Protein 9AUF (pdb70)

Secondary structure (DSSP, 8-state):
-HHHHHHHHHHHHHHHHHHHHHHHHHHHHHHT--TTSHHHHHHHHHGGG--B-SSPPPP---BHHHHHHHHHHHHHHTT--HHHHHHHHHHHH---S----SSSS----SS---PPBGGG-HHHHHHHHHTTSSS-HHHHHHHHHHHHSTT-HHHHHHHHHHHT--HHHHHHHHHHHHS---SB-SS-TTTS------SS-SSPBEEETTEEEEEEEGGGS-GGGGGGB--HHHHHHHHHHHHHTT--SSS---HHHHHHTT--B-TTSPBPEEEEEPPS--GGGEEEETTEEEE-S--EEEEEEEE-TT--EEEEEEEPTTTTTTBSSPPP---SEEEEEE-TT-EEEETT---EEEEEE-SSS-EEEESSS--S-EEE--GGGEEE-

Sequence (389 aa):
LKDRRKQRGIRRTAQTKKKRLRELKNYLKSIGYNESTATFETVYSLAHKRGYDYADMPEESRHRKEVVKDVHKAMIEGRATEEQIKRVERIFNKQYRPKRFNNRILTKCKVEDNTPLRKNVRDLLIENIVRFFPIEQSEKDNLKDAVLDKNRREEVKSFFRKHKTDEHIRKQVYDIADNKLSGRTVFCKEHILERGSALHDRNPLSYKKGIITRRFMVTEIECGKEDDVISETYREKLKEAFKRFDTKKGKCLTDKEAKEAGFCIKKNELVMSLKCSIKGTGPGQMIRINNNVFKTNVHNVGVDVYLDEKGKKKAYERKNPRLSKHFIEPPPQPNGRVSFTLKRRDMVTVEGEDAIYRIKKLGTSPTIEAVVGSDGKTRTVSATKLTKA

InterPro domains:
  IPR003615 HNH nuclease [SM00507] (347-399)
  IPR025938 RRXRR domain [PF14239] (4-65)
  IPR029471 HNH endonuclease 5 [PF14279] (359-406)
  IPR036397 Ribonuclease H superfamily [G3DSA:3.30.420.10] (423-607)
  IPR052892 Nucleic_acid-targeting_endonuclease [PTHR33877] (344-416)

Radius of gyration: 34.09 Å; Cα contacts (8 Å, |Δi|>4): 534; chains: 1; bounding box: 63×80×90 Å

Foldseek 3Di:
DVVVVVVVVVVVVVVVLVVLLVVLQVLCVVVPNHPVDPLNVQLSVLLVCQADDPDDDDDPVDHNVVSLVSNVVSVVVVVHDPVSSVVSVCSSPDDDDDDDDPPDDFAAAPPPHGFDALLVVLLLQLCLLLVPQPDDPVVSVVLSVLLQDPVNVVVNVVVCVVRVDDPVSVVSSNCSNDPDRDDGDNHHPVCSNVVPDDQFDDDFWDAPPNFTKDKAFLQAQWQVRLVQFPDPVVSVLSPVLCVVVVRPTGGGDDLVSQVVSPFDADPVRGGDITMGGDPPAHLLQWFDDPNTITGGPQQFFKKWWFQAPVRDIFIFTDGDPVGQVGRPDDHDDDHHGTDDIGGAQFWKDFAPDDFIWGFHADDQFTWIAGPPPGPVDIDTGGCSRIDGD

B-factor: mean 44.84, std 31.99, range [4.03, 151.09]

Nearest PDB structures (foldseek):
  5x2g-assembly1_A  TM=4.645E-01  e=8.874E-06  Campylobacter jejuni subsp. jejuni NCTC 11168 = ATCC 700819
  5x2h-assembly1_A  TM=4.467E-01  e=1.315E-05  Campylobacter jejuni subsp. jejuni NCTC 11168 = ATCC 700819
  6wbr-assembly1_A  TM=2.816E-01  e=1.310E-02  Acidothermus cellulolyticus 11B
  6wc0-assembly1_A  TM=2.622E-01  e=1.466E-02  Acidothermus cellulolyticus 11B
  8fyb-assembly1_C  TM=2.878E-01  e=9.323E+00  Megasphaera

Solvent-accessible surface area: 26922 Å² total; per-residue (Å²): 161,154,107,154,137,134,71,58,32,87,116,95,93,49,67,24,80,120,75,10,22,137,57,0,67,89,22,0,106,80,50,48,25,72,80,93,41,73,14,9,98,60,0,52,69,23,2,71,165,64,18,73,80,190,44,140,75,115,175,186,140,92,8,21,108,59,0,18,105,44,1,58,120,15,0,82,111,20,186,14,73,118,120,33,2,127,116,0,54,141,8,0,71,84,110,38,98,89,148,150,146,117,107,141,155,79,52,133,25,154,50,179,141,108,1,19,41,79,106,91,1,48,61,31,30,0,51,52,25,4,86,149,18,137,28,119,125,89,56,22,78,63,5,35,77,1,14,74,57,178,127,76,86,127,63,2,83,48,18,2,157,143,54,164,19,75,116,142,57,51,123,91,0,39,42,20,22,78,70,194,15,91,36,50,12,86,59,28,114,139,36,25,46,166,296,82,104,77,49,51,57,140,89,55,25,40,33,154,205,52,98,21,4,60,141,52,57,0,40,84,9,66,12,42,118,34,93,29,0,70,42,120,96,75,36,89,69,0,61,104,5,7,153,139,53,110,32,174,153,31,175,21,5,74,58,159,49,0,72,102,21,45,8,78,77,74,205,106,115,79,4,27,18,8,104,5,31,33,134,68,34,19,74,38,30,1,0,104,49,137,126,48,6,17,37,0,95,55,33,15,48,0,0,9,0,34,41,35,159,162,54,138,94,116,7,46,49,98,45,12,107,165,2,61,180,49,36,50,65,112,102,53,155,54,103,52,158,69,53,53,38,0,102,91,118,28,63,0,30,8,116,86,72,141,42,80,33,68,0,76,136,24,10,66,56,0,18,1,44,23,61,136,70,43,133,60,161,68,110,87,11,32,0,23,100,2,68,111,77

Organism: NCBI:txid1797824

Structure (mmCIF, N/CA/C/O backbone):
data_9AUF
#
_entry.id   9AUF
#
_cell.length_a   1.00
_cell.length_b   1.00
_cell.length_c   1.00
_cell.angle_alpha   90.00
_cell.angle_beta   90.00
_cell.angle_gamma   90.00
#
_symmetry.space_group_name_H-M   'P 1'
#
loop_
_entity.id
_entity.type
_entity.pdbx_description
1 polymer 'HNH nuclease domain-containing protein'
2 polymer sgRNA
3 polymer "5' Target Strand"
4 polymer 'Non-Target Strand'
5 polymer "3' Target Strand"
#
loop_
_atom_site.group_PDB
_atom_site.id
_atom_site.type_symbol
_atom_site.label_atom_id
_atom_site.label_alt_id
_atom_site.label_comp_id
_atom_site.label_asym_id
_atom_site.label_entity_id
_atom_site.label_seq_id
_atom_site.pdbx_PDB_ins_code
_atom_site.Cartn_x
_atom_site.Cartn_y
_atom_site.Cartn_z
_atom_site.occupancy
_atom_site.B_iso_or_equiv
_atom_site.auth_seq_id
_atom_site.auth_comp_id
_atom_site.auth_asym_id
_atom_site.auth_atom_id
_atom_site.pdbx_PDB_model_num
ATOM 1 N N . LEU A 1 44 ? 154.522 149.270 158.938 1.00 34.03 44 LEU A N 1
ATOM 2 C CA . LEU A 1 44 ? 155.564 150.159 158.441 1.00 29.35 44 LEU A CA 1
ATOM 3 C C . LEU A 1 44 ? 155.044 151.586 158.355 1.00 30.08 44 LEU A C 1
ATOM 4 O O . LEU A 1 44 ? 155.762 152.493 157.945 1.00 32.76 44 LEU A O 1
ATOM 9 N N . LYS A 1 45 ? 153.779 151.765 158.737 1.00 30.12 45 LYS A N 1
ATOM 10 C CA . LYS A 1 45 ? 153.151 153.080 158.675 1.00 29.31 45 LYS A CA 1
ATOM 11 C C . LYS A 1 45 ? 153.710 154.024 159.734 1.00 30.48 45 LYS A C 1
ATOM 12 O O . LYS A 1 45 ? 153.881 155.220 159.479 1.00 33.15 45 LYS A O 1
ATOM 18 N N . ASP A 1 46 ? 153.984 153.510 160.935 1.00 29.08 46 ASP A N 1
ATOM 19 C CA . ASP A 1 46 ? 154.498 154.354 162.009 1.00 29.70 46 ASP A CA 1
ATOM 20 C C . ASP A 1 46 ? 155.972 154.689 161.809 1.00 28.82 46 ASP A C 1
ATOM 21 O O . ASP A 1 46 ? 156.409 155.802 162.129 1.00 28.86 46 ASP A O 1
ATOM 26 N N . ARG A 1 47 ? 156.752 153.733 161.296 1.00 25.95 47 ARG A N 1
ATOM 27 C CA . ARG A 1 47 ? 158.137 154.013 160.933 1.00 21.61 47 ARG A CA 1
ATOM 28 C C . ARG A 1 47 ? 158.213 155.041 159.814 1.00 21.97 47 ARG A C 1
ATOM 29 O O . ARG A 1 47 ? 159.113 155.887 159.800 1.00 20.27 47 ARG A O 1
ATOM 37 N N . ARG A 1 48 ? 157.267 154.987 158.873 1.00 22.12 48 ARG A N 1
ATOM 38 C CA . ARG A 1 48 ? 157.203 155.987 157.813 1.00 18.50 48 ARG A CA 1
ATOM 39 C C . ARG A 1 48 ? 156.903 157.368 158.376 1.00 19.72 48 ARG A C 1
ATOM 40 O O . ARG A 1 48 ? 157.472 158.366 157.921 1.00 22.00 48 ARG A O 1
ATOM 48 N N . LYS A 1 49 ? 156.013 157.447 159.367 1.00 21.34 49 LYS A N 1
ATOM 49 C CA . LYS A 1 49 ? 155.700 158.730 159.988 1.00 18.48 49 LYS A CA 1
ATOM 50 C C . LYS A 1 49 ? 156.886 159.286 160.766 1.00 20.56 49 LYS A C 1
ATOM 51 O O . LYS A 1 49 ? 157.156 160.491 160.708 1.00 23.52 49 LYS A O 1
ATOM 57 N N . GLN A 1 50 ? 157.603 158.429 161.500 1.00 18.79 50 GLN A N 1
ATOM 58 C CA . GLN A 1 50 ? 158.815 158.872 162.188 1.00 16.95 50 GLN A CA 1
ATOM 59 C C . GLN A 1 50 ? 159.873 159.351 161.198 1.00 16.14 50 GLN A C 1
ATOM 60 O O . GLN A 1 50 ? 160.547 160.362 161.435 1.00 16.54 50 GLN A O 1
ATOM 66 N N . ARG A 1 51 ? 160.027 158.631 160.084 1.00 15.46 51 ARG A N 1
ATOM 67 C CA . ARG A 1 51 ? 160.952 159.025 159.028 1.00 14.25 51 ARG A CA 1
ATOM 68 C C . ARG A 1 51 ? 160.576 160.371 158.425 1.00 14.86 51 ARG A C 1
ATOM 69 O O . ARG A 1 51 ? 161.448 161.201 158.146 1.00 15.67 51 ARG A O 1
ATOM 77 N N . GLY A 1 52 ? 159.278 160.600 158.216 1.00 13.28 52 GLY A N 1
ATOM 78 C CA . GLY A 1 52 ? 158.828 161.876 157.692 1.00 11.97 52 GLY A CA 1
ATOM 79 C C . GLY A 1 52 ? 159.049 163.025 158.655 1.00 14.25 52 GLY A C 1
ATOM 80 O O . GLY A 1 52 ? 159.422 164.122 158.239 1.00 14.69 52 GLY A O 1
ATOM 81 N N . ILE A 1 53 ? 158.814 162.792 159.949 1.00 13.16 53 ILE A N 1
ATOM 82 C CA . ILE A 1 53 ? 159.083 163.808 160.969 1.00 14.60 53 ILE A CA 1
ATOM 83 C C . ILE A 1 53 ? 160.567 164.161 160.994 1.00 14.04 53 ILE A C 1
ATOM 84 O O . ILE A 1 53 ? 160.949 165.341 161.019 1.00 13.51 53 ILE A O 1
ATOM 89 N N . ARG A 1 54 ? 161.421 163.135 160.959 1.00 14.28 54 ARG A N 1
ATOM 90 C CA . ARG A 1 54 ? 162.867 163.328 160.922 1.00 11.84 54 ARG A CA 1
ATOM 91 C C . ARG A 1 54 ? 163.310 164.127 159.702 1.00 13.59 54 ARG A C 1
ATOM 92 O O . ARG A 1 54 ? 164.082 165.086 159.822 1.00 15.03 54 ARG A O 1
ATOM 100 N N . ARG A 1 55 ? 162.818 163.760 158.518 1.00 13.09 55 ARG A N 1
ATOM 101 C CA . ARG A 1 55 ? 163.250 164.440 157.303 1.00 11.55 55 ARG A CA 1
ATOM 102 C C . ARG A 1 55 ? 162.680 165.849 157.200 1.00 12.75 55 ARG A C 1
ATOM 103 O O . ARG A 1 55 ? 163.344 166.741 156.660 1.00 13.73 55 ARG A O 1
ATOM 111 N N . THR A 1 56 ? 161.469 166.073 157.717 1.00 12.28 56 THR A N 1
ATOM 112 C CA . THR A 1 56 ? 160.913 167.420 157.777 1.00 11.93 56 THR A CA 1
ATOM 113 C C . THR A 1 56 ? 161.742 168.320 158.685 1.00 11.12 56 THR A C 1
ATOM 114 O O . THR A 1 56 ? 162.020 169.475 158.341 1.00 13.91 56 THR A O 1
ATOM 118 N N . ALA A 1 57 ? 162.170 167.797 159.840 1.00 11.62 57 ALA A N 1
ATOM 119 C CA . ALA A 1 57 ? 163.024 168.574 160.735 1.00 11.39 57 ALA A CA 1
ATOM 120 C C . ALA A 1 57 ? 164.391 168.849 160.115 1.00 12.30 57 ALA A C 1
ATOM 121 O O . ALA A 1 57 ? 164.959 169.931 160.306 1.00 12.02 57 ALA A O 1
ATOM 123 N N . GLN A 1 58 ? 164.935 167.880 159.373 1.00 13.45 58 GLN A N 1
ATOM 124 C CA . GLN A 1 58 ? 166.211 168.088 158.690 1.00 11.77 58 GLN A CA 1
ATOM 125 C C . GLN A 1 58 ? 166.103 169.162 157.611 1.00 10.50 58 GLN A C 1
ATOM 126 O O . GLN A 1 58 ? 166.998 170.007 157.475 1.00 11.90 58 GLN A O 1
ATOM 132 N N . THR A 1 59 ? 165.011 169.145 156.840 1.00 11.13 59 THR A N 1
ATOM 133 C CA . THR A 1 59 ? 164.776 170.179 155.835 1.00 11.61 59 THR A CA 1
ATOM 134 C C . THR A 1 59 ? 164.613 171.547 156.486 1.00 10.92 59 THR A C 1
ATOM 135 O O . THR A 1 59 ? 165.092 172.560 155.961 1.00 11.18 59 THR A O 1
ATOM 139 N N . LYS A 1 60 ? 163.964 171.588 157.648 1.00 10.64 60 LYS A N 1
ATOM 140 C CA . LYS A 1 60 ? 163.799 172.846 158.363 1.00 10.56 60 LYS A CA 1
ATOM 141 C C . LYS A 1 60 ? 165.130 173.385 158.873 1.00 11.64 60 LYS A C 1
ATOM 142 O O . LYS A 1 60 ? 165.345 174.601 158.887 1.00 11.98 60 LYS A O 1
ATOM 148 N N . LYS A 1 61 ? 166.026 172.500 159.316 1.00 12.09 61 LYS A N 1
ATOM 149 C CA . LYS A 1 61 ? 167.378 172.933 159.664 1.00 9.99 61 LYS A CA 1
ATOM 150 C C . LYS A 1 61 ? 168.135 173.445 158.445 1.00 11.23 61 LYS A C 1
ATOM 151 O O . LYS A 1 61 ? 168.942 174.373 158.557 1.00 11.34 61 LYS A O 1
ATOM 157 N N . LYS A 1 62 ? 167.907 172.836 157.277 1.00 12.99 62 LYS A N 1
ATOM 158 C CA . LYS A 1 62 ? 168.525 173.331 156.048 1.00 11.87 62 LYS A CA 1
ATOM 159 C C . LYS A 1 62 ? 168.029 174.725 155.681 1.00 13.09 62 LYS A C 1
ATOM 160 O O . LYS A 1 62 ? 168.817 175.576 155.257 1.00 14.76 62 LYS A O 1
ATOM 166 N N . ARG A 1 63 ? 166.721 174.966 155.809 1.00 12.91 63 ARG A N 1
ATOM 167 C CA . ARG A 1 63 ? 166.153 176.258 155.433 1.00 12.00 63 ARG A CA 1
ATOM 168 C C . ARG A 1 63 ? 166.593 177.373 156.371 1.00 13.13 63 ARG A C 1
ATOM 169 O O . ARG A 1 63 ? 166.862 178.492 155.923 1.00 18.75 63 ARG A O 1
ATOM 177 N N . LEU A 1 64 ? 166.648 177.099 157.675 1.00 12.92 64 LEU A N 1
ATOM 178 C CA . LEU A 1 64 ? 167.052 178.122 158.635 1.00 11.82 64 LEU A CA 1
ATOM 179 C C . LEU A 1 64 ? 168.514 178.508 158.465 1.00 14.50 64 LEU A C 1
ATOM 180 O O . LEU A 1 64 ? 168.873 179.675 158.644 1.00 17.30 64 LEU A O 1
ATOM 185 N N . ARG A 1 65 ? 169.371 177.540 158.138 1.00 15.63 65 ARG A N 1
ATOM 186 C CA . ARG A 1 65 ? 170.791 177.822 157.947 1.00 13.08 65 ARG A CA 1
ATOM 187 C C . ARG A 1 65 ? 171.026 178.722 156.739 1.00 16.40 65 ARG A C 1
ATOM 188 O O . ARG A 1 65 ? 171.819 179.669 156.806 1.00 20.43 65 ARG A O 1
ATOM 196 N N . GLU A 1 66 ? 170.343 178.443 155.625 1.00 14.93 66 GLU A N 1
ATOM 197 C CA . GLU A 1 66 ? 170.506 179.245 154.417 1.00 15.30 66 GLU A CA 1
ATOM 198 C C . GLU A 1 66 ? 169.983 180.663 154.612 1.00 18.76 66 GLU A C 1
ATOM 199 O O . GLU A 1 66 ? 170.614 181.631 154.169 1.00 21.90 66 GLU A O 1
ATOM 205 N N . LEU A 1 67 ? 168.831 180.798 155.274 1.00 17.12 67 LEU A N 1
ATOM 206 C CA . LEU A 1 67 ? 168.279 182.116 155.571 1.00 16.11 67 LEU A CA 1
ATOM 207 C C . LEU A 1 67 ? 169.193 182.907 156.494 1.00 20.36 67 LEU A C 1
ATOM 208 O O . LEU A 1 67 ? 169.402 184.108 156.292 1.00 26.69 67 LEU A O 1
ATOM 213 N N . LYS A 1 68 ? 169.733 182.248 157.521 1.00 17.48 68 LYS A N 1
ATOM 214 C CA . LYS A 1 68 ? 170.657 182.896 158.445 1.00 18.53 68 LYS A CA 1
ATOM 215 C C . LYS A 1 68 ? 171.912 183.373 157.730 1.00 21.94 68 LYS A C 1
ATOM 216 O O . LYS A 1 68 ? 172.362 184.507 157.939 1.00 26.69 68 LYS A O 1
ATOM 222 N N . ASN A 1 69 ? 172.472 182.526 156.863 1.00 22.06 69 ASN A N 1
ATOM 223 C CA . ASN A 1 69 ? 173.660 182.902 156.105 1.00 21.99 69 ASN A CA 1
ATOM 224 C C . ASN A 1 69 ? 173.383 184.078 155.177 1.00 23.75 69 ASN A C 1
ATOM 225 O O . ASN A 1 69 ? 174.195 185.004 155.086 1.00 26.64 69 ASN A O 1
ATOM 230 N N . TYR A 1 70 ? 172.228 184.080 154.506 1.00 22.65 70 TYR A N 1
ATOM 231 C CA . TYR A 1 70 ? 171.919 185.179 153.596 1.00 23.28 70 TYR A CA 1
ATOM 232 C C . TYR A 1 70 ? 171.664 186.488 154.338 1.00 26.52 70 TYR A C 1
ATOM 233 O O . TYR A 1 70 ? 172.130 187.554 153.905 1.00 31.45 70 TYR A O 1
ATOM 242 N N . LEU A 1 71 ? 170.923 186.436 155.447 1.00 26.16 71 LEU A N 1
ATOM 243 C CA . LEU A 1 71 ? 170.651 187.651 156.207 1.00 25.16 71 LEU A CA 1
ATOM 244 C C . LEU A 1 71 ? 171.925 188.223 156.813 1.00 27.57 71 LEU A C 1
ATOM 245 O O . LEU A 1 71 ? 172.106 189.445 156.844 1.00 30.81 71 LEU A O 1
ATOM 250 N N . LYS A 1 72 ? 172.826 187.362 157.298 1.00 29.37 72 LYS A N 1
ATOM 251 C CA . LYS A 1 72 ? 174.112 187.858 157.773 1.00 27.02 72 LYS A CA 1
ATOM 252 C C . LYS A 1 72 ? 174.981 188.358 156.627 1.00 28.58 72 LYS A C 1
ATOM 253 O O . LYS A 1 72 ? 175.844 189.216 156.837 1.00 31.28 72 LYS A O 1
ATOM 259 N N . SER A 1 73 ? 174.770 187.840 155.413 1.00 30.50 73 SER A N 1
ATOM 260 C CA . SER A 1 73 ? 175.518 188.328 154.262 1.00 27.90 73 SER A CA 1
ATOM 261 C C . SER A 1 73 ? 175.077 189.724 153.846 1.00 31.60 73 SER A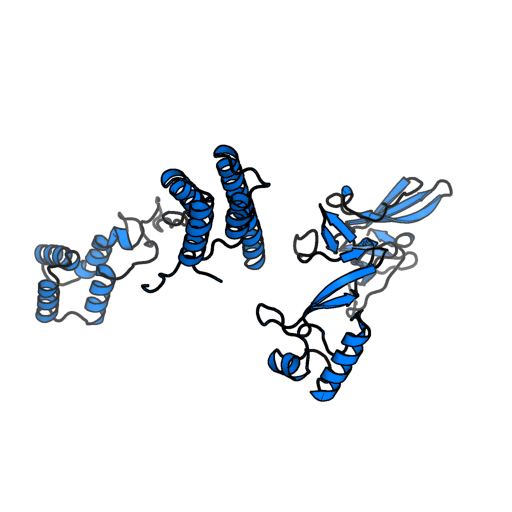 C 1
ATOM 262 O O . SER A 1 73 ? 175.906 190.514 153.381 1.00 31.80 73 SER A O 1
ATOM 265 N N . ILE A 1 74 ? 173.785 190.043 153.979 1.00 33.51 74 ILE A N 1
ATOM 266 C CA . ILE A 1 74 ? 173.331 191.399 153.665 1.00 29.48 74 ILE A CA 1
ATOM 267 C C . ILE A 1 74 ? 173.889 192.400 154.668 1.00 35.92 74 ILE A C 1
ATOM 268 O O . ILE A 1 74 ? 174.479 193.420 154.293 1.00 43.54 74 ILE A O 1
ATOM 273 N N . GLY A 1 75 ? 173.734 192.111 155.954 1.00 33.38 75 GLY A N 1
ATOM 274 C CA . GLY A 1 75 ? 174.061 193.065 156.991 1.00 30.52 75 GLY A CA 1
ATOM 275 C C . GLY A 1 75 ? 173.114 192.946 158.163 1.00 31.75 75 GLY A C 1
ATOM 276 O O . GLY A 1 75 ? 173.313 193.578 159.203 1.00 36.58 75 GLY A O 1
ATOM 277 N N . TYR A 1 76 ? 172.067 192.139 157.998 1.00 31.17 76 TYR A N 1
ATOM 278 C CA . TYR A 1 76 ? 171.169 191.786 159.096 1.00 29.57 76 TYR A CA 1
ATOM 279 C C . TYR A 1 76 ? 171.813 190.682 159.926 1.00 29.57 76 TYR A C 1
ATOM 280 O O . TYR A 1 76 ? 171.536 189.492 159.771 1.00 31.77 76 TYR A O 1
ATOM 289 N N . ASN A 1 77 ? 172.697 191.096 160.826 1.00 30.62 77 ASN A N 1
ATOM 290 C CA . ASN A 1 77 ? 173.199 190.191 161.843 1.00 32.07 77 ASN A CA 1
ATOM 291 C C . ASN A 1 77 ? 172.088 189.874 162.845 1.00 34.01 77 ASN A C 1
ATOM 292 O O . ASN A 1 77 ? 171.018 190.488 162.848 1.00 34.76 77 ASN A O 1
ATOM 297 N N . GLU A 1 78 ? 172.358 188.899 163.714 1.00 36.02 78 GLU A N 1
ATOM 298 C CA . GLU A 1 78 ? 171.318 188.304 164.546 1.00 33.78 78 GLU A CA 1
ATOM 299 C C . GLU A 1 78 ? 170.761 189.249 165.603 1.00 34.49 78 GLU A C 1
ATOM 300 O O . GLU A 1 78 ? 169.712 188.948 166.179 1.00 33.57 78 GLU A O 1
ATOM 306 N N . SER A 1 79 ? 171.422 190.373 165.869 1.00 35.96 79 SER A N 1
ATOM 307 C CA . SER A 1 79 ? 170.910 191.337 166.833 1.00 37.82 79 SER A CA 1
ATOM 308 C C . SER A 1 79 ? 169.864 192.274 166.241 1.00 39.37 79 SER A C 1
ATOM 309 O O . SER A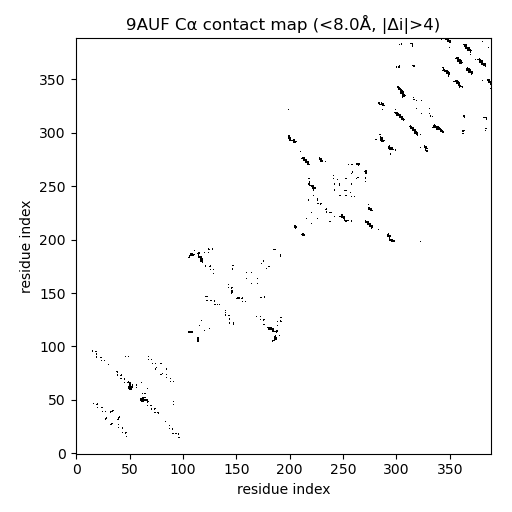 1 79 ? 169.132 192.920 166.998 1.00 39.33 79 SER A O 1
ATOM 312 N N . THR A 1 80 ? 169.773 192.357 164.917 1.00 35.40 80 THR A N 1
ATOM 313 C CA . THR A 1 80 ? 168.833 193.256 164.266 1.00 31.24 80 THR A CA 1
ATOM 314 C C . THR A 1 80 ? 167.411 192.714 164.352 1.00 33.10 80 THR A C 1
ATOM 315 O O . THR A 1 80 ? 167.188 191.506 164.457 1.00 36.29 80 THR A O 1
ATOM 319 N N . ALA A 1 81 ? 166.442 193.633 164.323 1.00 29.44 81 ALA A N 1
ATOM 320 C CA . ALA A 1 81 ? 165.039 193.243 164.411 1.00 28.25 81 ALA A CA 1
ATOM 321 C C . ALA A 1 81 ? 164.566 192.533 163.151 1.00 29.34 81 ALA A C 1
ATOM 322 O O . ALA A 1 81 ? 163.678 191.672 163.221 1.00 29.45 81 ALA A O 1
ATOM 324 N N . THR A 1 82 ? 165.138 192.884 161.997 1.00 27.74 82 THR A N 1
ATOM 325 C CA . THR A 1 82 ? 164.766 192.233 160.746 1.00 25.99 82 THR A CA 1
ATOM 326 C C . THR A 1 82 ? 165.172 190.766 160.746 1.00 25.74 82 THR A C 1
ATOM 327 O O . THR A 1 82 ? 164.399 189.907 160.306 1.00 25.80 82 THR A O 1
ATOM 331 N N . PHE A 1 83 ? 166.372 190.459 161.251 1.00 24.82 83 PHE A N 1
ATOM 332 C CA . PHE A 1 83 ? 166.795 189.067 161.357 1.00 25.08 83 PHE A CA 1
ATOM 333 C C . PHE A 1 83 ? 165.867 188.299 162.284 1.00 25.86 83 PHE A C 1
ATOM 334 O O . PHE A 1 83 ? 165.462 187.178 161.969 1.00 28.29 83 PHE A O 1
ATOM 342 N N . GLU A 1 84 ? 165.518 188.894 163.429 1.00 25.05 84 GLU A N 1
ATOM 343 C CA . GLU A 1 84 ? 164.665 188.214 164.399 1.00 23.58 84 GLU A CA 1
ATOM 344 C C . GLU A 1 84 ? 163.293 187.912 163.814 1.00 22.91 84 GLU A C 1
ATOM 345 O O . GLU A 1 84 ? 162.784 186.791 163.941 1.00 22.06 84 GLU A O 1
ATOM 351 N N . THR A 1 85 ? 162.699 1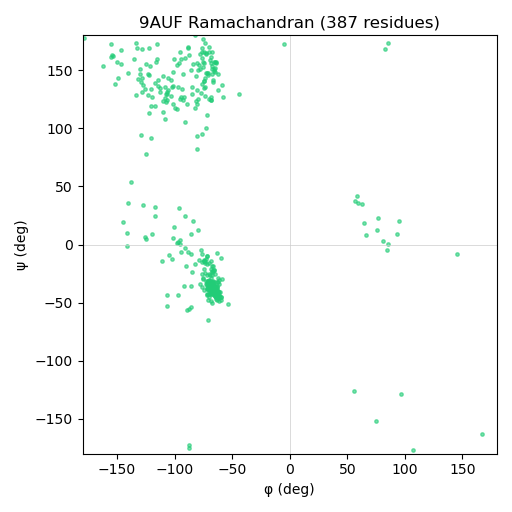88.891 163.127 1.00 24.06 85 THR A N 1
ATOM 352 C CA . THR A 1 85 ? 161.367 188.696 162.564 1.00 19.91 85 THR A CA 1
ATOM 353 C C . THR A 1 85 ? 161.384 187.689 161.421 1.00 18.21 85 THR A C 1
ATOM 354 O O . THR A 1 85 ? 160.567 186.765 161.395 1.00 20.57 85 THR A O 1
ATOM 358 N N . VAL A 1 86 ? 162.311 187.843 160.468 1.00 20.22 86 VAL A N 1
ATOM 359 C CA . VAL A 1 86 ? 162.337 186.963 159.301 1.00 18.91 86 VAL A CA 1
ATOM 360 C C . VAL A 1 86 ? 162.739 185.545 159.698 1.00 16.09 86 VAL A C 1
ATOM 361 O O . VAL A 1 86 ? 162.230 184.564 159.143 1.00 16.83 86 VAL A O 1
ATOM 365 N N . TYR A 1 87 ? 163.629 185.407 160.683 1.00 16.07 87 TYR A N 1
ATOM 366 C CA . TYR A 1 87 ? 164.042 184.088 161.137 1.00 14.60 87 TYR A CA 1
ATOM 367 C C . TYR A 1 87 ? 162.932 183.402 161.923 1.00 16.64 87 TYR A C 1
ATOM 368 O O . TYR A 1 87 ? 162.758 182.183 161.819 1.00 17.04 87 TYR A O 1
ATOM 377 N N . SER A 1 88 ? 162.174 184.162 162.719 1.00 17.09 88 SER A N 1
ATOM 378 C CA . SER A 1 88 ? 161.061 183.564 163.448 1.00 14.32 88 SER A CA 1
ATOM 379 C C . SER A 1 88 ? 159.917 183.180 162.518 1.00 15.41 88 SER A C 1
ATOM 380 O O . SER A 1 88 ? 159.200 182.211 162.790 1.00 18.91 88 SER A O 1
ATOM 383 N N . LEU A 1 89 ? 159.727 183.924 161.427 1.00 15.38 89 LEU A N 1
ATOM 384 C CA . LEU A 1 89 ? 158.691 183.579 160.459 1.00 13.35 89 LEU A CA 1
ATOM 385 C C . LEU A 1 89 ? 159.037 182.318 159.683 1.00 14.15 89 LEU A C 1
ATOM 386 O O . LEU A 1 89 ? 158.138 181.637 159.181 1.00 15.76 89 LEU A O 1
ATOM 391 N N . ALA A 1 90 ? 160.325 181.999 159.561 1.00 14.70 90 ALA A N 1
ATOM 392 C CA . ALA A 1 90 ? 160.743 180.813 158.826 1.00 12.78 90 ALA A CA 1
ATOM 393 C C . ALA A 1 90 ? 160.467 179.523 159.583 1.00 15.15 90 ALA A C 1
ATOM 394 O O . ALA A 1 90 ? 160.503 178.448 158.979 1.00 17.71 90 ALA A O 1
ATOM 396 N N . HIS A 1 91 ? 160.211 179.599 160.888 1.00 13.75 91 HIS A N 1
ATOM 397 C CA . HIS A 1 91 ? 159.821 178.420 161.645 1.00 13.22 91 HIS A CA 1
ATOM 398 C C . HIS A 1 91 ? 158.372 178.028 161.403 1.00 16.66 91 HIS A C 1
ATOM 399 O O . HIS A 1 91 ? 157.965 176.930 161.788 1.00 18.85 91 HIS A O 1
ATOM 406 N N . LYS A 1 92 ? 157.573 178.916 160.829 1.00 17.13 92 LYS A N 1
ATOM 407 C CA . LYS A 1 92 ? 156.173 178.646 160.533 1.00 15.29 92 LYS A CA 1
ATOM 408 C C . LYS A 1 92 ? 155.813 179.196 159.157 1.00 16.94 92 LYS A C 1
ATOM 409 O O . LYS A 1 92 ? 154.886 179.991 159.005 1.00 21.29 92 LYS A O 1
ATOM 415 N N . ARG A 1 93 ? 156.579 178.802 158.138 1.00 15.45 93 ARG A N 1
ATOM 416 C CA . ARG A 1 93 ? 156.458 179.320 156.776 1.00 15.19 93 ARG A CA 1
ATOM 417 C C . ARG A 1 93 ? 155.123 179.012 156.101 1.00 16.00 93 ARG A C 1
ATOM 418 O O . ARG A 1 93 ? 154.888 179.532 155.010 1.00 18.26 93 ARG A O 1
ATOM 426 N N . GLY A 1 94 ? 154.250 178.207 156.697 1.00 16.10 94 GLY A N 1
ATOM 427 C CA . GLY A 1 94 ? 152.912 178.015 156.183 1.00 13.63 94 GLY A CA 1
ATOM 428 C C . GLY A 1 94 ? 152.823 177.001 155.061 1.00 17.40 94 GLY A C 1
ATOM 429 O O . GLY A 1 94 ? 153.817 176.551 154.494 1.00 19.88 94 GLY A O 1
ATOM 430 N N . TYR A 1 95 ? 151.587 176.631 154.742 1.00 17.87 95 TYR A N 1
ATOM 431 C CA . TYR A 1 95 ? 151.298 175.713 153.652 1.00 17.42 95 TYR A CA 1
ATOM 432 C C . TYR A 1 95 ? 150.982 176.493 152.380 1.00 21.65 95 TYR A C 1
ATOM 433 O O . TYR A 1 95 ? 150.653 177.679 152.417 1.00 23.90 95 TYR A O 1
ATOM 442 N N . ASP A 1 96 ? 151.109 175.811 151.237 1.00 23.06 96 ASP A N 1
ATOM 443 C CA . ASP A 1 96 ? 150.680 176.406 149.976 1.00 24.49 96 ASP A CA 1
ATOM 444 C C . ASP A 1 96 ? 150.080 175.386 149.009 1.00 29.72 96 ASP A C 1
ATOM 445 O O . ASP A 1 96 ? 149.997 175.664 147.807 1.00 30.39 96 ASP A O 1
ATOM 450 N N . TYR A 1 97 ? 149.649 174.221 149.498 1.00 29.37 97 TYR A N 1
ATOM 451 C CA . TYR A 1 97 ? 149.084 173.198 148.624 1.00 31.34 97 TYR A CA 1
ATOM 452 C C . TYR A 1 97 ? 147.746 173.613 148.023 1.00 35.86 97 TYR A C 1
ATOM 453 O O . TYR A 1 97 ? 147.358 173.080 146.979 1.00 38.11 97 TYR A O 1
ATOM 462 N N . ALA A 1 98 ? 147.041 174.549 148.652 1.00 36.78 98 ALA A N 1
ATOM 463 C CA . ALA A 1 98 ? 145.761 175.033 148.166 1.00 37.75 98 ALA A CA 1
ATOM 464 C C . ALA A 1 98 ? 145.838 176.537 147.964 1.00 42.99 98 ALA A C 1
ATOM 465 O O . ALA A 1 98 ? 146.521 177.245 148.708 1.00 43.37 98 ALA A O 1
ATOM 467 N N . ASP A 1 99 ? 145.132 177.018 146.945 1.00 46.50 99 ASP A N 1
ATOM 468 C CA . ASP A 1 99 ? 145.132 178.440 146.640 1.00 51.79 99 ASP A CA 1
ATOM 469 C C . ASP A 1 99 ? 144.350 179.223 147.688 1.00 53.59 99 ASP A C 1
ATOM 470 O O . ASP A 1 99 ? 143.379 178.735 148.272 1.00 53.13 99 ASP A O 1
ATOM 475 N N . MET A 1 100 ? 144.795 180.448 147.928 1.00 56.75 100 MET A N 1
ATOM 476 C CA . MET A 1 100 ? 144.217 181.434 148.825 1.00 62.41 100 MET A CA 1
ATOM 477 C C . MET A 1 100 ? 143.331 182.393 148.037 1.00 70.00 100 MET A C 1
ATOM 478 O O . MET A 1 100 ? 143.718 182.836 146.949 1.00 69.35 100 MET A O 1
ATOM 483 N N . PRO A 1 101 ? 142.134 182.715 148.531 1.00 72.31 101 PRO A N 1
ATOM 484 C CA . PRO A 1 101 ? 141.233 183.600 147.781 1.00 76.57 101 PRO A CA 1
ATOM 485 C C . PRO A 1 101 ? 141.775 185.019 147.682 1.00 81.75 101 PRO A C 1
ATOM 486 O O . PRO A 1 101 ? 142.703 185.422 148.387 1.00 79.50 101 PRO A O 1
ATOM 490 N N . GLU A 1 102 ? 141.170 185.779 146.771 1.00 85.99 102 GLU A N 1
ATOM 491 C CA . GLU A 1 102 ? 141.683 187.084 146.381 1.00 90.46 102 GLU A CA 1
ATOM 492 C C . GLU A 1 102 ? 141.553 188.101 147.513 1.00 90.61 102 GLU A C 1
ATOM 493 O O . GLU A 1 102 ? 140.785 187.928 148.465 1.00 88.43 102 GLU A O 1
ATOM 499 N N . GLU A 1 103 ? 142.325 189.176 147.392 1.00 92.53 103 GLU A N 1
ATOM 500 C CA . GLU A 1 103 ? 142.356 190.233 148.393 1.00 95.28 103 GLU A CA 1
ATOM 501 C C . GLU A 1 103 ? 141.082 191.071 148.353 1.00 97.28 103 GLU A C 1
ATOM 502 O O . GLU A 1 103 ? 140.484 191.265 147.295 1.00 95.00 103 GLU A O 1
ATOM 508 N N . SER A 1 134 ? 146.893 176.207 160.514 1.00 22.49 134 SER A N 1
ATOM 509 C CA . SER A 1 134 ? 148.069 177.017 160.234 1.00 20.84 134 SER A CA 1
ATOM 510 C C . SER A 1 134 ? 147.762 178.102 159.211 1.00 23.10 134 SER A C 1
ATOM 511 O O . SER A 1 134 ? 146.676 178.143 158.640 1.00 25.30 134 SER A O 1
ATOM 514 N N . ARG A 1 135 ? 148.729 178.988 158.998 1.00 23.14 135 ARG A N 1
ATOM 515 C CA . ARG A 1 135 ? 148.614 180.045 158.010 1.00 20.48 135 ARG A CA 1
ATOM 516 C C . ARG A 1 135 ? 149.008 179.544 156.626 1.00 21.11 135 ARG A C 1
ATOM 517 O O . ARG A 1 135 ? 149.757 178.580 156.475 1.00 24.50 135 ARG A O 1
ATOM 525 N N . HIS A 1 136 ? 148.480 180.212 155.609 1.00 23.31 136 HIS A N 1
ATOM 526 C CA . HIS A 1 136 ? 148.917 179.988 154.241 1.00 23.07 136 HIS A CA 1
ATOM 527 C C . HIS A 1 136 ? 150.231 180.729 154.023 1.00 25.08 136 HIS A C 1
ATOM 528 O O . HIS A 1 136 ? 150.532 181.702 154.718 1.00 27.94 136 HIS A O 1
ATOM 535 N N . ARG A 1 137 ? 151.036 180.241 153.072 1.00 21.84 137 ARG A N 1
ATOM 536 C CA . ARG A 1 137 ? 152.355 180.831 152.856 1.00 19.13 137 ARG A CA 1
ATOM 537 C C . ARG A 1 137 ? 152.269 182.261 152.334 1.00 23.84 137 ARG A C 1
ATOM 538 O O . ARG A 1 137 ? 153.210 183.034 152.514 1.00 26.09 137 ARG A O 1
ATOM 546 N N . LYS A 1 138 ? 151.153 182.649 151.715 1.00 26.70 138 LYS A N 1
ATOM 547 C CA . LYS A 1 138 ? 151.011 184.037 151.282 1.00 24.99 138 LYS A CA 1
ATOM 548 C C . LYS A 1 138 ? 150.942 184.994 152.468 1.00 26.02 138 LYS A C 1
ATOM 549 O O . LYS A 1 138 ? 151.499 186.095 152.410 1.00 29.33 138 LYS A O 1
ATOM 555 N N . GLU A 1 139 ? 150.289 184.582 153.559 1.00 26.34 139 GLU A N 1
ATOM 556 C CA . GLU A 1 139 ? 150.268 185.391 154.778 1.00 26.59 139 GLU A CA 1
ATOM 557 C C . GLU A 1 139 ? 151.666 185.550 155.364 1.00 27.65 139 GLU A C 1
ATOM 558 O O . GLU A 1 139 ? 152.070 186.654 155.761 1.00 31.51 139 GLU A O 1
ATOM 564 N N . VAL A 1 140 ? 152.424 184.453 155.406 1.00 25.13 140 VAL A N 1
ATOM 565 C CA . VAL A 1 140 ? 153.782 184.475 155.935 1.00 24.00 140 VAL A CA 1
ATOM 566 C C . VAL A 1 140 ? 154.686 185.345 155.072 1.00 27.04 140 VAL A C 1
ATOM 567 O O . VAL A 1 140 ? 155.475 186.139 155.589 1.00 29.40 140 VAL A O 1
ATOM 571 N N . VAL A 1 141 ? 154.585 185.209 153.749 1.00 26.46 141 VAL A N 1
ATOM 572 C CA . VAL A 1 141 ? 155.403 185.996 152.832 1.00 26.29 141 VAL A CA 1
ATOM 573 C C . VAL A 1 141 ? 155.022 187.471 152.891 1.00 28.00 141 VAL A C 1
ATOM 574 O O . VAL A 1 141 ? 155.886 188.342 152.758 1.00 32.12 141 VAL A O 1
ATOM 578 N N . LYS A 1 142 ? 153.746 187.783 153.134 1.00 25.71 142 LYS A N 1
ATOM 579 C CA . LYS A 1 142 ? 153.355 189.173 153.353 1.00 27.83 142 LYS A CA 1
ATOM 580 C C . LYS A 1 142 ? 153.995 189.736 154.619 1.00 29.18 142 LYS A C 1
ATOM 581 O O . LYS A 1 142 ? 154.459 190.886 154.633 1.00 33.70 142 LYS A O 1
ATOM 587 N N . ASP A 1 143 ? 154.047 188.932 155.687 1.00 28.26 143 ASP A N 1
ATOM 588 C CA . ASP A 1 143 ? 154.750 189.358 156.898 1.00 28.62 143 ASP A CA 1
ATOM 589 C C . ASP A 1 143 ? 156.247 189.544 156.652 1.00 27.89 143 ASP A C 1
ATOM 590 O O . ASP A 1 143 ? 156.855 190.481 157.182 1.00 28.85 143 ASP A O 1
ATOM 595 N N . VAL A 1 144 ? 156.857 188.656 155.861 1.00 29.58 144 VAL A N 1
ATOM 596 C CA . VAL A 1 144 ? 158.276 188.785 155.521 1.00 26.62 144 VAL A CA 1
ATOM 597 C C . VAL A 1 144 ? 158.520 190.057 154.719 1.00 27.17 144 VAL A C 1
ATOM 598 O O . VAL A 1 144 ? 159.502 190.771 154.949 1.00 29.88 144 VAL A O 1
ATOM 602 N N . HIS A 1 145 ? 157.634 190.355 153.767 1.00 29.00 145 HIS A N 1
ATOM 603 C CA . HIS A 1 145 ? 157.729 191.590 152.993 1.00 29.64 145 HIS A CA 1
ATOM 604 C C . HIS A 1 145 ? 157.655 192.815 153.890 1.00 32.26 145 HIS A C 1
ATOM 605 O O . HIS A 1 145 ? 158.455 193.744 153.737 1.00 34.66 145 HIS A O 1
ATOM 612 N N . LYS A 1 146 ? 156.714 192.826 154.841 1.00 31.72 146 LYS A N 1
ATOM 613 C CA . LYS A 1 146 ? 156.631 193.930 155.797 1.00 33.41 146 LYS A CA 1
ATOM 614 C C . LYS A 1 146 ? 157.915 194.064 156.608 1.00 34.98 146 LYS A C 1
ATOM 615 O O . LYS A 1 146 ? 158.444 195.171 156.776 1.00 38.09 146 LYS A O 1
ATOM 621 N N . ALA A 1 147 ? 158.440 192.936 157.100 1.00 32.41 147 ALA A N 1
ATOM 622 C CA . ALA A 1 147 ? 159.634 192.955 157.941 1.00 29.61 147 ALA A CA 1
ATOM 623 C C . ALA A 1 147 ? 160.847 193.486 157.191 1.00 31.70 147 ALA A C 1
ATOM 624 O O . ALA A 1 147 ? 161.634 194.261 157.743 1.00 33.39 147 ALA A O 1
ATOM 626 N N . MET A 1 148 ? 161.024 193.070 155.937 1.00 31.81 148 MET A N 1
ATOM 627 C CA . MET A 1 148 ? 162.196 193.505 155.182 1.00 30.17 148 MET A CA 1
ATOM 628 C C . MET A 1 148 ? 162.051 194.931 154.662 1.00 35.15 148 MET A C 1
ATOM 629 O O . MET A 1 148 ? 163.049 195.654 154.572 1.00 36.49 148 MET A O 1
ATOM 634 N N . ILE A 1 149 ? 160.835 195.356 154.300 1.00 35.81 149 ILE A N 1
ATOM 635 C CA . ILE A 1 149 ? 160.643 196.742 153.876 1.00 36.69 149 ILE A CA 1
ATOM 636 C C . ILE A 1 149 ? 160.870 197.704 155.037 1.00 38.01 149 ILE A C 1
ATOM 637 O O . ILE A 1 149 ? 161.527 198.741 154.874 1.00 41.86 149 ILE A O 1
ATOM 642 N N . GLU A 1 150 ? 160.367 197.375 156.233 1.00 38.54 150 GLU A N 1
ATOM 643 C CA . GLU A 1 150 ? 160.682 198.213 157.390 1.00 41.06 150 GLU A CA 1
ATOM 644 C C . GLU A 1 150 ? 162.146 198.120 157.798 1.00 39.56 150 GLU A C 1
ATOM 645 O O . GLU A 1 150 ? 162.645 199.025 158.471 1.00 40.60 150 GLU A O 1
ATOM 651 N N . GLY A 1 151 ? 162.841 197.055 157.410 1.00 39.80 151 GLY A N 1
ATOM 652 C CA . GLY A 1 151 ? 164.271 196.931 157.576 1.00 35.00 151 GLY A CA 1
ATOM 653 C C . GLY A 1 151 ? 165.095 197.540 156.467 1.00 40.24 151 GLY A C 1
ATOM 654 O O . GLY A 1 151 ? 166.306 197.311 156.422 1.00 38.95 151 GLY A O 1
ATOM 655 N N . ARG A 1 152 ? 164.453 198.287 155.559 1.00 44.76 152 ARG A N 1
ATOM 656 C CA . ARG A 1 152 ? 165.093 199.026 154.464 1.00 39.71 152 ARG A CA 1
ATOM 657 C C . ARG A 1 152 ? 165.816 198.111 153.477 1.00 38.74 152 ARG A C 1
ATOM 658 O O . ARG A 1 152 ? 166.854 198.480 152.924 1.00 40.53 152 ARG A O 1
ATOM 666 N N . ALA A 1 153 ? 165.274 196.920 153.237 1.00 36.02 153 ALA A N 1
ATOM 667 C CA . ALA A 1 153 ? 165.843 196.016 152.250 1.00 33.03 153 ALA A CA 1
ATOM 668 C C . ALA A 1 153 ? 165.417 196.404 150.837 1.00 37.78 153 ALA A C 1
ATOM 669 O O . ALA A 1 153 ? 164.383 197.041 150.623 1.00 41.33 153 ALA A O 1
ATOM 671 N N . THR A 1 154 ? 166.228 195.995 149.866 1.00 39.52 154 THR A N 1
ATOM 672 C CA . THR A 1 154 ? 165.917 196.186 148.459 1.00 36.55 154 THR A CA 1
ATOM 673 C C . THR A 1 154 ? 165.098 195.009 147.930 1.00 37.75 154 THR A C 1
ATOM 674 O O . THR A 1 154 ? 164.945 193.977 148.585 1.00 39.25 154 THR A O 1
ATOM 678 N N . GLU A 1 155 ? 164.559 195.186 146.721 1.00 37.86 155 GLU A N 1
ATOM 679 C CA . GLU A 1 155 ? 163.648 194.198 146.152 1.00 36.39 155 GLU A CA 1
ATOM 680 C C . GLU A 1 155 ? 164.353 192.892 145.798 1.00 38.08 155 GLU A C 1
ATOM 681 O O . GLU A 1 155 ? 163.739 191.822 145.889 1.00 42.40 155 GLU A O 1
ATOM 687 N N . GLU A 1 156 ? 165.622 192.953 145.384 1.00 38.75 156 GLU A N 1
ATOM 688 C CA . GLU A 1 156 ? 166.363 191.726 145.096 1.00 37.13 156 GLU A CA 1
ATOM 689 C C . GLU A 1 156 ? 166.605 190.907 146.361 1.00 34.33 156 GLU A C 1
ATOM 690 O O . GLU A 1 156 ? 166.535 189.672 146.332 1.00 37.02 156 GLU A O 1
ATOM 696 N N . GLN A 1 157 ? 166.870 191.574 147.487 1.00 30.25 157 GLN A N 1
ATOM 697 C CA . GLN A 1 157 ? 167.092 190.863 148.741 1.00 29.72 157 GLN A CA 1
ATOM 698 C C . GLN A 1 157 ? 165.801 190.239 149.258 1.00 29.12 157 GLN A C 1
ATOM 699 O O . GLN A 1 157 ? 165.809 189.115 149.778 1.00 30.88 157 GLN A O 1
ATOM 705 N N . ILE A 1 158 ? 164.682 190.952 149.109 1.00 30.03 158 ILE A N 1
ATOM 706 C CA . ILE A 1 158 ? 163.374 190.410 149.472 1.00 29.36 158 ILE A CA 1
ATOM 707 C C . ILE A 1 158 ? 163.043 189.209 148.596 1.00 29.75 158 ILE A C 1
ATOM 708 O O . ILE A 1 158 ? 162.527 188.191 149.076 1.00 29.00 158 ILE A O 1
ATOM 713 N N . LYS A 1 159 ? 163.352 189.306 147.300 1.00 32.65 159 LYS A N 1
ATOM 714 C CA . LYS A 1 159 ? 163.124 188.201 146.375 1.00 30.96 159 LYS A CA 1
ATOM 715 C C . LYS A 1 159 ? 163.966 186.982 146.734 1.00 30.63 159 LYS A C 1
ATOM 716 O O . LYS A 1 159 ? 163.488 185.848 146.651 1.00 33.53 159 LYS A O 1
ATOM 722 N N . ARG A 1 160 ? 165.214 187.194 147.156 1.00 29.23 160 ARG A N 1
ATOM 723 C CA . ARG A 1 160 ? 166.059 186.062 147.532 1.00 28.29 160 ARG A CA 1
ATOM 724 C C . ARG A 1 160 ? 165.607 185.419 148.842 1.00 25.06 160 ARG A C 1
ATOM 725 O O . ARG A 1 160 ? 165.643 184.188 148.980 1.00 27.16 160 ARG A O 1
ATOM 733 N N . VAL A 1 161 ? 165.172 186.227 149.811 1.00 23.32 161 VAL A N 1
ATOM 734 C CA . VAL A 1 161 ? 164.645 185.671 151.057 1.00 21.49 161 VAL A CA 1
ATOM 735 C C . VAL A 1 161 ? 163.366 184.880 150.794 1.00 23.69 161 VAL A C 1
ATOM 736 O O . VAL A 1 161 ? 163.187 183.769 151.313 1.00 24.04 161 VAL A O 1
ATOM 740 N N . GLU A 1 162 ? 162.478 185.420 149.955 1.00 25.17 162 GLU A N 1
ATOM 741 C CA . GLU A 1 162 ? 161.259 184.712 149.579 1.00 21.68 162 GLU A CA 1
ATOM 742 C C . GLU A 1 162 ? 161.569 183.445 148.790 1.00 22.11 162 GLU A C 1
ATOM 743 O O . GLU A 1 162 ? 160.834 182.457 148.886 1.00 23.76 162 GLU A O 1
ATOM 749 N N . ARG A 1 163 ? 162.653 183.458 148.012 1.00 24.23 163 ARG A N 1
ATOM 750 C CA . ARG A 1 163 ? 163.120 182.252 147.336 1.00 22.69 163 ARG A CA 1
ATOM 751 C C . ARG A 1 163 ? 163.548 181.189 148.338 1.00 21.07 163 ARG A C 1
ATOM 752 O O . ARG A 1 163 ? 163.318 179.995 148.120 1.00 23.47 163 ARG A O 1
ATOM 760 N N . ILE A 1 164 ? 164.202 181.603 149.427 1.00 19.96 164 ILE A N 1
ATOM 761 C CA . ILE A 1 164 ? 164.569 180.654 150.479 1.00 17.30 164 ILE A CA 1
ATOM 762 C C . ILE A 1 164 ? 163.323 180.103 151.177 1.00 18.47 164 ILE A C 1
ATOM 763 O O . ILE A 1 164 ? 163.267 178.916 151.522 1.00 20.40 164 ILE A O 1
ATOM 768 N N . PHE A 1 165 ? 162.302 180.943 151.381 1.00 18.15 165 PHE A N 1
ATOM 769 C CA . PHE A 1 165 ? 161.063 180.476 152.011 1.00 15.38 165 PHE A CA 1
ATOM 770 C C . PHE A 1 165 ? 160.334 179.438 151.161 1.00 18.66 165 PHE A C 1
ATOM 771 O O . PHE A 1 165 ? 159.714 178.516 151.700 1.00 18.73 165 PHE A O 1
ATOM 779 N N . ASN A 1 166 ? 160.372 179.582 149.841 1.00 20.65 166 ASN A N 1
ATOM 780 C CA . ASN A 1 166 ? 159.662 178.681 148.945 1.00 16.14 166 ASN A CA 1
ATOM 781 C C . ASN A 1 166 ? 160.525 177.544 148.412 1.00 17.99 166 ASN A C 1
ATOM 782 O O . ASN A 1 166 ? 160.024 176.729 147.632 1.00 21.69 166 ASN A O 1
ATOM 787 N N . LYS A 1 167 ? 161.795 177.476 148.806 1.00 18.11 167 LYS A N 1
ATOM 788 C CA . LYS A 1 167 ? 162.720 176.485 148.269 1.00 17.11 167 LYS A CA 1
ATOM 789 C C . LYS A 1 167 ? 162.331 175.068 148.678 1.00 18.40 167 LYS A C 1
ATOM 790 O O . LYS A 1 167 ? 161.883 174.826 149.800 1.00 19.86 167 LYS A O 1
ATOM 796 N N . GLN A 1 168 ? 162.494 174.131 147.746 1.00 18.35 168 GLN A N 1
ATOM 797 C CA . GLN A 1 168 ? 162.315 172.707 147.997 1.00 16.45 168 GLN A CA 1
ATOM 798 C C . GLN A 1 168 ? 163.684 172.071 148.209 1.00 17.63 168 GLN A C 1
ATOM 799 O O . GLN A 1 168 ? 164.517 172.068 147.297 1.00 18.74 168 GLN A O 1
ATOM 805 N N . TYR A 1 169 ? 163.912 171.524 149.402 1.00 17.42 169 TYR A N 1
ATOM 806 C CA . TYR A 1 169 ? 165.235 171.022 149.755 1.00 14.26 169 TYR A CA 1
ATOM 807 C C . TYR A 1 169 ? 165.430 169.547 149.433 1.00 17.05 169 TYR A C 1
ATOM 808 O O . TYR A 1 169 ? 166.534 169.146 149.053 1.00 23.25 169 TYR A O 1
ATOM 817 N N . ARG A 1 170 ? 164.400 168.724 149.577 1.00 17.32 170 ARG A N 1
ATOM 818 C CA . ARG A 1 170 ? 164.534 167.345 149.146 1.00 15.63 170 ARG A CA 1
ATOM 819 C C . ARG A 1 170 ? 163.746 167.135 147.867 1.00 18.33 170 ARG A C 1
ATOM 820 O O . ARG A 1 170 ? 162.578 167.535 147.798 1.00 18.95 170 ARG A O 1
ATOM 828 N N . PRO A 1 171 ? 164.347 166.530 146.840 1.00 22.28 171 PRO A N 1
ATOM 829 C CA . PRO A 1 171 ? 163.672 166.399 145.537 1.00 18.82 171 PRO A CA 1
ATOM 830 C C . PRO A 1 171 ? 162.482 165.453 145.608 1.00 20.58 171 PRO A C 1
ATOM 831 O O . PRO A 1 171 ? 162.597 164.313 146.064 1.00 17.73 171 PRO A O 1
ATOM 835 N N . LYS A 1 172 ? 161.331 165.943 145.159 1.00 19.87 172 LYS A N 1
ATOM 836 C CA . LYS A 1 172 ? 160.082 165.186 145.174 1.00 17.49 172 LYS A CA 1
ATOM 837 C C . LYS A 1 172 ? 159.965 164.449 143.846 1.00 16.03 172 LYS A C 1
ATOM 838 O O . LYS A 1 172 ? 159.687 165.054 142.809 1.00 16.93 172 LYS A O 1
ATOM 844 N N . ARG A 1 173 ? 160.190 163.138 143.875 1.00 16.98 173 ARG A N 1
ATOM 845 C CA . ARG A 1 173 ? 160.346 162.322 142.674 1.00 14.39 173 ARG A CA 1
ATOM 846 C C . ARG A 1 173 ? 159.307 161.210 142.692 1.00 14.69 173 ARG A C 1
ATOM 847 O O . ARG A 1 173 ? 159.360 160.319 143.544 1.00 16.91 173 ARG A O 1
ATOM 855 N N . PHE A 1 174 ? 158.356 161.269 141.763 1.00 12.79 174 PHE A N 1
ATOM 856 C CA . PHE A 1 174 ? 157.277 160.293 141.723 1.00 12.65 174 PHE A CA 1
ATOM 857 C C . PHE A 1 174 ? 156.863 159.856 140.324 1.00 13.77 174 PHE A C 1
ATOM 858 O O . PHE A 1 174 ? 155.979 159.006 140.206 1.00 17.67 174 PHE A O 1
ATOM 866 N N . ASN A 1 175 ? 157.474 160.388 139.270 1.00 13.86 175 ASN A N 1
ATOM 867 C CA . ASN A 1 175 ? 157.039 160.074 137.914 1.00 15.15 175 ASN A CA 1
ATOM 868 C C . ASN A 1 175 ? 157.464 158.686 137.459 1.00 16.25 175 ASN A C 1
ATOM 869 O O . ASN A 1 175 ? 156.769 158.072 136.645 1.00 16.55 175 ASN A O 1
ATOM 874 N N . ASN A 1 176 ? 158.588 158.175 137.959 1.00 16.08 176 ASN A N 1
ATOM 875 C CA . ASN A 1 176 ? 159.200 156.992 137.372 1.00 13.77 176 ASN A CA 1
ATOM 876 C C . ASN A 1 176 ? 159.757 156.066 138.453 1.00 13.95 176 ASN A C 1
ATOM 877 O O . ASN A 1 176 ? 160.807 155.446 138.268 1.00 15.64 176 ASN A O 1
ATOM 882 N N . ARG A 1 177 ? 159.074 155.970 139.592 1.00 13.76 177 ARG A N 1
ATOM 883 C CA . ARG A 1 177 ? 159.605 155.258 140.750 1.00 15.35 177 ARG A CA 1
ATOM 884 C C . ARG A 1 177 ? 159.276 153.769 140.745 1.00 15.85 177 ARG A C 1
ATOM 885 O O . ARG A 1 177 ? 160.179 152.932 140.828 1.00 18.79 177 ARG A O 1
ATOM 893 N N . ILE A 1 178 ? 157.997 153.424 140.659 1.00 16.52 178 ILE A N 1
ATOM 894 C CA . ILE A 1 178 ? 157.542 152.046 140.786 1.00 15.83 178 ILE A CA 1
ATOM 895 C C . ILE A 1 178 ? 157.271 151.502 139.392 1.00 18.26 178 ILE A C 1
ATOM 896 O O . ILE A 1 178 ? 156.431 152.034 138.658 1.00 20.06 178 ILE A O 1
ATOM 901 N N . LEU A 1 179 ? 157.974 150.431 139.037 1.00 16.90 179 LEU A N 1
ATOM 902 C CA . LEU A 1 179 ? 158.058 149.948 137.668 1.00 16.24 179 LEU A CA 1
ATOM 903 C C . LEU A 1 179 ? 157.399 148.581 137.553 1.00 17.32 179 LEU A C 1
ATOM 904 O O . LEU A 1 179 ? 157.514 147.746 138.454 1.00 20.64 179 LEU A O 1
ATOM 909 N N . THR A 1 180 ? 156.708 148.361 136.440 1.00 17.83 180 THR A N 1
ATOM 910 C CA . THR A 1 180 ? 156.042 147.100 136.148 1.00 17.35 180 THR A CA 1
ATOM 911 C C . THR A 1 180 ? 156.753 146.440 134.975 1.00 18.66 180 THR A C 1
ATOM 912 O O . THR A 1 180 ? 157.092 147.112 133.997 1.00 20.64 180 THR A O 1
ATOM 916 N N . LYS A 1 181 ? 157.009 145.140 135.087 1.00 18.39 181 LYS A N 1
ATOM 917 C CA . LYS A 1 181 ? 157.683 144.374 134.052 1.00 20.04 181 LYS A CA 1
ATOM 918 C C . LYS A 1 181 ? 156.663 143.572 133.251 1.00 21.30 181 LYS A C 1
ATOM 919 O O . LYS A 1 181 ? 155.628 143.156 133.776 1.00 23.60 181 LYS A O 1
ATOM 925 N N . CYS A 1 182 ? 156.958 143.374 131.967 1.00 20.53 182 CYS A N 1
ATOM 926 C CA . CYS A 1 182 ? 156.037 142.681 131.074 1.00 24.04 182 CYS A CA 1
ATOM 927 C C . CYS A 1 182 ? 155.882 141.218 131.471 1.00 31.07 182 CYS A C 1
ATOM 928 O O . CYS A 1 182 ? 156.850 140.551 131.843 1.00 37.13 182 CYS A O 1
ATOM 931 N N . LYS A 1 183 ? 154.648 140.717 131.387 1.00 30.79 183 LYS A N 1
ATOM 932 C CA . LYS A 1 183 ? 154.354 139.353 131.806 1.00 33.70 183 LYS A CA 1
ATOM 933 C C . LYS A 1 183 ? 154.851 138.308 130.819 1.00 37.72 183 LYS A C 1
ATOM 934 O O . LYS A 1 183 ? 155.009 137.143 131.198 1.00 40.03 183 LYS A O 1
ATOM 940 N N . VAL A 1 184 ? 155.086 138.694 129.566 1.00 36.52 184 VAL A N 1
ATOM 941 C CA . VAL A 1 184 ? 155.585 137.766 128.562 1.00 38.08 184 VAL A CA 1
ATOM 942 C C . VAL A 1 184 ? 157.015 137.366 128.926 1.00 47.61 184 VAL A C 1
ATOM 943 O O . VAL A 1 184 ? 157.736 138.110 129.603 1.00 47.95 184 VAL A O 1
ATOM 947 N N . GLU A 1 185 ? 157.427 136.169 128.485 1.00 55.77 185 GLU A N 1
ATOM 948 C CA . GLU A 1 185 ? 158.682 135.532 128.884 1.00 56.19 185 GLU A CA 1
ATOM 949 C C . GLU A 1 185 ? 159.934 136.338 128.546 1.00 59.09 185 GLU A C 1
ATOM 950 O O . GLU A 1 185 ? 161.017 135.982 129.024 1.00 56.26 185 GLU A O 1
ATOM 956 N N . ASP A 1 186 ? 159.829 137.395 127.747 1.00 61.37 186 ASP A N 1
ATOM 957 C CA . ASP A 1 186 ? 160.912 138.363 127.628 1.00 58.45 186 ASP A CA 1
ATOM 958 C C . ASP A 1 186 ? 160.387 139.773 127.919 1.00 55.64 186 ASP A C 1
ATOM 959 O O . ASP A 1 186 ? 161.007 140.531 128.663 1.00 56.26 186 ASP A O 1
ATOM 964 N N . ASN A 1 190 ? 160.306 147.031 131.154 1.00 16.56 190 ASN A N 1
ATOM 965 C CA . ASN A 1 190 ? 159.445 148.069 131.705 1.00 16.39 190 ASN A CA 1
ATOM 966 C C . ASN A 1 190 ? 158.212 148.295 130.853 1.00 17.83 190 ASN A C 1
ATOM 967 O O . ASN A 1 190 ? 158.306 148.472 129.642 1.00 18.31 190 ASN A O 1
ATOM 972 N N . THR A 1 191 ? 157.069 148.290 131.491 1.00 16.63 191 THR A N 1
ATOM 973 C CA . THR A 1 191 ? 155.838 148.647 130.812 1.00 17.44 191 THR A CA 1
ATOM 974 C C . THR A 1 191 ? 155.558 150.136 130.991 1.00 15.46 191 THR A C 1
ATOM 975 O O . THR A 1 191 ? 155.895 150.717 132.026 1.00 17.63 191 THR A O 1
ATOM 979 N N . PRO A 1 192 ? 154.963 150.787 130.000 1.00 14.33 192 PRO A N 1
ATOM 980 C CA . PRO A 1 192 ? 154.709 152.225 130.107 1.00 15.05 192 PRO A CA 1
ATOM 981 C C . PRO A 1 192 ? 153.528 152.536 131.011 1.00 16.49 192 PRO A C 1
ATOM 982 O O . PRO A 1 192 ? 152.734 151.669 131.372 1.00 20.49 192 PRO A O 1
ATOM 986 N N . LEU A 1 193 ? 153.433 153.809 131.382 1.00 15.13 193 LEU A N 1
ATOM 987 C CA . LEU A 1 193 ? 152.226 154.309 132.018 1.00 13.87 193 LEU A CA 1
ATOM 988 C C . LEU A 1 193 ? 151.058 154.256 131.040 1.00 17.26 193 LEU A C 1
ATOM 989 O O . LEU A 1 193 ? 151.232 154.381 129.827 1.00 19.97 193 LEU A O 1
ATOM 994 N N . ARG A 1 194 ? 149.857 154.053 131.589 1.00 18.21 194 ARG A N 1
ATOM 995 C CA . ARG A 1 194 ? 148.653 153.944 130.768 1.00 20.78 194 ARG A CA 1
ATOM 996 C C . ARG A 1 194 ? 148.364 155.239 130.020 1.00 23.30 194 ARG A C 1
ATOM 997 O O . ARG A 1 194 ? 147.880 155.215 128.884 1.00 24.36 194 ARG A O 1
ATOM 1005 N N . LYS A 1 195 ? 148.650 156.380 130.649 1.00 24.66 195 LYS A N 1
ATOM 1006 C CA . LYS A 1 195 ? 148.404 157.683 130.045 1.00 22.09 195 LYS A CA 1
ATOM 1007 C C . LYS A 1 195 ? 149.296 157.963 128.844 1.00 23.23 195 LYS A C 1
AT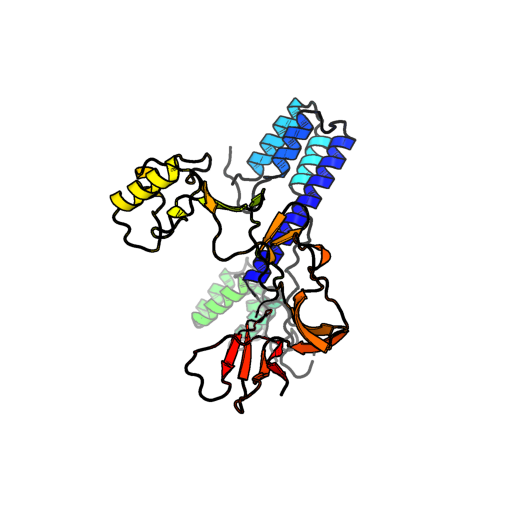OM 1008 O O . LYS A 1 195 ? 148.980 158.855 128.052 1.00 27.40 195 LYS A O 1
ATOM 1014 N N . ASN A 1 196 ? 150.400 157.236 128.692 1.00 23.54 196 ASN A N 1
ATOM 1015 C CA . ASN A 1 196 ? 151.318 157.442 127.582 1.00 21.55 196 ASN A CA 1
ATOM 1016 C C . ASN A 1 196 ? 151.047 156.522 126.400 1.00 23.76 196 ASN A C 1
ATOM 1017 O O . ASN A 1 196 ? 151.692 156.673 125.361 1.00 28.56 196 ASN A O 1
ATOM 1022 N N . VAL A 1 197 ? 150.126 155.570 126.534 1.00 27.01 197 VAL A N 1
ATOM 1023 C CA . VAL A 1 197 ? 149.814 154.614 125.476 1.00 27.09 197 VAL A CA 1
ATOM 1024 C C . VAL A 1 197 ? 148.324 154.583 125.173 1.00 29.71 197 VAL A C 1
ATOM 1025 O O . VAL A 1 197 ? 147.774 153.520 124.870 1.00 35.35 197 VAL A O 1
ATOM 1029 N N . ARG A 1 198 ? 147.662 155.740 125.280 1.00 29.97 198 ARG A N 1
ATOM 1030 C CA . ARG A 1 198 ? 146.229 155.823 125.004 1.00 30.07 198 ARG A CA 1
ATOM 1031 C C . ARG A 1 198 ? 145.887 155.393 123.582 1.00 31.74 198 ARG A C 1
ATOM 1032 O O . ARG A 1 198 ? 144.790 154.879 123.342 1.00 34.90 198 ARG A O 1
ATOM 1040 N N . ASP A 1 199 ? 146.809 155.586 122.634 1.00 32.95 199 ASP A N 1
ATOM 1041 C CA . ASP A 1 199 ? 146.593 155.113 121.269 1.00 34.81 199 ASP A CA 1
ATOM 1042 C C . ASP A 1 199 ? 146.497 153.592 121.218 1.00 35.07 199 ASP A C 1
ATOM 1043 O O . ASP A 1 199 ? 145.604 153.040 120.568 1.00 38.94 199 ASP A O 1
ATOM 1048 N N . LEU A 1 200 ? 147.400 152.898 121.916 1.00 33.92 200 LEU A N 1
ATOM 1049 C CA . LEU A 1 200 ? 147.349 151.440 121.959 1.00 34.95 200 LEU A CA 1
ATOM 1050 C C . LEU A 1 200 ? 146.127 150.933 122.710 1.00 35.58 200 LEU A C 1
ATOM 1051 O O . LEU A 1 200 ? 145.557 149.905 122.337 1.00 37.75 200 LEU A O 1
ATOM 1056 N N . LEU A 1 201 ? 145.705 151.638 123.759 1.00 34.55 201 LEU A N 1
ATOM 1057 C CA . LEU A 1 201 ? 144.538 151.198 124.514 1.00 32.40 201 LEU A CA 1
ATOM 1058 C C . LEU A 1 201 ? 143.250 151.409 123.723 1.00 33.73 201 LEU A C 1
ATOM 1059 O O . LEU A 1 201 ? 142.307 150.622 123.850 1.00 34.36 201 LEU A O 1
ATOM 1064 N N . ILE A 1 202 ? 143.185 152.469 122.909 1.00 35.04 202 ILE A N 1
ATOM 1065 C CA . ILE A 1 202 ? 142.065 152.636 121.983 1.00 34.92 202 ILE A CA 1
ATOM 1066 C C . ILE A 1 202 ? 142.112 151.582 120.881 1.00 36.61 202 ILE A C 1
ATOM 1067 O O . ILE A 1 202 ? 141.079 151.014 120.506 1.00 39.94 202 ILE A O 1
ATOM 1072 N N . GLU A 1 203 ? 143.308 151.295 120.356 1.00 37.40 203 GLU A N 1
ATOM 1073 C CA . GLU A 1 203 ? 143.462 150.276 119.321 1.00 38.39 203 GLU A CA 1
ATOM 1074 C C . GLU A 1 203 ? 143.056 148.899 119.832 1.00 40.47 203 GLU A C 1
ATOM 1075 O O . GLU A 1 203 ? 142.555 148.067 119.069 1.00 45.63 203 GLU A O 1
ATOM 1081 N N . ASN A 1 204 ? 143.267 148.646 121.126 1.00 37.83 204 ASN A N 1
ATOM 1082 C CA . ASN A 1 204 ? 142.813 147.411 121.755 1.00 36.72 204 ASN A CA 1
ATOM 1083 C C . ASN A 1 204 ? 141.296 147.269 121.716 1.00 38.95 204 ASN A C 1
ATOM 1084 O O . ASN A 1 204 ? 140.781 146.146 121.700 1.00 41.16 204 ASN A O 1
ATOM 1089 N N . ILE A 1 205 ? 140.569 148.382 121.704 1.00 40.80 205 ILE A N 1
ATOM 1090 C CA . ILE A 1 205 ? 139.110 148.354 121.666 1.00 42.21 205 ILE A CA 1
ATOM 1091 C C . ILE A 1 205 ? 138.592 148.244 120.237 1.00 43.92 205 ILE A C 1
ATOM 1092 O O . ILE A 1 205 ? 137.818 147.340 119.911 1.00 48.17 205 ILE A O 1
ATOM 1097 N N . VAL A 1 206 ? 139.022 149.156 119.359 1.00 43.85 206 VAL A N 1
ATOM 1098 C CA . VAL A 1 206 ? 138.438 149.278 118.023 1.00 46.75 206 VAL A CA 1
ATOM 1099 C C . VAL A 1 206 ? 138.891 148.203 117.051 1.00 52.18 206 VAL A C 1
ATOM 1100 O O . VAL A 1 206 ? 138.359 148.136 115.935 1.00 54.91 206 VAL A O 1
ATOM 1104 N N . ARG A 1 207 ? 139.871 147.374 117.425 1.00 50.44 207 ARG A N 1
ATOM 1105 C CA . ARG A 1 207 ? 140.329 146.309 116.535 1.00 49.42 207 ARG A CA 1
ATOM 1106 C C . ARG A 1 207 ? 139.254 145.254 116.299 1.00 50.66 207 ARG A C 1
ATOM 1107 O O . ARG A 1 207 ? 139.314 144.523 115.304 1.00 54.16 207 ARG A O 1
ATOM 1115 N N . PHE A 1 208 ? 138.273 145.148 117.194 1.00 49.57 208 PHE A N 1
ATOM 1116 C CA . PHE A 1 208 ? 137.240 144.129 117.090 1.00 50.53 208 PHE A CA 1
ATOM 1117 C C . PHE A 1 208 ? 135.928 144.663 116.529 1.00 55.40 208 PHE A C 1
ATOM 1118 O O . PHE A 1 208 ? 134.939 143.926 116.496 1.00 53.10 208 PHE A O 1
ATOM 1126 N N . PHE A 1 209 ? 135.890 145.924 116.104 1.00 57.24 209 PHE A N 1
ATOM 1127 C CA . PHE A 1 209 ? 134.723 146.431 115.396 1.00 59.00 209 PHE A CA 1
ATOM 1128 C C . PHE A 1 209 ? 134.657 145.815 113.996 1.00 61.38 209 PHE A C 1
ATOM 1129 O O . PHE A 1 209 ? 135.689 145.509 113.396 1.00 60.00 209 PHE A O 1
ATOM 1137 N N . PRO A 1 210 ? 133.451 145.604 113.457 1.00 66.15 210 PRO A N 1
ATOM 1138 C CA . PRO A 1 210 ? 133.346 144.913 112.161 1.00 67.46 210 PRO A CA 1
ATOM 1139 C C . PRO A 1 210 ? 133.757 145.752 110.959 1.00 69.67 210 PRO A C 1
ATOM 1140 O O . PRO A 1 210 ? 133.952 145.184 109.877 1.00 71.30 210 PRO A O 1
ATOM 1144 N N . ILE A 1 211 ? 133.894 147.070 111.099 1.00 67.51 211 ILE A N 1
ATOM 1145 C CA . ILE A 1 211 ? 134.211 147.934 109.965 1.00 70.48 211 ILE A CA 1
ATOM 1146 C C . ILE A 1 211 ? 135.681 147.836 109.560 1.00 69.40 211 ILE A C 1
ATOM 1147 O O . ILE A 1 211 ? 136.495 147.239 110.272 1.00 67.40 211 ILE A O 1
ATOM 1152 N N . GLU A 1 212 ? 136.018 148.405 108.402 1.00 71.43 212 GLU A N 1
ATOM 1153 C CA . GLU A 1 212 ? 137.321 148.209 107.778 1.00 73.83 212 GLU A CA 1
ATOM 1154 C C . GLU A 1 212 ? 138.436 148.905 108.557 1.00 71.46 212 GLU A C 1
ATOM 1155 O O . GLU A 1 212 ? 138.199 149.754 109.420 1.00 70.83 212 GLU A O 1
ATOM 1161 N N . GLN A 1 213 ? 139.675 148.525 108.224 1.00 69.12 213 GLN A N 1
ATOM 1162 C CA . GLN A 1 213 ? 140.851 149.013 108.940 1.00 69.58 213 GLN A CA 1
ATOM 1163 C C . GLN A 1 213 ? 141.073 150.507 108.749 1.00 69.94 213 GLN A C 1
ATOM 1164 O O . GLN A 1 213 ? 141.607 151.169 109.646 1.00 70.72 213 GLN A O 1
ATOM 1170 N N . SER A 1 214 ? 140.707 151.050 107.585 1.00 68.66 214 SER A N 1
ATOM 1171 C CA . SER A 1 214 ? 140.835 152.489 107.372 1.00 70.52 214 SER A CA 1
ATOM 1172 C C . SER A 1 214 ? 139.892 153.263 108.284 1.00 70.51 214 SER A C 1
ATOM 1173 O O . SER A 1 214 ? 140.259 154.315 108.827 1.00 68.17 214 SER A O 1
ATOM 1176 N N . GLU A 1 215 ? 138.677 152.747 108.476 1.00 70.46 215 GLU A N 1
ATOM 1177 C CA . GLU A 1 215 ? 137.744 153.356 109.413 1.00 68.93 215 GLU A CA 1
ATOM 1178 C C . GLU A 1 215 ? 138.193 153.174 110.854 1.00 68.45 215 GLU A C 1
ATOM 1179 O O . GLU A 1 215 ? 137.951 154.054 111.685 1.00 67.81 215 GLU A O 1
ATOM 1185 N N . LYS A 1 216 ? 138.851 152.054 111.163 1.00 67.52 216 LYS A N 1
ATOM 1186 C CA . LYS A 1 216 ? 139.417 151.862 112.495 1.00 66.67 216 LYS A CA 1
ATOM 1187 C C . LYS A 1 216 ? 140.488 152.904 112.790 1.00 65.19 216 LYS A C 1
ATOM 1188 O O . LYS A 1 216 ? 140.513 153.496 113.874 1.00 63.23 216 LYS A O 1
ATOM 1194 N N . ASP A 1 217 ? 141.376 153.152 111.822 1.00 66.87 217 ASP A N 1
ATOM 1195 C CA . ASP A 1 217 ? 142.430 154.145 112.011 1.00 68.52 217 ASP A CA 1
ATOM 1196 C C . ASP A 1 217 ? 141.860 155.557 112.078 1.00 68.10 217 ASP A C 1
ATOM 1197 O O . ASP A 1 217 ? 142.341 156.390 112.858 1.00 67.05 217 ASP A O 1
ATOM 1202 N N . ASN A 1 218 ? 140.833 155.843 111.272 1.00 67.61 218 ASN A N 1
ATOM 1203 C CA . ASN A 1 218 ? 140.175 157.144 111.349 1.00 67.00 218 ASN A CA 1
ATOM 1204 C C . ASN A 1 218 ? 139.500 157.347 112.701 1.00 65.27 218 ASN A C 1
ATOM 1205 O O . ASN A 1 218 ? 139.557 158.442 113.271 1.00 65.77 218 ASN A O 1
ATOM 1210 N N . LEU A 1 219 ? 138.863 156.300 113.233 1.00 64.28 219 LEU A N 1
ATOM 1211 C CA . LEU A 1 219 ? 138.243 156.392 114.551 1.00 62.95 219 LEU A CA 1
ATOM 1212 C C . LEU A 1 219 ? 139.286 156.570 115.647 1.00 61.43 219 LEU A C 1
ATOM 1213 O O . LEU A 1 219 ? 139.071 157.337 116.591 1.00 61.97 219 LEU A O 1
ATOM 1218 N N . LYS A 1 220 ? 140.421 155.871 115.540 1.00 61.09 220 LYS A N 1
ATOM 1219 C CA . LYS A 1 220 ? 141.492 156.035 116.520 1.00 60.05 220 LYS A CA 1
ATOM 1220 C C . LYS A 1 220 ? 142.058 157.449 116.493 1.00 62.76 220 LYS A C 1
ATOM 1221 O O . LYS A 1 220 ? 142.369 158.020 117.544 1.00 64.00 220 LYS A O 1
ATOM 1227 N N . ASP A 1 221 ? 142.206 158.027 115.299 1.00 63.76 221 ASP A N 1
ATOM 1228 C CA . ASP A 1 221 ? 142.675 159.406 115.201 1.00 63.41 221 ASP A CA 1
ATOM 1229 C C . ASP A 1 221 ? 141.633 160.391 115.721 1.00 64.64 221 ASP A C 1
ATOM 1230 O O . ASP A 1 221 ? 141.985 161.415 116.317 1.00 65.87 221 ASP A O 1
ATOM 1235 N N . ALA A 1 222 ? 140.347 160.107 115.497 1.00 64.13 222 ALA A N 1
ATOM 1236 C CA . ALA A 1 222 ? 139.296 161.019 115.938 1.00 62.00 222 ALA A CA 1
ATOM 1237 C C . ALA A 1 222 ? 139.101 160.985 117.449 1.00 64.17 222 ALA A C 1
ATOM 1238 O O . ALA A 1 222 ? 138.766 162.012 118.048 1.00 67.32 222 ALA A O 1
ATOM 1240 N N . VAL A 1 223 ? 139.283 159.821 118.075 1.00 64.17 223 VAL A N 1
ATOM 1241 C CA . VAL A 1 223 ? 139.121 159.716 119.523 1.00 63.32 223 VAL A CA 1
ATOM 1242 C C . VAL A 1 223 ? 140.225 160.482 120.246 1.00 63.04 223 VAL A C 1
ATOM 1243 O O . VAL A 1 223 ? 139.966 161.208 121.213 1.00 62.41 223 VAL A O 1
ATOM 1247 N N . LEU A 1 224 ? 141.463 160.362 119.770 1.00 62.42 224 LEU A N 1
ATOM 1248 C CA . LEU A 1 224 ? 142.584 161.000 120.448 1.00 62.33 224 LEU A CA 1
ATOM 1249 C C . LEU A 1 224 ? 142.626 162.505 120.216 1.00 66.35 224 LEU A C 1
ATOM 1250 O O . LEU A 1 224 ? 143.130 163.243 121.069 1.00 64.69 224 LEU A O 1
ATOM 1255 N N . ASP A 1 225 ? 142.115 162.978 119.082 1.00 70.60 225 ASP A N 1
ATOM 1256 C CA . ASP A 1 225 ? 142.026 164.410 118.826 1.00 68.79 225 ASP A CA 1
ATOM 1257 C C . ASP A 1 225 ? 140.796 164.940 119.555 1.00 70.80 225 ASP A C 1
ATOM 1258 O O . ASP A 1 225 ? 139.673 164.497 119.295 1.00 70.03 225 ASP A O 1
ATOM 1263 N N . LYS A 1 226 ? 141.008 165.890 120.468 1.00 73.68 226 LYS A N 1
ATOM 1264 C CA . LYS A 1 226 ? 139.924 166.403 121.296 1.00 76.29 226 LYS A CA 1
ATOM 1265 C C . LYS A 1 226 ? 138.956 167.300 120.533 1.00 78.46 226 LYS A C 1
ATOM 1266 O O . LYS A 1 226 ? 137.884 167.609 121.063 1.00 77.11 226 LYS A O 1
ATOM 1272 N N . ASN A 1 227 ? 139.302 167.729 119.317 1.00 77.44 227 ASN A N 1
ATOM 1273 C CA . ASN A 1 227 ? 138.388 168.531 118.511 1.00 77.30 227 ASN A CA 1
ATOM 1274 C C . ASN A 1 227 ? 137.402 167.686 117.715 1.00 77.54 227 ASN A C 1
ATOM 1275 O O . ASN A 1 227 ? 136.333 168.187 117.350 1.00 76.99 227 ASN A O 1
ATOM 1280 N N . ARG A 1 228 ? 137.733 166.424 117.440 1.00 75.81 228 ARG A N 1
ATOM 1281 C CA . ARG A 1 228 ? 136.941 165.560 116.574 1.00 73.94 228 ARG A CA 1
ATOM 1282 C C . ARG A 1 228 ? 135.986 164.661 117.352 1.00 74.89 228 ARG A C 1
ATOM 1283 O O . ARG A 1 228 ? 135.702 163.541 116.914 1.00 75.97 228 ARG A O 1
ATOM 1291 N N . ARG A 1 229 ? 135.489 165.123 118.502 1.00 74.36 229 ARG A N 1
ATOM 1292 C CA . ARG A 1 229 ? 134.623 164.278 119.318 1.00 73.30 229 ARG A CA 1
ATOM 1293 C C . ARG A 1 229 ? 133.268 164.034 118.665 1.00 74.01 229 ARG A C 1
ATOM 1294 O O . ARG A 1 229 ? 132.681 162.964 118.858 1.00 74.12 229 ARG A O 1
ATOM 1302 N N . GLU A 1 230 ? 132.754 165.003 117.901 1.00 76.38 230 GLU A N 1
ATOM 1303 C CA . GLU A 1 230 ? 131.448 164.838 117.265 1.00 76.87 230 GLU A CA 1
ATOM 1304 C C . GLU A 1 230 ? 131.466 163.748 116.201 1.00 75.57 230 GLU A C 1
ATOM 1305 O O . GLU A 1 230 ? 130.449 163.078 115.986 1.00 76.14 230 GLU A O 1
ATOM 1311 N N . GLU A 1 231 ? 132.607 163.558 115.534 1.00 74.24 231 GLU A N 1
ATOM 1312 C CA . GLU A 1 231 ? 132.754 162.451 114.594 1.00 73.29 231 GLU A CA 1
ATOM 1313 C C . GLU A 1 231 ? 132.651 161.107 115.306 1.00 74.78 231 GLU A C 1
ATOM 1314 O O . GLU A 1 231 ? 132.064 160.157 114.776 1.00 74.77 231 GLU A O 1
ATOM 1320 N N . VAL A 1 232 ? 133.211 161.015 116.514 1.00 73.89 232 VAL A N 1
ATOM 1321 C CA . VAL A 1 232 ? 133.145 159.782 117.294 1.00 71.42 232 VAL A CA 1
ATOM 1322 C C . VAL A 1 232 ? 131.709 159.490 117.725 1.00 72.82 232 VAL A C 1
ATOM 1323 O O . VAL A 1 232 ? 131.250 158.339 117.668 1.00 73.63 232 VAL A O 1
ATOM 1327 N N . LYS A 1 233 ? 130.981 160.524 118.163 1.00 73.72 233 LYS A N 1
ATOM 1328 C CA . LYS A 1 233 ? 129.570 160.363 118.506 1.00 72.41 233 LYS A CA 1
ATOM 1329 C C . LYS A 1 233 ? 128.750 159.942 117.294 1.00 72.81 233 LYS A C 1
ATOM 1330 O O . LYS A 1 233 ? 127.847 159.102 117.407 1.00 73.83 233 LYS A O 1
ATOM 1336 N N . SER A 1 234 ? 129.049 160.518 116.126 1.00 73.20 234 SER A N 1
ATOM 1337 C CA . SER A 1 234 ? 128.363 160.124 114.900 1.00 74.85 234 SER A CA 1
ATOM 1338 C C . SER A 1 234 ? 128.654 158.672 114.542 1.00 74.36 234 SER A C 1
ATOM 1339 O O . SER A 1 234 ? 127.757 157.945 114.099 1.00 74.55 234 SER A O 1
ATOM 1342 N N . PHE A 1 235 ? 129.902 158.232 114.737 1.00 73.35 235 PHE A N 1
ATOM 1343 C CA . PHE A 1 235 ? 130.265 156.845 114.455 1.00 73.84 235 PHE A CA 1
ATOM 1344 C C . PHE A 1 235 ? 129.502 155.894 115.372 1.00 73.26 235 PHE A C 1
ATOM 1345 O O . PHE A 1 235 ? 128.975 154.868 114.922 1.00 73.79 235 PHE A O 1
ATOM 1353 N N . PHE A 1 236 ? 129.447 156.213 116.670 1.00 71.52 236 PHE A N 1
ATOM 1354 C CA . PHE A 1 236 ? 128.741 155.339 117.605 1.00 70.21 236 PHE A CA 1
ATOM 1355 C C . PHE A 1 236 ? 127.236 155.339 117.372 1.00 74.07 236 PHE A C 1
ATOM 1356 O O . PHE A 1 236 ? 126.586 154.307 117.570 1.00 75.02 236 PHE A O 1
ATOM 1364 N N . ARG A 1 237 ? 126.660 156.472 116.963 1.00 74.58 237 ARG A N 1
ATOM 1365 C CA . ARG A 1 237 ? 125.243 156.477 116.611 1.00 74.25 237 ARG A CA 1
ATOM 1366 C C . ARG A 1 237 ? 124.981 155.703 115.325 1.00 74.35 237 ARG A C 1
ATOM 1367 O O . ARG A 1 237 ? 123.906 155.112 115.170 1.00 73.76 237 ARG A O 1
ATOM 1375 N N . LYS A 1 238 ? 125.939 155.696 114.397 1.00 76.29 238 LYS A N 1
ATOM 1376 C CA . LYS A 1 238 ? 125.774 154.934 113.164 1.00 76.78 238 LYS A CA 1
ATOM 1377 C C . LYS A 1 238 ? 125.853 153.432 113.417 1.00 77.39 238 LYS A C 1
ATOM 1378 O O . LYS A 1 238 ? 125.003 152.669 112.944 1.00 76.56 238 LYS A O 1
ATOM 1384 N N . HIS A 1 239 ? 126.863 152.988 114.164 1.00 76.04 239 HIS A N 1
ATOM 1385 C CA . HIS A 1 239 ? 127.196 151.570 114.233 1.00 75.19 239 HIS A CA 1
ATOM 1386 C C . HIS A 1 239 ? 126.635 150.858 115.457 1.00 74.43 239 HIS A C 1
ATOM 1387 O O . HIS A 1 239 ? 126.881 149.657 115.609 1.00 71.71 239 HIS A O 1
ATOM 1394 N N . LYS A 1 240 ? 125.897 151.567 116.319 1.00 74.01 240 LYS A N 1
ATOM 1395 C CA . LYS A 1 240 ? 125.134 150.976 117.428 1.00 72.79 240 LYS A CA 1
ATOM 1396 C C . LYS A 1 240 ? 126.018 150.180 118.388 1.00 69.64 240 LYS A C 1
ATOM 1397 O O . LYS A 1 240 ? 125.650 149.093 118.836 1.00 68.06 240 LYS A O 1
ATOM 1403 N N . THR A 1 241 ? 127.195 150.716 118.699 1.00 67.29 241 THR A N 1
ATOM 1404 C CA . THR A 1 241 ? 128.086 150.052 119.637 1.00 66.15 241 THR A CA 1
ATOM 1405 C C . THR A 1 241 ? 127.504 150.096 121.047 1.00 66.40 241 THR A C 1
ATOM 1406 O O . THR A 1 241 ? 126.645 150.922 121.368 1.00 69.14 241 THR A O 1
ATOM 1410 N N . ASP A 1 242 ? 127.973 149.174 121.886 1.00 63.12 242 ASP A N 1
ATOM 1411 C CA . ASP A 1 242 ? 127.487 149.063 123.254 1.00 61.96 242 ASP A CA 1
ATOM 1412 C C . ASP A 1 242 ? 127.858 150.306 124.054 1.00 61.73 242 ASP A C 1
ATOM 1413 O O . ASP A 1 242 ? 128.880 150.949 123.803 1.00 62.87 242 ASP A O 1
ATOM 1418 N N . GLU A 1 243 ? 126.996 150.656 125.015 1.00 60.41 243 GLU A N 1
ATOM 1419 C CA . GLU A 1 243 ? 127.241 151.828 125.851 1.00 61.86 243 GLU A CA 1
ATOM 1420 C C . GLU A 1 243 ? 128.499 151.671 126.691 1.00 59.79 243 GLU A C 1
ATOM 1421 O O . GLU A 1 243 ? 129.186 152.660 126.968 1.00 59.72 243 GLU A O 1
ATOM 1427 N N . HIS A 1 244 ? 128.819 150.443 127.097 1.00 58.62 244 HIS A N 1
ATOM 1428 C CA . HIS A 1 244 ? 130.025 150.217 127.881 1.00 56.71 244 HIS A CA 1
ATOM 1429 C C . HIS A 1 244 ? 131.279 150.387 127.036 1.00 54.75 244 HIS A C 1
ATOM 1430 O O . HIS A 1 244 ? 132.309 150.831 127.546 1.00 53.47 244 HIS A O 1
ATOM 1437 N N . ILE A 1 245 ? 131.205 150.066 125.744 1.00 53.86 245 ILE A N 1
ATOM 1438 C CA . ILE A 1 245 ? 132.351 150.260 124.862 1.00 51.33 245 ILE A CA 1
ATOM 1439 C C . ILE A 1 245 ? 132.596 151.747 124.616 1.00 52.69 245 ILE A C 1
ATOM 1440 O O . ILE A 1 245 ? 133.744 152.212 124.642 1.00 52.65 245 ILE A O 1
ATOM 1445 N N . ARG A 1 246 ? 131.523 152.515 124.390 1.00 52.84 246 ARG A N 1
ATOM 1446 C CA . ARG A 1 246 ? 131.641 153.966 124.261 1.00 50.66 246 ARG A CA 1
ATOM 1447 C C . ARG A 1 246 ? 132.192 154.580 125.538 1.00 50.78 246 ARG A C 1
ATOM 1448 O O . ARG A 1 246 ? 133.062 155.461 125.495 1.00 52.64 246 ARG A O 1
ATOM 1456 N N . LYS A 1 247 ? 131.689 154.114 126.683 1.00 51.84 247 LYS A N 1
ATOM 1457 C CA . LYS A 1 247 ? 132.223 154.482 127.989 1.00 50.71 247 LYS A CA 1
ATOM 1458 C C . LYS A 1 247 ? 133.722 154.224 128.078 1.00 50.58 247 LYS A C 1
ATOM 1459 O O . LYS A 1 247 ? 134.492 155.126 128.406 1.00 51.25 247 LYS A O 1
ATOM 1465 N N . GLN A 1 248 ? 134.153 153.013 127.713 1.00 49.24 248 GLN A N 1
ATOM 1466 C CA . GLN A 1 248 ? 135.565 152.649 127.779 1.00 43.51 248 GLN A CA 1
ATOM 1467 C C . GLN A 1 248 ? 136.416 153.548 126.896 1.00 42.95 248 GLN A C 1
ATOM 1468 O O . GLN A 1 248 ? 137.498 153.985 127.306 1.00 42.58 248 GLN A O 1
ATOM 1474 N N . VAL A 1 249 ? 135.919 153.859 125.695 1.00 43.03 249 VAL A N 1
ATOM 1475 C CA . VAL A 1 249 ? 136.645 154.719 124.760 1.00 43.06 249 VAL A CA 1
ATOM 1476 C C . VAL A 1 249 ? 136.838 156.116 125.349 1.00 46.33 249 VAL A C 1
ATOM 1477 O O . VAL A 1 249 ? 137.939 156.684 125.306 1.00 46.30 249 VAL A O 1
ATOM 1481 N N . TYR A 1 250 ? 135.776 156.681 125.936 1.00 49.17 250 TYR A N 1
ATOM 1482 C CA . TYR A 1 250 ? 135.894 158.035 126.474 1.00 47.18 250 TYR A CA 1
ATOM 1483 C C . TYR A 1 250 ? 136.755 158.100 127.735 1.00 47.84 250 TYR A C 1
ATOM 1484 O O . TYR A 1 250 ? 137.473 159.085 127.922 1.00 49.44 250 TYR A O 1
ATOM 1493 N N . ASP A 1 251 ? 136.697 157.094 128.616 1.00 46.21 251 ASP A N 1
ATOM 1494 C CA . ASP A 1 251 ? 137.641 157.058 129.740 1.00 44.46 251 ASP A CA 1
ATOM 1495 C C . ASP A 1 251 ? 139.088 156.809 129.324 1.00 43.41 251 ASP A C 1
ATOM 1496 O O . ASP A 1 251 ? 140.001 157.304 129.990 1.00 44.86 251 ASP A O 1
ATOM 1501 N N . ILE A 1 252 ? 139.341 156.047 128.259 1.00 42.22 252 ILE A N 1
ATOM 1502 C CA . ILE A 1 252 ? 140.727 155.966 127.788 1.00 38.98 252 ILE A CA 1
ATOM 1503 C C . ILE A 1 252 ? 141.181 157.307 127.218 1.00 41.12 252 ILE A C 1
ATOM 1504 O O . ILE A 1 252 ? 142.302 157.762 127.478 1.00 43.47 252 ILE A O 1
ATOM 1509 N N . ALA A 1 253 ? 140.310 157.978 126.463 1.00 44.67 253 ALA A N 1
ATOM 1510 C CA . ALA A 1 253 ? 140.707 159.219 125.805 1.00 42.94 253 ALA A CA 1
ATOM 1511 C C . ALA A 1 253 ? 140.872 160.370 126.793 1.00 44.69 253 ALA A C 1
ATOM 1512 O O . ALA A 1 253 ? 141.787 161.189 126.646 1.00 44.07 253 ALA A O 1
ATOM 1514 N N . ASP A 1 254 ? 140.006 160.457 127.802 1.00 46.52 254 ASP A N 1
ATOM 1515 C CA . ASP A 1 254 ? 139.877 161.669 128.602 1.00 44.02 254 ASP A CA 1
ATOM 1516 C C . ASP A 1 254 ? 140.469 161.570 130.001 1.00 42.16 254 ASP A C 1
ATOM 1517 O O . ASP A 1 254 ? 141.118 162.518 130.448 1.00 42.02 254 ASP A O 1
ATOM 1522 N N . ASN A 1 255 ? 140.254 160.465 130.715 1.00 42.44 255 ASN A N 1
ATOM 1523 C CA . ASN A 1 255 ? 140.561 160.436 132.139 1.00 40.99 255 ASN A CA 1
ATOM 1524 C C . ASN A 1 255 ? 142.062 160.404 132.408 1.00 40.81 255 ASN A C 1
ATOM 1525 O O . ASN A 1 255 ? 142.885 160.138 131.528 1.00 43.16 255 ASN A O 1
ATOM 1530 N N . LYS A 1 256 ? 142.402 160.699 133.659 1.00 38.43 256 LYS A N 1
ATOM 1531 C CA . LYS A 1 256 ? 143.766 160.648 134.177 1.00 37.16 256 LYS A CA 1
ATOM 1532 C C . LYS A 1 256 ? 144.092 159.195 134.495 1.00 35.58 256 LYS A C 1
ATOM 1533 O O . LYS A 1 256 ? 143.812 158.697 135.586 1.00 37.39 256 LYS A O 1
ATOM 1539 N N . LEU A 1 257 ? 144.696 158.507 133.529 1.00 31.48 257 LEU A N 1
ATOM 1540 C CA . LEU A 1 257 ? 144.944 157.068 133.628 1.00 27.59 257 LEU A CA 1
ATOM 1541 C C . LEU A 1 257 ? 146.121 156.814 134.560 1.00 27.54 257 LEU A C 1
ATOM 1542 O O . LEU A 1 257 ? 147.283 156.848 134.159 1.00 28.37 257 LEU A O 1
ATOM 1547 N N . SER A 1 258 ? 145.808 156.551 135.824 1.00 24.85 258 SER A N 1
ATOM 1548 C CA . SER A 1 258 ? 146.825 156.196 136.802 1.00 20.89 258 SER A CA 1
ATOM 1549 C C . SER A 1 258 ? 147.318 154.770 136.591 1.00 20.46 258 SER A C 1
ATOM 1550 O O . SER A 1 258 ? 146.527 153.843 136.406 1.00 24.64 258 SER A O 1
ATOM 1553 N N . GLY A 1 259 ? 148.633 154.597 136.635 1.00 17.34 259 GLY A N 1
ATOM 1554 C CA . GLY A 1 259 ? 149.234 153.279 136.648 1.00 14.09 259 GLY A CA 1
ATOM 1555 C C . GLY A 1 259 ? 149.902 152.912 135.340 1.00 14.36 259 GLY A C 1
ATOM 1556 O O . GLY A 1 259 ? 149.964 153.689 134.385 1.00 19.02 259 GLY A O 1
ATOM 1557 N N . ARG A 1 260 ? 150.403 151.679 135.312 1.00 15.48 260 ARG A N 1
ATOM 1558 C CA . ARG A 1 260 ? 151.108 151.121 134.169 1.00 14.97 260 ARG A CA 1
ATOM 1559 C C . ARG A 1 260 ? 150.342 149.939 133.596 1.00 18.21 260 ARG A C 1
ATOM 1560 O O . ARG A 1 260 ? 149.545 149.300 134.286 1.00 19.35 260 ARG A O 1
ATOM 1568 N N . THR A 1 261 ? 150.597 149.654 132.323 1.00 14.88 261 THR A N 1
ATOM 1569 C CA . THR A 1 261 ? 149.960 148.529 131.662 1.00 17.28 261 THR A CA 1
ATOM 1570 C C . THR A 1 261 ? 150.598 147.212 132.101 1.00 20.78 261 THR A C 1
ATOM 1571 O O . THR A 1 261 ? 151.709 147.173 132.632 1.00 20.38 261 THR A O 1
ATOM 1575 N N . VAL A 1 262 ? 149.861 146.121 131.887 1.00 24.24 262 VAL A N 1
ATOM 1576 C CA . VAL A 1 262 ? 150.380 144.791 132.191 1.00 23.07 262 VAL A CA 1
ATOM 1577 C C . VAL A 1 262 ? 151.498 144.410 131.223 1.00 22.63 262 VAL A C 1
ATOM 1578 O O . VAL A 1 262 ? 152.499 143.804 131.622 1.00 22.58 262 VAL A O 1
ATOM 1582 N N . PHE A 1 263 ? 151.371 144.791 129.956 1.00 22.21 263 PHE A N 1
ATOM 1583 C CA . PHE A 1 263 ? 152.314 144.423 128.916 1.00 21.03 263 PHE A CA 1
ATOM 1584 C C . PHE A 1 263 ? 153.022 145.663 128.385 1.00 22.43 263 PHE A C 1
ATOM 1585 O O . PHE A 1 263 ? 152.549 146.790 128.540 1.00 25.14 263 PHE A O 1
ATOM 1593 N N . CYS A 1 264 ? 154.172 145.439 127.755 1.00 22.30 264 CYS A N 1
ATOM 1594 C CA . CYS A 1 264 ? 154.914 146.510 127.109 1.00 21.20 264 CYS A CA 1
ATOM 1595 C C . CYS A 1 264 ? 154.236 146.897 125.794 1.00 24.60 264 CYS A C 1
ATOM 1596 O O . CYS A 1 264 ? 153.241 146.301 125.379 1.00 30.44 264 CYS A O 1
ATOM 1599 N N . LYS A 1 265 ? 154.789 147.922 125.131 1.00 23.11 265 LYS A N 1
ATOM 1600 C CA . LYS A 1 265 ? 154.205 148.434 123.891 1.00 25.92 265 LYS A CA 1
ATOM 1601 C C . LYS A 1 265 ? 154.168 147.387 122.786 1.00 30.78 265 LYS A C 1
ATOM 1602 O O . LYS A 1 265 ? 153.277 147.425 121.930 1.00 33.28 265 LYS A O 1
ATOM 1608 N N . GLU A 1 266 ? 155.120 146.458 122.776 1.00 31.73 266 GLU A N 1
ATOM 1609 C CA . GLU A 1 266 ? 155.128 145.394 121.783 1.00 31.62 266 GLU A CA 1
ATOM 1610 C C . GLU A 1 266 ? 154.146 144.275 122.098 1.00 33.47 266 GLU A C 1
ATOM 1611 O O . GLU A 1 266 ? 153.874 143.452 121.219 1.00 39.74 266 GLU A O 1
ATOM 1617 N N . HIS A 1 267 ? 153.609 144.219 123.318 1.00 30.50 267 HIS A N 1
ATOM 1618 C CA . HIS A 1 267 ? 152.782 143.100 123.739 1.00 33.10 267 HIS A CA 1
ATOM 1619 C C . HIS A 1 267 ? 151.412 143.485 124.273 1.00 35.68 267 HIS A C 1
ATOM 1620 O O . HIS A 1 267 ? 150.707 142.607 124.780 1.00 39.65 267 HIS A O 1
ATOM 1627 N N . ILE A 1 268 ? 151.022 144.762 124.204 1.00 34.28 268 ILE A N 1
ATOM 1628 C CA . ILE A 1 268 ? 149.670 145.147 124.604 1.00 33.00 268 ILE A CA 1
ATOM 1629 C C . ILE A 1 268 ? 148.638 144.505 123.683 1.00 39.94 268 ILE A C 1
ATOM 1630 O O . ILE A 1 268 ? 147.641 143.936 124.144 1.00 42.12 268 ILE A O 1
ATOM 1635 N N . LEU A 1 269 ? 148.877 144.549 122.375 1.00 38.96 269 LEU A N 1
ATOM 1636 C CA . LEU A 1 269 ? 147.947 143.965 121.421 1.00 41.37 269 LEU A CA 1
ATOM 1637 C C . LEU A 1 269 ? 148.251 142.508 121.105 1.00 44.75 269 LEU A C 1
ATOM 1638 O O . LEU A 1 269 ? 147.372 141.805 120.594 1.00 46.23 269 LEU A O 1
ATOM 1643 N N . GLU A 1 270 ? 149.459 142.041 121.395 1.00 46.82 270 GLU A N 1
ATOM 1644 C CA . GLU A 1 270 ? 149.841 140.667 121.098 1.00 48.26 270 GLU A CA 1
ATOM 1645 C C . GLU A 1 270 ? 149.688 139.771 122.321 1.00 49.47 270 GLU A C 1
ATOM 1646 O O . GLU A 1 270 ? 150.631 139.568 123.084 1.00 47.79 270 GLU A O 1
ATOM 1652 N N . ARG A 1 549 ? 160.073 142.482 169.958 1.00 61.56 549 ARG A N 1
ATOM 1653 C CA . ARG A 1 549 ? 159.560 143.142 168.764 1.00 67.40 549 ARG A CA 1
ATOM 1654 C C . ARG A 1 549 ? 159.900 144.631 168.781 1.00 61.22 549 ARG A C 1
ATOM 1655 O O . ARG A 1 549 ? 160.112 145.216 169.844 1.00 56.96 549 ARG A O 1
ATOM 1663 N N . GLY A 1 550 ? 159.952 145.239 167.600 1.00 54.82 550 GLY A N 1
ATOM 1664 C CA . GLY A 1 550 ? 160.352 146.623 167.472 1.00 47.32 550 GLY A CA 1
ATOM 1665 C C . GLY A 1 550 ? 161.859 146.785 167.385 1.00 44.56 550 GLY A C 1
ATOM 1666 O O . GLY A 1 550 ? 162.636 145.841 167.528 1.00 46.66 550 GLY A O 1
ATOM 1667 N N . SER A 1 551 ? 162.277 148.026 167.129 1.00 38.47 551 SER A N 1
ATOM 1668 C CA . SER A 1 551 ? 163.696 148.340 167.022 1.00 31.47 551 SER A CA 1
ATOM 1669 C C . SER A 1 551 ? 164.029 149.695 167.638 1.00 26.09 551 SER A C 1
ATOM 1670 O O . SER A 1 551 ? 165.156 150.173 167.470 1.00 20.76 551 SER A O 1
ATOM 1673 N N . ALA A 1 552 ? 163.093 150.316 168.354 1.00 26.43 552 ALA A N 1
ATOM 1674 C CA . ALA A 1 552 ? 163.299 151.643 168.916 1.00 16.77 552 ALA A CA 1
ATOM 1675 C C . ALA A 1 552 ? 164.1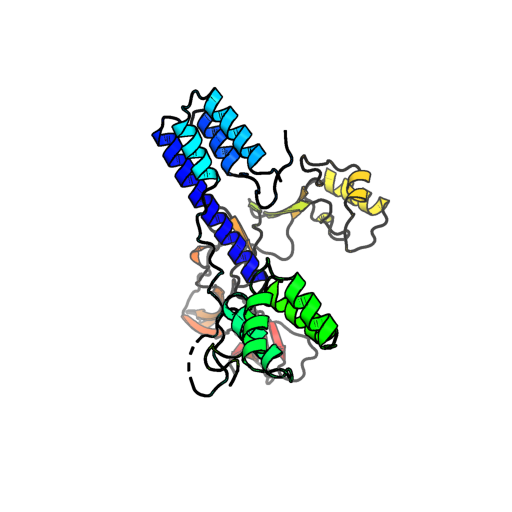26 151.557 170.194 1.00 17.96 552 ALA A C 1
ATOM 1676 O O . ALA A 1 552 ? 163.782 150.822 171.125 1.00 18.79 552 ALA A O 1
ATOM 1678 N N . LEU A 1 553 ? 165.222 152.314 170.223 1.00 16.19 553 LEU A N 1
ATOM 1679 C CA . LEU A 1 553 ? 166.110 152.392 171.374 1.00 12.91 553 LEU A CA 1
ATOM 1680 C C . LEU A 1 553 ? 165.454 153.088 172.556 1.00 13.92 553 LEU A C 1
ATOM 1681 O O . LEU A 1 553 ? 165.804 152.803 173.704 1.00 17.51 553 LEU A O 1
ATOM 1686 N N . HIS A 1 554 ? 164.523 154.004 172.305 1.00 11.03 554 HIS A N 1
ATOM 1687 C CA . HIS A 1 554 ? 163.873 154.749 173.374 1.00 11.01 554 HIS A CA 1
ATOM 1688 C C . HIS A 1 554 ? 162.506 155.223 172.906 1.00 12.63 554 HIS A C 1
ATOM 1689 O O . HIS A 1 554 ? 162.134 155.068 171.742 1.00 14.32 554 HIS A O 1
ATOM 1696 N N . ASP A 1 555 ? 161.753 155.789 173.847 1.00 14.17 555 ASP A N 1
ATOM 1697 C CA . ASP A 1 555 ? 160.438 156.343 173.568 1.00 13.35 555 ASP A CA 1
ATOM 1698 C C . ASP A 1 555 ? 160.552 157.648 172.785 1.00 15.24 555 ASP A C 1
ATOM 1699 O O . ASP A 1 555 ? 161.612 158.272 172.710 1.00 19.77 555 ASP A O 1
ATOM 1704 N N . ARG A 1 556 ? 159.431 158.062 172.193 1.00 16.24 556 ARG A N 1
ATOM 1705 C CA . ARG A 1 556 ? 159.448 159.212 171.297 1.00 14.61 556 ARG A CA 1
ATOM 1706 C C . ARG A 1 556 ? 159.299 160.537 172.033 1.00 14.35 556 ARG A C 1
ATOM 1707 O O . ARG A 1 556 ? 159.912 161.529 171.629 1.00 18.29 556 ARG A O 1
ATOM 1715 N N . ASN A 1 557 ? 158.508 160.584 173.100 1.00 13.97 557 ASN A N 1
ATOM 1716 C CA . ASN A 1 557 ? 158.341 161.817 173.860 1.00 12.88 557 ASN A CA 1
ATOM 1717 C C . ASN A 1 557 ? 159.391 161.898 174.959 1.00 13.45 557 ASN A C 1
ATOM 1718 O O . ASN A 1 557 ? 159.457 160.994 175.802 1.00 15.54 557 ASN A O 1
ATOM 1723 N N . PRO A 1 558 ? 160.233 162.930 174.978 1.00 11.55 558 PRO A N 1
ATOM 1724 C CA . PRO A 1 558 ? 161.192 163.078 176.077 1.00 10.30 558 PRO A CA 1
ATOM 1725 C C . PRO A 1 558 ? 160.502 163.389 177.395 1.00 11.97 558 PRO A C 1
ATOM 1726 O O . PRO A 1 558 ? 159.471 164.062 177.440 1.00 13.79 558 PRO A O 1
ATOM 1730 N N . LEU A 1 559 ? 161.086 162.884 178.470 1.00 12.75 559 LEU A N 1
ATOM 1731 C CA . LEU A 1 559 ? 160.628 163.145 179.823 1.00 11.42 559 LEU A CA 1
ATOM 1732 C C . LEU A 1 559 ? 161.500 164.211 180.468 1.00 13.05 559 LEU A C 1
ATOM 1733 O O . LEU A 1 559 ? 162.618 164.485 180.029 1.00 14.20 559 LEU A O 1
ATOM 1738 N N . SER A 1 560 ? 160.964 164.831 181.511 1.00 15.26 560 SER A N 1
ATOM 1739 C CA . SER A 1 560 ? 161.734 165.754 182.326 1.00 14.24 560 SER A CA 1
ATOM 1740 C C . SER A 1 560 ? 162.283 165.004 183.530 1.00 17.82 560 SER A C 1
ATOM 1741 O O . SER A 1 560 ? 161.528 164.375 184.274 1.00 21.57 560 SER A O 1
ATOM 1744 N N . TYR A 1 561 ? 163.597 165.061 183.713 1.00 18.43 561 TYR A N 1
ATOM 1745 C CA . TYR A 1 561 ? 164.268 164.334 184.785 1.00 19.00 561 TYR A CA 1
ATOM 1746 C C . TYR A 1 561 ? 165.157 165.332 185.518 1.00 23.89 561 TYR A C 1
ATOM 1747 O O . TYR A 1 561 ? 166.291 165.586 185.107 1.00 23.92 561 TYR A O 1
ATOM 1756 N N . LYS A 1 562 ? 164.629 165.906 186.594 1.00 25.81 562 LYS A N 1
ATOM 1757 C CA . LYS A 1 562 ? 165.304 166.959 187.337 1.00 25.99 562 LYS A CA 1
ATOM 1758 C C . LYS A 1 562 ? 165.225 166.656 188.824 1.00 28.93 562 LYS A C 1
ATOM 1759 O O . LYS A 1 562 ? 164.133 166.418 189.350 1.00 31.70 562 LYS A O 1
ATOM 1765 N N . LYS A 1 563 ? 166.385 166.683 189.488 1.00 31.02 563 LYS A N 1
ATOM 1766 C CA . LYS A 1 563 ? 166.524 166.406 190.922 1.00 35.19 563 LYS A CA 1
ATOM 1767 C C . LYS A 1 563 ? 165.963 165.033 191.291 1.00 32.06 563 LYS A C 1
ATOM 1768 O O . LYS A 1 563 ? 165.362 164.847 192.350 1.00 32.97 563 LYS A O 1
ATOM 1774 N N . GLY A 1 564 ? 166.162 164.061 190.403 1.00 29.12 564 GLY A N 1
ATOM 1775 C CA . GLY A 1 564 ? 165.753 162.696 190.652 1.00 28.40 564 GLY A CA 1
ATOM 1776 C C . GLY A 1 564 ? 164.291 162.395 190.411 1.00 27.05 564 GLY A C 1
ATOM 1777 O O . GLY A 1 564 ? 163.866 161.259 190.652 1.00 26.23 564 GLY A O 1
ATOM 1778 N N . ILE A 1 565 ? 163.511 163.361 189.936 1.00 28.93 565 ILE A N 1
ATOM 1779 C CA . ILE A 1 565 ? 162.072 163.209 189.758 1.00 25.06 565 ILE A CA 1
ATOM 1780 C C . ILE A 1 565 ? 161.777 163.132 188.268 1.00 22.40 565 ILE A C 1
ATOM 1781 O O . ILE A 1 565 ? 162.174 164.018 187.504 1.00 23.58 565 ILE A O 1
ATOM 1786 N N . ILE A 1 566 ? 161.080 162.079 187.861 1.00 20.23 566 ILE A N 1
ATOM 1787 C CA . ILE A 1 566 ? 160.671 161.902 186.476 1.00 19.86 566 ILE A CA 1
ATOM 1788 C C . ILE A 1 566 ? 159.266 162.459 186.321 1.00 21.91 566 ILE A C 1
ATOM 1789 O O . ILE A 1 566 ? 158.354 162.086 187.067 1.00 24.92 566 ILE A O 1
ATOM 1794 N N . THR A 1 567 ? 159.086 163.348 185.351 1.00 22.20 567 THR A N 1
ATOM 1795 C CA . THR A 1 567 ? 157.818 164.032 185.180 1.00 19.06 567 THR A CA 1
ATOM 1796 C C . THR A 1 567 ? 157.654 164.439 183.725 1.00 18.91 567 THR A C 1
ATOM 1797 O O . THR A 1 567 ? 158.617 164.470 182.958 1.00 22.07 567 THR A O 1
ATOM 1801 N N . ARG A 1 568 ? 156.412 164.727 183.346 1.00 19.93 568 ARG A N 1
ATOM 1802 C CA . ARG A 1 568 ? 156.115 165.218 182.010 1.00 18.75 568 ARG A CA 1
ATOM 1803 C C . ARG A 1 568 ? 154.817 166.011 182.062 1.00 18.79 568 ARG A C 1
ATOM 1804 O O . ARG A 1 568 ? 154.032 165.888 183.002 1.00 20.73 568 ARG A O 1
ATOM 1812 N N . ARG A 1 569 ? 154.604 166.830 181.037 1.00 18.46 569 ARG A N 1
ATOM 1813 C CA . ARG A 1 569 ? 153.383 167.608 180.901 1.00 17.44 569 ARG A CA 1
ATOM 1814 C C . ARG A 1 569 ? 152.354 166.880 180.049 1.00 18.71 569 ARG A C 1
ATOM 1815 O O . ARG A 1 569 ? 152.670 166.356 178.978 1.00 16.83 569 ARG A O 1
ATOM 1823 N N . PHE A 1 570 ? 151.116 166.860 180.538 1.00 23.01 570 PHE A N 1
ATOM 1824 C CA . PHE A 1 570 ? 149.974 166.292 179.837 1.00 26.40 570 PHE A CA 1
ATOM 1825 C C . PHE A 1 570 ? 148.833 167.291 179.881 1.00 29.95 570 PHE A C 1
ATOM 1826 O O . PHE A 1 570 ? 148.636 167.965 180.895 1.00 32.37 570 PHE A O 1
ATOM 1834 N N . MET A 1 571 ? 148.077 167.376 178.788 1.00 29.55 571 MET A N 1
ATOM 1835 C CA . MET A 1 571 ? 146.887 168.214 178.770 1.00 31.46 571 MET A CA 1
ATOM 1836 C C . MET A 1 571 ? 145.844 167.675 179.738 1.00 35.89 571 MET A C 1
ATOM 1837 O O . MET A 1 571 ? 145.858 166.499 180.106 1.00 40.86 571 MET A O 1
ATOM 1842 N N . VAL A 1 572 ? 144.947 168.567 180.172 1.00 36.40 572 VAL A N 1
ATOM 1843 C CA . VAL A 1 572 ? 143.926 168.214 181.157 1.00 38.72 572 VAL A CA 1
ATOM 1844 C C . VAL A 1 572 ? 143.012 167.119 180.623 1.00 41.32 572 VAL A C 1
ATOM 1845 O O . VAL A 1 572 ? 142.599 166.222 181.368 1.00 43.57 572 VAL A O 1
ATOM 1849 N N . THR A 1 573 ? 142.747 167.122 179.320 1.00 41.86 573 THR A N 1
ATOM 1850 C CA . THR A 1 573 ? 141.951 166.089 178.674 1.00 40.29 573 THR A CA 1
ATOM 1851 C C . THR A 1 573 ? 142.732 164.806 178.396 1.00 42.66 573 THR A C 1
ATOM 1852 O O . THR A 1 573 ? 142.245 163.963 177.638 1.00 50.28 573 THR A O 1
ATOM 1856 N N . GLU A 1 574 ? 143.928 164.642 178.962 1.00 39.21 574 GLU A N 1
ATOM 1857 C CA . GLU A 1 574 ? 144.702 163.418 178.809 1.00 38.88 574 GLU A CA 1
ATOM 1858 C C . GLU A 1 574 ? 144.998 162.721 180.127 1.00 40.94 574 GLU A C 1
ATOM 1859 O O . GLU A 1 574 ? 145.791 161.774 180.143 1.00 43.86 574 GLU A O 1
ATOM 1865 N N . ILE A 1 575 ? 144.402 163.160 181.228 1.00 41.67 575 ILE A N 1
ATOM 1866 C CA . ILE A 1 575 ? 144.711 162.647 182.555 1.00 46.02 575 ILE A CA 1
ATOM 1867 C C . ILE A 1 575 ? 143.529 161.801 183.008 1.00 52.39 575 ILE A C 1
ATOM 1868 O O . ILE A 1 575 ? 142.474 162.339 183.355 1.00 54.39 575 ILE A O 1
ATOM 1873 N N . GLU A 1 576 ? 143.709 160.481 183.034 1.00 56.38 576 GLU A N 1
ATOM 1874 C CA . GLU A 1 576 ? 142.623 159.558 183.342 1.00 55.33 576 GLU A CA 1
ATOM 1875 C C . GLU A 1 576 ? 142.126 159.730 184.776 1.00 58.18 576 GLU A C 1
ATOM 1876 O O . GLU A 1 576 ? 142.832 160.253 185.642 1.00 59.28 576 GLU A O 1
ATOM 1882 N N . CYS A 1 577 ? 140.880 159.298 185.006 1.00 58.80 577 CYS A N 1
ATOM 1883 C CA . CYS A 1 577 ? 140.187 159.589 186.261 1.00 60.93 577 CYS A CA 1
ATOM 1884 C C . CYS A 1 577 ? 140.860 158.935 187.463 1.00 60.45 577 CYS A C 1
ATOM 1885 O O . CYS A 1 577 ? 141.033 159.573 188.507 1.00 61.12 577 CYS A O 1
ATOM 1888 N N . GLY A 1 578 ? 141.249 157.668 187.342 1.00 59.12 578 GLY A N 1
ATOM 1889 C CA . GLY A 1 578 ? 141.887 156.999 188.463 1.00 59.20 578 GLY A CA 1
ATOM 1890 C C . GLY A 1 578 ? 143.333 157.382 188.681 1.00 59.35 578 GLY A C 1
ATOM 1891 O O . GLY A 1 578 ? 143.935 156.937 189.664 1.00 58.01 578 GLY A O 1
ATOM 1892 N N . LYS A 1 579 ? 143.898 158.198 187.792 1.00 59.96 579 LYS A N 1
ATOM 1893 C CA . LYS A 1 579 ? 145.312 158.548 187.803 1.00 55.56 579 LYS A CA 1
ATOM 1894 C C . LYS A 1 579 ? 145.512 160.040 188.033 1.00 53.12 579 LYS A C 1
ATOM 1895 O O . LYS A 1 579 ? 146.533 160.603 187.629 1.00 50.38 579 LYS A O 1
ATOM 1901 N N . GLU A 1 580 ? 144.533 160.684 188.674 1.00 56.52 580 GLU A N 1
ATOM 1902 C CA . GLU A 1 580 ? 144.577 162.118 188.944 1.00 54.47 580 GLU A CA 1
ATOM 1903 C C . GLU A 1 580 ? 145.660 162.486 189.952 1.00 51.32 580 GLU A C 1
ATOM 1904 O O . GLU A 1 580 ? 146.119 163.633 189.972 1.00 49.90 580 GLU A O 1
ATOM 1910 N N . ASP A 1 581 ? 146.078 161.541 190.797 1.00 50.56 581 ASP A N 1
ATOM 1911 C CA . ASP A 1 581 ? 147.041 161.829 191.853 1.00 50.36 581 ASP A CA 1
ATOM 1912 C C . ASP A 1 581 ? 148.451 162.069 191.332 1.00 48.52 581 ASP A C 1
ATOM 1913 O O . ASP A 1 581 ? 149.311 162.496 192.108 1.00 47.76 581 ASP A O 1
ATOM 1918 N N . ASP A 1 582 ? 148.712 161.798 190.054 1.00 44.79 582 ASP A N 1
ATOM 1919 C CA . ASP A 1 582 ? 150.014 162.085 189.470 1.00 39.67 582 ASP A CA 1
ATOM 1920 C C . ASP A 1 582 ? 150.231 163.568 189.208 1.00 39.54 582 ASP A C 1
ATOM 1921 O O . ASP A 1 582 ? 151.374 163.970 188.983 1.00 37.96 582 ASP A O 1
ATOM 1926 N N . VAL A 1 583 ? 149.174 164.381 189.242 1.00 41.54 583 VAL A N 1
ATOM 1927 C CA . VAL A 1 583 ? 149.299 165.809 188.977 1.00 38.77 583 VAL A CA 1
ATOM 1928 C C . VAL A 1 583 ? 150.069 166.469 190.111 1.00 41.85 583 VAL A C 1
ATOM 1929 O O . VAL A 1 583 ? 149.690 166.368 191.283 1.00 44.22 583 VAL A O 1
ATOM 1933 N N . ILE A 1 584 ? 151.158 167.154 189.764 1.00 41.40 584 ILE A N 1
ATOM 1934 C CA . ILE A 1 584 ? 152.071 167.694 190.765 1.00 37.85 584 ILE A CA 1
ATOM 1935 C C . ILE A 1 584 ? 151.480 168.919 191.455 1.00 41.67 584 ILE A C 1
ATOM 1936 O O . ILE A 1 584 ? 151.617 169.082 192.674 1.00 48.26 584 ILE A O 1
ATOM 1941 N N . SER A 1 585 ? 150.796 169.780 190.707 1.00 41.62 585 SER A N 1
ATOM 1942 C CA . SER A 1 585 ? 150.207 170.985 191.280 1.00 41.99 585 SER A CA 1
ATOM 1943 C C . SER A 1 585 ? 149.039 170.621 192.190 1.00 47.34 585 SER A C 1
ATOM 1944 O O . SER A 1 585 ? 148.114 169.925 191.766 1.00 50.11 585 SER A O 1
ATOM 1947 N N . GLU A 1 586 ? 149.090 171.092 193.441 1.00 50.29 586 GLU A N 1
ATOM 1948 C CA . GLU A 1 586 ? 148.038 170.801 194.416 1.00 52.11 586 GLU A CA 1
ATOM 1949 C C . GLU A 1 586 ? 146.701 171.386 193.981 1.00 52.80 586 GLU A C 1
ATOM 1950 O O . GLU A 1 586 ? 145.665 170.705 194.014 1.00 54.12 586 GLU A O 1
ATOM 1956 N N . THR A 1 587 ? 146.718 172.657 193.567 1.00 51.84 587 THR A N 1
ATOM 1957 C CA . THR A 1 587 ? 145.499 173.368 193.194 1.00 51.59 587 THR A CA 1
ATOM 1958 C C . THR A 1 587 ? 144.811 172.697 192.016 1.00 53.86 587 THR A C 1
ATOM 1959 O O . THR A 1 587 ? 143.607 172.417 192.059 1.00 56.40 587 THR A O 1
ATOM 1963 N N . TYR A 1 588 ? 145.570 172.394 190.965 1.00 50.75 588 TYR A N 1
ATOM 1964 C CA . TYR A 1 588 ? 144.962 171.792 189.791 1.00 48.20 588 TYR A CA 1
ATOM 1965 C C . TYR A 1 588 ? 144.647 170.317 189.992 1.00 48.62 588 TYR A C 1
ATOM 1966 O O . TYR A 1 588 ? 143.728 169.808 189.349 1.00 51.94 588 TYR A O 1
ATOM 1975 N N . ARG A 1 589 ? 145.356 169.624 190.890 1.00 48.40 589 ARG A N 1
ATOM 1976 C CA . ARG A 1 589 ? 144.958 168.260 191.229 1.00 50.57 589 ARG A CA 1
ATOM 1977 C C . ARG A 1 589 ? 143.589 168.242 191.896 1.00 55.25 589 ARG A C 1
ATOM 1978 O O . ARG A 1 589 ? 142.717 167.453 191.519 1.00 57.10 589 ARG A O 1
ATOM 1986 N N . GLU A 1 590 ? 143.373 169.123 192.878 1.00 56.40 590 GLU A N 1
ATOM 1987 C CA . GLU A 1 590 ? 142.065 169.154 193.531 1.00 55.86 590 GLU A CA 1
ATOM 1988 C C . GLU A 1 590 ? 140.979 169.688 192.604 1.00 56.63 590 GLU A C 1
ATOM 1989 O O . GLU A 1 590 ? 139.832 169.224 192.662 1.00 61.47 590 GLU A O 1
ATOM 1995 N N . LYS A 1 591 ? 141.327 170.632 191.725 1.00 54.50 591 LYS A N 1
ATOM 1996 C CA . LYS A 1 591 ? 140.371 171.125 190.739 1.00 55.32 591 LYS A CA 1
ATOM 1997 C C . LYS A 1 591 ? 139.964 170.029 189.762 1.00 58.23 591 LYS A C 1
ATOM 1998 O O . LYS A 1 591 ? 138.785 169.904 189.414 1.00 61.43 591 LYS A O 1
ATOM 2004 N N . LEU A 1 592 ? 140.921 169.208 189.327 1.00 57.00 592 LEU A N 1
ATOM 2005 C CA . LEU A 1 592 ? 140.612 168.122 188.407 1.00 55.63 592 LEU A CA 1
ATOM 2006 C C . LEU A 1 592 ? 139.856 166.997 189.106 1.00 59.10 592 LEU A C 1
ATOM 2007 O O . LEU A 1 592 ? 139.025 166.333 188.478 1.00 62.54 592 LEU A O 1
ATOM 2012 N N . LYS A 1 593 ? 140.117 166.777 190.399 1.00 59.63 593 LYS A N 1
ATOM 2013 C CA . LYS A 1 593 ? 139.310 165.839 191.178 1.00 61.74 593 LYS A CA 1
ATOM 2014 C C . LYS A 1 593 ? 137.857 166.291 191.250 1.00 65.47 593 LYS A C 1
ATOM 2015 O O . LYS A 1 593 ? 136.934 165.488 191.059 1.00 67.96 593 LYS A O 1
ATOM 2021 N N . GLU A 1 594 ? 137.634 167.580 191.525 1.00 65.32 594 GLU A N 1
ATOM 2022 C CA . GLU A 1 594 ? 136.269 168.098 191.548 1.00 67.07 594 GLU A CA 1
ATOM 2023 C C . GLU A 1 594 ? 135.628 168.066 190.165 1.00 66.57 594 GLU A C 1
ATOM 2024 O O . GLU A 1 594 ? 134.413 167.871 190.051 1.00 70.60 594 GLU A O 1
ATOM 2030 N N . ALA A 1 595 ? 136.422 168.258 189.108 1.00 65.53 595 ALA A N 1
ATOM 2031 C CA . ALA A 1 595 ? 135.893 168.157 187.751 1.00 67.38 595 ALA A CA 1
ATOM 2032 C C . ALA A 1 595 ? 135.471 166.731 187.418 1.00 70.37 595 ALA A C 1
ATOM 2033 O O . ALA A 1 595 ? 134.446 166.524 186.759 1.00 74.27 595 ALA A O 1
ATOM 2035 N N . PHE A 1 596 ? 136.257 165.734 187.839 1.00 68.49 596 PHE A N 1
ATOM 2036 C CA . PHE A 1 596 ? 135.835 164.347 187.654 1.00 67.20 596 PHE A CA 1
ATOM 2037 C C . PHE A 1 596 ? 134.597 164.023 188.479 1.00 72.33 596 PHE A C 1
ATOM 2038 O O . PHE A 1 596 ? 133.729 163.268 188.027 1.00 75.04 596 PHE A O 1
ATOM 2046 N N . LYS A 1 597 ? 134.507 164.564 189.696 1.00 73.58 597 LYS A N 1
ATOM 2047 C CA . LYS A 1 597 ? 133.330 164.315 190.523 1.00 74.43 597 LYS A CA 1
ATOM 2048 C C . LYS A 1 597 ? 132.081 164.966 189.933 1.00 75.34 597 LYS A C 1
ATOM 2049 O O . LYS A 1 597 ? 130.983 164.406 190.040 1.00 76.92 597 LYS A O 1
ATOM 2055 N N . ARG A 1 598 ? 132.237 166.109 189.261 1.00 74.02 598 ARG A N 1
ATOM 2056 C CA . ARG A 1 598 ? 131.083 166.834 188.735 1.00 74.96 598 ARG A CA 1
ATOM 2057 C C . ARG A 1 598 ? 130.451 166.121 187.543 1.00 78.62 598 ARG A C 1
ATOM 2058 O O . ARG A 1 598 ? 129.221 166.030 187.453 1.00 81.00 598 ARG A O 1
ATOM 2066 N N . PHE A 1 599 ? 131.264 165.598 186.625 1.00 78.36 599 PHE A N 1
ATOM 2067 C CA . PHE A 1 599 ? 130.756 165.025 185.383 1.00 78.35 599 PHE A CA 1
ATOM 2068 C C . PHE A 1 599 ? 130.692 163.502 185.418 1.00 80.39 599 PHE A C 1
ATOM 2069 O O . PHE A 1 599 ? 130.556 162.872 184.363 1.00 79.47 599 PHE A O 1
ATOM 2077 N N . ASP A 1 600 ? 130.791 162.908 186.612 1.00 82.50 600 ASP A N 1
ATOM 2078 C CA . ASP A 1 600 ? 130.512 161.487 186.858 1.00 84.83 600 ASP A CA 1
ATOM 2079 C C . ASP A 1 600 ? 131.403 160.556 186.039 1.00 82.81 600 ASP A C 1
ATOM 2080 O O . ASP A 1 600 ? 130.960 159.493 185.596 1.00 80.87 600 ASP A O 1
ATOM 2085 N N . THR A 1 601 ? 132.656 160.941 185.824 1.00 82.15 601 THR A N 1
ATOM 2086 C CA . THR A 1 601 ? 133.626 160.037 185.216 1.00 79.89 601 THR A CA 1
ATOM 2087 C C . THR A 1 601 ? 133.992 158.968 186.236 1.00 79.17 601 THR A C 1
ATOM 2088 O O . THR A 1 601 ? 134.612 159.265 187.262 1.00 77.77 601 THR A O 1
ATOM 2092 N N . LYS A 1 602 ? 133.580 157.727 185.972 1.00 80.10 602 LYS A N 1
ATOM 2093 C CA . LYS A 1 602 ? 133.754 156.658 186.950 1.00 81.57 602 LYS A CA 1
ATOM 2094 C C . LYS A 1 602 ? 135.221 156.267 187.076 1.00 78.95 602 LYS A C 1
ATOM 2095 O O . LYS A 1 602 ? 135.840 156.458 188.130 1.00 78.59 602 LYS A O 1
ATOM 2101 N N . LYS A 1 603 ? 135.792 155.728 186.003 1.00 76.16 603 LYS A N 1
ATOM 2102 C CA . LYS A 1 603 ? 137.195 155.343 185.953 1.00 71.56 603 LYS A CA 1
ATOM 2103 C C . LYS A 1 603 ? 137.562 155.197 184.484 1.00 71.31 603 LYS A C 1
ATOM 2104 O O . LYS A 1 603 ? 136.705 154.915 183.643 1.00 71.67 603 LYS A O 1
ATOM 2110 N N . GLY A 1 604 ? 138.836 155.394 184.181 1.00 67.09 604 GLY A N 1
ATOM 2111 C CA . GLY A 1 604 ? 139.304 155.293 182.810 1.00 60.93 604 GLY A CA 1
ATOM 2112 C C . GLY A 1 604 ? 139.383 156.653 182.158 1.00 62.64 604 GLY A C 1
ATOM 2113 O O . GLY A 1 604 ? 139.948 157.579 182.726 1.00 70.46 604 GLY A O 1
ATOM 2114 N N . LYS A 1 605 ? 138.776 156.776 180.978 1.00 62.89 605 LYS A N 1
ATOM 2115 C CA . LYS A 1 605 ? 139.023 157.903 180.083 1.00 67.11 605 LYS A CA 1
ATOM 2116 C C . LYS A 1 605 ? 138.581 159.235 180.688 1.00 67.63 605 LYS A C 1
ATOM 2117 O O . LYS A 1 605 ? 137.743 159.293 181.591 1.00 66.07 605 LYS A O 1
ATOM 2123 N N . CYS A 1 606 ? 139.182 160.310 180.181 1.00 65.79 606 CYS A N 1
ATOM 2124 C CA . CYS A 1 606 ? 139.100 161.637 180.771 1.00 63.72 606 CYS A CA 1
ATOM 2125 C C . CYS A 1 606 ? 137.898 162.439 180.287 1.00 67.35 606 CYS A C 1
ATOM 2126 O O . CYS A 1 606 ? 137.031 161.963 179.550 1.00 70.54 606 CYS A O 1
ATOM 2129 N N . LEU A 1 607 ? 137.872 163.693 180.739 1.00 66.05 607 LEU A N 1
ATOM 2130 C CA . LEU A 1 607 ? 136.930 164.688 180.258 1.00 66.02 607 LEU A CA 1
ATOM 2131 C C . LEU A 1 607 ? 137.189 165.007 178.792 1.00 65.16 607 LEU A C 1
ATOM 2132 O O . LEU A 1 607 ? 138.316 164.915 178.300 1.00 60.57 607 LEU A O 1
ATOM 2137 N N . THR A 1 608 ? 136.125 165.384 178.092 1.00 69.84 608 THR A N 1
ATOM 2138 C CA . THR A 1 608 ? 136.248 165.880 176.733 1.00 71.02 608 THR A CA 1
ATOM 2139 C C . THR A 1 608 ? 136.631 167.359 176.753 1.00 69.92 608 THR A C 1
ATOM 2140 O O . THR A 1 608 ? 136.812 167.967 177.811 1.00 68.89 608 THR A O 1
ATOM 2144 N N . ASP A 1 609 ? 136.776 167.936 175.556 1.00 70.35 609 ASP A N 1
ATOM 2145 C CA . ASP A 1 609 ? 137.150 169.343 175.425 1.00 71.86 609 ASP A CA 1
ATOM 2146 C C . ASP A 1 609 ? 136.101 170.260 176.044 1.00 75.60 609 ASP A C 1
ATOM 2147 O O . ASP A 1 609 ? 136.431 171.191 176.792 1.00 75.62 609 ASP A O 1
ATOM 2152 N N . LYS A 1 610 ? 134.824 169.996 175.753 1.00 78.98 610 LYS A N 1
ATOM 2153 C CA . LYS A 1 610 ? 133.749 170.832 176.276 1.00 79.13 610 LYS A CA 1
ATOM 2154 C C . LYS A 1 610 ? 133.604 170.675 177.783 1.00 77.24 610 LYS A C 1
ATOM 2155 O O . LYS A 1 610 ? 133.350 171.657 178.487 1.00 76.74 610 LYS A O 1
ATOM 2161 N N . GLU A 1 611 ? 133.763 169.452 178.296 1.00 75.41 611 GLU A N 1
ATOM 2162 C CA . GLU A 1 611 ? 133.698 169.240 179.740 1.00 75.93 611 GLU A CA 1
ATOM 2163 C C . GLU A 1 611 ? 134.855 169.924 180.456 1.00 75.63 611 GLU A C 1
ATOM 2164 O O . GLU A 1 611 ? 134.676 170.474 181.549 1.00 74.88 611 GLU A O 1
ATOM 2170 N N . ALA A 1 612 ? 136.049 169.894 179.859 1.00 73.77 612 ALA A N 1
ATOM 2171 C CA . ALA A 1 612 ? 137.200 170.560 180.458 1.00 70.89 612 ALA A CA 1
ATOM 2172 C C . ALA A 1 612 ? 137.026 172.073 180.463 1.00 73.48 612 ALA A C 1
ATOM 2173 O O . ALA A 1 612 ? 137.390 172.739 181.439 1.00 73.55 612 ALA A O 1
ATOM 2175 N N . LYS A 1 613 ? 136.479 172.636 179.381 1.00 75.35 613 LYS A N 1
ATOM 2176 C CA . LYS A 1 613 ? 136.233 174.076 179.353 1.00 74.90 613 LYS A CA 1
ATOM 2177 C C . LYS A 1 613 ? 135.117 174.471 180.315 1.00 76.00 613 LYS A C 1
ATOM 2178 O O . LYS A 1 613 ? 135.183 175.532 180.946 1.00 73.28 613 LYS A O 1
ATOM 2184 N N . GLU A 1 614 ? 134.083 173.634 180.439 1.00 79.09 614 GLU A N 1
ATOM 2185 C CA . GLU A 1 614 ? 132.974 173.938 181.337 1.00 78.88 614 GLU A CA 1
ATOM 2186 C C . GLU A 1 614 ? 133.368 173.757 182.798 1.00 77.49 614 GLU A C 1
ATOM 2187 O O . GLU A 1 614 ? 132.772 174.381 183.682 1.00 75.88 614 GLU A O 1
ATOM 2193 N N . ALA A 1 615 ? 134.372 172.920 183.070 1.00 77.04 615 ALA A N 1
ATOM 2194 C CA . ALA A 1 615 ? 134.875 172.733 184.426 1.00 75.10 615 ALA A CA 1
ATOM 2195 C C . ALA A 1 615 ? 135.659 173.932 184.940 1.00 75.62 615 ALA A C 1
ATOM 2196 O O . ALA A 1 615 ? 135.992 173.966 186.129 1.00 72.02 615 ALA A O 1
ATOM 2198 N N . GLY A 1 616 ? 135.967 174.902 184.083 1.00 74.92 616 GLY A N 1
ATOM 2199 C CA . GLY A 1 616 ? 136.647 176.104 184.512 1.00 68.97 616 GLY A CA 1
ATOM 2200 C C . GLY A 1 616 ? 138.148 176.094 184.362 1.00 65.98 616 GLY A C 1
ATOM 2201 O O . GLY A 1 616 ? 138.827 176.892 185.019 1.00 65.69 616 GLY A O 1
ATOM 2202 N N . PHE A 1 617 ? 138.693 175.227 183.516 1.00 65.51 617 PHE A N 1
ATOM 2203 C CA . PHE A 1 617 ? 140.124 175.233 183.257 1.00 62.54 617 PHE A CA 1
ATOM 2204 C C . PHE A 1 617 ? 140.487 176.335 182.269 1.00 63.69 617 PHE A C 1
ATOM 2205 O O . PHE A 1 617 ? 139.683 176.724 181.417 1.00 64.47 617 PHE A O 1
ATOM 2213 N N . CYS A 1 618 ? 141.710 176.844 182.404 1.00 62.06 618 CYS A N 1
ATOM 2214 C CA . CYS A 1 618 ? 142.209 177.878 181.509 1.00 59.57 618 CYS A CA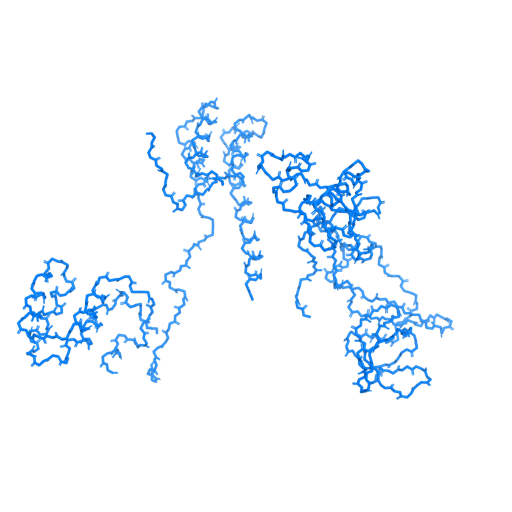 1
ATOM 2215 C C . CYS A 1 618 ? 142.388 177.335 180.098 1.00 58.98 618 CYS A C 1
ATOM 2216 O O . CYS A 1 618 ? 142.638 176.145 179.888 1.00 56.31 618 CYS A O 1
ATOM 2219 N N . ILE A 1 619 ? 142.246 178.227 179.124 1.00 60.51 619 ILE A N 1
ATOM 2220 C CA . ILE A 1 619 ? 142.321 177.888 177.710 1.00 59.53 619 ILE A CA 1
ATOM 2221 C C . ILE A 1 619 ? 143.567 178.543 177.130 1.00 57.03 619 ILE A C 1
ATOM 2222 O O . ILE A 1 619 ? 143.804 179.738 177.343 1.00 56.73 619 ILE A O 1
ATOM 2227 N N . LYS A 1 620 ? 144.364 177.761 176.407 1.00 52.20 620 LYS A N 1
ATOM 2228 C CA . LYS A 1 620 ? 145.573 178.274 175.786 1.00 47.38 620 LYS A CA 1
ATOM 2229 C C . LYS A 1 620 ? 145.226 179.141 174.572 1.00 53.35 620 LYS A C 1
ATOM 2230 O O . LYS A 1 620 ? 144.068 179.256 174.163 1.00 56.33 620 LYS A O 1
ATOM 2236 N N . LYS A 1 621 ? 146.260 179.773 174.005 1.00 52.60 621 LYS A N 1
ATOM 2237 C CA . LYS A 1 621 ? 146.059 180.682 172.879 1.00 50.99 621 LYS A CA 1
ATOM 2238 C C . LYS A 1 621 ? 145.585 179.954 171.628 1.00 55.56 621 LYS A C 1
ATOM 2239 O O . LYS A 1 621 ? 144.791 180.504 170.857 1.00 60.10 621 LYS A O 1
ATOM 2245 N N . ASN A 1 622 ? 146.049 178.725 171.405 1.00 53.29 622 ASN A N 1
ATOM 2246 C CA . ASN A 1 622 ? 145.563 177.926 170.287 1.00 56.57 622 ASN A CA 1
ATOM 2247 C C . ASN A 1 622 ? 144.267 177.175 170.602 1.00 58.40 622 ASN A C 1
ATOM 2248 O O . ASN A 1 622 ? 143.960 176.183 169.928 1.00 59.05 622 ASN A O 1
ATOM 2253 N N . GLU A 1 623 ? 143.537 177.622 171.626 1.00 56.43 623 GLU A N 1
ATOM 2254 C CA . GLU A 1 623 ? 142.235 177.142 172.082 1.00 60.42 623 GLU A CA 1
ATOM 2255 C C . GLU A 1 623 ? 142.271 175.725 172.641 1.00 59.77 623 GLU A C 1
ATOM 2256 O O . GLU A 1 623 ? 141.207 175.164 172.923 1.00 61.82 623 GLU A O 1
ATOM 2262 N N . LEU A 1 624 ? 143.447 175.129 172.817 1.00 55.03 624 LEU A N 1
ATOM 2263 C CA . LEU A 1 624 ? 143.542 173.873 173.542 1.00 51.71 624 LEU A CA 1
ATOM 2264 C C . LEU A 1 624 ? 143.466 174.126 175.044 1.00 50.30 624 LEU A C 1
ATOM 2265 O O . LEU A 1 624 ? 143.616 175.252 175.521 1.00 52.80 624 LEU A O 1
ATOM 2270 N N . VAL A 1 625 ? 143.216 173.055 175.792 1.00 48.35 625 VAL A N 1
ATOM 2271 C CA . VAL A 1 625 ? 143.183 173.151 177.244 1.00 45.25 625 VAL A CA 1
ATOM 2272 C C . VAL A 1 625 ? 144.613 173.257 177.768 1.00 43.91 625 VAL A C 1
ATOM 2273 O O . VAL A 1 625 ? 145.574 172.875 177.097 1.00 44.09 625 VAL A O 1
ATOM 2277 N N . MET A 1 626 ? 144.755 173.812 178.970 1.00 39.52 626 MET A N 1
ATOM 2278 C CA . MET A 1 626 ? 146.057 173.888 179.611 1.00 34.33 626 MET A CA 1
ATOM 2279 C C . MET A 1 626 ? 146.597 172.493 179.905 1.00 34.77 626 MET A C 1
ATOM 2280 O O . MET A 1 626 ? 145.852 171.519 180.024 1.00 40.47 626 MET A O 1
ATOM 2285 N N . SER A 1 627 ? 147.916 172.400 180.011 1.00 30.89 627 SER A N 1
ATOM 2286 C CA . SER A 1 627 ? 148.582 171.134 180.260 1.00 26.84 627 SER A CA 1
ATOM 2287 C C . SER A 1 627 ? 149.265 171.151 181.619 1.00 26.58 627 SER A C 1
ATOM 2288 O O . SER A 1 627 ? 149.912 172.133 181.991 1.00 28.31 627 SER A O 1
ATOM 2291 N N . LEU A 1 628 ? 149.107 170.057 182.355 1.00 30.25 628 LEU A N 1
ATOM 2292 C CA . LEU A 1 628 ? 149.568 169.946 183.729 1.00 28.08 628 LEU A CA 1
ATOM 2293 C C . LEU A 1 628 ? 150.812 169.075 183.812 1.00 26.04 628 LEU A C 1
ATOM 2294 O O . LEU A 1 628 ? 150.944 168.088 183.086 1.00 26.82 628 LEU A O 1
ATOM 2299 N N . LYS A 1 629 ? 151.721 169.456 184.700 1.00 25.86 629 LYS A N 1
ATOM 2300 C CA . LYS A 1 629 ? 152.886 168.640 185.008 1.00 25.89 629 LYS A CA 1
ATOM 2301 C C . LYS A 1 629 ? 152.463 167.439 185.846 1.00 28.17 629 LYS A C 1
ATOM 2302 O O . LYS A 1 629 ? 151.799 167.593 186.874 1.00 30.94 629 LYS A O 1
ATOM 2308 N N . CYS A 1 630 ? 152.842 166.239 185.408 1.00 27.61 630 CYS A N 1
ATOM 2309 C CA . CYS A 1 630 ? 152.419 165.007 186.059 1.00 27.22 630 CYS A CA 1
ATOM 2310 C C . CYS A 1 630 ? 153.616 164.112 186.336 1.00 26.52 630 CYS A C 1
ATOM 2311 O O . CYS A 1 630 ? 154.582 164.092 185.574 1.00 27.55 630 CYS A O 1
ATOM 2314 N N . SER A 1 631 ? 153.538 163.369 187.438 1.00 29.89 631 SER A N 1
ATOM 2315 C CA . SER A 1 631 ? 154.553 162.373 187.758 1.00 26.48 631 SER A CA 1
ATOM 2316 C C . SER A 1 631 ? 154.402 161.149 186.864 1.00 28.18 631 SER A C 1
ATOM 2317 O O . SER A 1 631 ? 153.289 160.703 186.578 1.00 31.85 631 SER A O 1
ATOM 2320 N N . ILE A 1 632 ? 155.530 160.598 186.432 1.00 26.26 632 ILE A N 1
ATOM 2321 C CA . ILE A 1 632 ? 155.548 159.476 185.500 1.00 25.70 632 ILE A CA 1
ATOM 2322 C C . ILE A 1 632 ? 155.739 158.193 186.298 1.00 27.92 632 ILE A C 1
ATOM 2323 O O . ILE A 1 632 ? 156.770 158.002 186.951 1.00 25.43 632 ILE A O 1
ATOM 2328 N N . LYS A 1 633 ? 154.743 157.315 186.248 1.00 30.27 633 LYS A N 1
ATOM 2329 C CA . LYS A 1 633 ? 154.818 156.007 186.877 1.00 28.87 633 LYS A CA 1
ATOM 2330 C C . LYS A 1 633 ? 155.272 154.956 185.867 1.00 27.65 633 LYS A C 1
ATOM 2331 O O . LYS A 1 633 ? 155.283 155.179 184.657 1.00 27.78 633 LYS A O 1
ATOM 2337 N N . GLY A 1 634 ? 155.663 153.795 186.384 1.00 25.01 634 GLY A N 1
ATOM 2338 C CA . GLY A 1 634 ? 156.111 152.716 185.529 1.00 24.42 634 GLY A CA 1
ATOM 2339 C C . GLY A 1 634 ? 157.494 152.886 184.954 1.00 23.24 634 GLY A C 1
ATOM 2340 O O . GLY A 1 634 ? 157.863 152.153 184.036 1.00 23.56 634 GLY A O 1
ATOM 2341 N N . THR A 1 635 ? 158.275 153.838 185.463 1.00 23.02 635 THR A N 1
ATOM 2342 C CA . THR A 1 635 ? 159.639 154.083 185.017 1.00 20.21 635 THR A CA 1
ATOM 2343 C C . THR A 1 635 ? 160.559 154.099 186.227 1.00 21.91 635 THR A C 1
ATOM 2344 O O . THR A 1 635 ? 160.117 154.144 187.376 1.00 22.45 635 THR A O 1
ATOM 2348 N N . GLY A 1 636 ? 161.856 154.067 185.952 1.00 22.32 636 GLY A N 1
ATOM 2349 C CA . GLY A 1 636 ? 162.860 154.162 186.979 1.00 21.70 636 GLY A CA 1
ATOM 2350 C C . GLY A 1 636 ? 164.079 154.898 186.474 1.00 21.21 636 GLY A C 1
ATOM 2351 O O . GLY A 1 636 ? 164.225 155.138 185.274 1.00 21.50 636 GLY A O 1
ATOM 2352 N N . PRO A 1 637 ? 164.975 155.285 187.385 1.00 24.34 637 PRO A N 1
ATOM 2353 C CA . PRO A 1 637 ? 166.199 155.982 186.961 1.00 24.10 637 PRO A CA 1
ATOM 2354 C C . PRO A 1 637 ? 167.147 155.127 186.135 1.00 24.77 637 PRO A C 1
ATOM 2355 O O . PRO A 1 637 ? 167.959 155.686 185.391 1.00 27.67 637 PRO A O 1
ATOM 2359 N N . GLY A 1 638 ? 167.067 153.798 186.231 1.00 21.27 638 GLY A N 1
ATOM 2360 C CA . GLY A 1 638 ? 167.913 152.942 185.421 1.00 17.67 638 GLY A CA 1
ATOM 2361 C C . GLY A 1 638 ? 167.498 152.859 183.969 1.00 17.53 638 GLY A C 1
ATOM 2362 O O . GLY A 1 638 ? 168.275 152.373 183.141 1.00 21.95 638 GLY A O 1
ATOM 2363 N N . GLN A 1 639 ? 166.293 153.313 183.643 1.00 17.59 639 GLN A N 1
ATOM 2364 C CA . GLN A 1 639 ? 165.794 153.362 182.277 1.00 15.95 639 GLN A CA 1
ATOM 2365 C C . GLN A 1 639 ? 165.995 154.720 181.620 1.00 16.07 639 GLN A C 1
ATOM 2366 O O . GLN A 1 639 ? 165.522 154.925 180.501 1.00 17.64 639 GLN A O 1
ATOM 2372 N N . MET A 1 640 ? 166.655 155.657 182.291 1.00 17.04 640 MET A N 1
ATOM 2373 C CA . MET A 1 640 ? 166.822 157.009 181.780 1.00 17.19 640 MET A CA 1
ATOM 2374 C C . MET A 1 640 ? 168.119 157.139 180.995 1.00 17.39 640 MET A C 1
ATOM 2375 O O . MET A 1 640 ? 169.192 156.789 181.492 1.00 20.89 640 MET A O 1
ATOM 2380 N N . ILE A 1 641 ? 168.007 157.639 179.768 1.00 15.16 641 ILE A N 1
ATOM 2381 C CA . ILE A 1 641 ? 169.141 157.988 178.924 1.00 15.45 641 ILE A CA 1
ATOM 2382 C C . ILE A 1 641 ? 169.006 159.452 178.530 1.00 14.43 641 ILE A C 1
ATOM 2383 O O . ILE A 1 641 ? 167.896 159.964 178.375 1.00 15.68 641 ILE A O 1
ATOM 2388 N N . ARG A 1 642 ? 170.138 160.134 178.385 1.00 14.41 642 ARG A N 1
ATOM 2389 C CA . ARG A 1 642 ? 170.148 161.521 177.933 1.00 13.33 642 ARG A CA 1
ATOM 2390 C C . ARG A 1 642 ? 170.878 161.607 176.603 1.00 13.03 642 ARG A C 1
ATOM 2391 O O . ARG A 1 642 ? 172.067 161.286 176.522 1.00 16.22 642 ARG A O 1
ATOM 2399 N N . ILE A 1 643 ? 170.172 162.050 175.569 1.00 10.74 643 ILE A N 1
ATOM 2400 C CA . ILE A 1 643 ? 170.756 162.304 174.258 1.00 11.48 643 ILE A CA 1
ATOM 2401 C C . ILE A 1 643 ? 170.513 163.770 173.942 1.00 12.61 643 ILE A C 1
ATOM 2402 O O . ILE A 1 643 ? 169.356 164.196 173.839 1.00 15.26 643 ILE A O 1
ATOM 2407 N N . ASN A 1 644 ? 171.599 164.525 173.761 1.00 10.53 644 ASN A N 1
ATOM 2408 C CA . ASN A 1 644 ? 171.599 165.997 173.662 1.00 10.84 644 ASN A CA 1
ATOM 2409 C C . ASN A 1 644 ? 170.929 166.531 174.925 1.00 10.89 644 ASN A C 1
ATOM 2410 O O . ASN A 1 644 ? 171.362 166.180 176.034 1.00 11.99 644 ASN A O 1
ATOM 2415 N N . ASN A 1 645 ? 169.901 167.371 174.819 1.00 10.51 645 ASN A N 1
ATOM 2416 C CA . ASN A 1 645 ? 169.205 167.932 175.967 1.00 10.05 645 ASN A CA 1
ATOM 2417 C C . ASN A 1 645 ? 168.091 167.045 176.501 1.00 11.76 645 ASN A C 1
ATOM 2418 O O . ASN A 1 645 ? 167.542 167.348 177.565 1.00 12.78 645 ASN A O 1
ATOM 2423 N N . ASN A 1 646 ? 167.751 165.965 175.807 1.00 11.57 646 ASN A N 1
ATOM 2424 C CA . ASN A 1 646 ? 166.515 165.236 176.049 1.00 9.07 646 ASN A CA 1
ATOM 2425 C C . ASN A 1 646 ? 166.774 163.985 176.871 1.00 10.55 646 ASN A C 1
ATOM 2426 O O . ASN A 1 646 ? 167.727 163.251 176.605 1.00 12.91 646 ASN A O 1
ATOM 2431 N N . VAL A 1 647 ? 165.916 163.742 177.857 1.00 12.03 647 VAL A N 1
ATOM 2432 C CA . VAL A 1 647 ? 165.936 162.519 178.651 1.00 10.45 647 VAL A CA 1
ATOM 2433 C C . VAL A 1 647 ? 164.809 161.616 178.174 1.00 10.85 647 VAL A C 1
ATOM 2434 O O . VAL A 1 647 ? 163.654 162.047 178.080 1.00 13.40 647 VAL A O 1
ATOM 2438 N N . PHE A 1 648 ? 165.138 160.366 177.866 1.00 10.28 648 PHE A N 1
ATOM 2439 C CA . PHE A 1 648 ? 164.169 159.400 177.380 1.00 9.45 648 PHE A CA 1
ATOM 2440 C C . PHE A 1 648 ? 164.114 158.179 178.287 1.00 14.68 648 PHE A C 1
ATOM 2441 O O . PHE A 1 648 ? 165.076 157.851 178.982 1.00 16.68 648 PHE A O 1
ATOM 2449 N N . LYS A 1 649 ? 162.958 157.524 178.279 1.00 14.43 649 LYS A N 1
ATOM 2450 C CA . LYS A 1 649 ? 162.831 156.172 178.796 1.00 13.41 649 LYS A CA 1
ATOM 2451 C C . LYS A 1 649 ? 163.223 155.167 177.724 1.00 14.17 649 LYS A C 1
ATOM 2452 O O . LYS A 1 649 ? 162.829 155.293 176.565 1.00 14.21 649 LYS A O 1
ATOM 2458 N N . THR A 1 650 ? 164.001 154.165 178.114 1.00 14.08 650 THR A N 1
ATOM 2459 C CA . THR A 1 650 ? 164.341 153.064 177.229 1.00 14.13 650 THR A CA 1
ATOM 2460 C C . THR A 1 650 ? 163.850 151.757 177.841 1.00 15.91 650 THR A C 1
ATOM 2461 O O . THR A 1 650 ? 163.996 151.533 179.047 1.00 16.19 650 THR A O 1
ATOM 2465 N N . ASN A 1 651 ? 163.206 150.931 177.021 1.00 17.41 651 ASN A N 1
ATOM 2466 C CA . ASN A 1 651 ? 162.795 149.589 177.409 1.00 18.65 651 ASN A CA 1
ATOM 2467 C C . ASN A 1 651 ? 163.779 148.521 176.960 1.00 20.88 651 ASN A C 1
ATOM 2468 O O . ASN A 1 651 ? 163.532 147.334 177.189 1.00 25.84 651 ASN A O 1
ATOM 2473 N N . VAL A 1 652 ? 164.886 148.913 176.333 1.00 20.09 652 VAL A N 1
ATOM 2474 C CA . VAL A 1 652 ? 165.888 147.975 175.845 1.00 20.11 652 VAL A CA 1
ATOM 2475 C C . VAL A 1 652 ? 167.207 148.218 176.569 1.00 20.63 652 VAL A C 1
ATOM 2476 O O . VAL A 1 652 ? 168.289 147.986 176.018 1.00 25.43 652 VAL A O 1
ATOM 2480 N N . HIS A 1 653 ? 167.120 148.649 177.830 1.00 18.89 653 HIS A N 1
ATOM 2481 C CA . HIS A 1 653 ? 168.318 149.012 178.580 1.00 20.80 653 HIS A CA 1
ATOM 2482 C C . HIS A 1 653 ? 169.158 147.798 178.966 1.00 23.91 653 HIS A C 1
ATOM 2483 O O . HIS A 1 653 ? 170.372 147.930 179.141 1.00 27.22 653 HIS A O 1
ATOM 2490 N N . ASN A 1 654 ? 168.556 146.619 179.099 1.00 23.53 654 ASN A N 1
ATOM 2491 C CA . ASN A 1 654 ? 169.299 145.399 179.385 1.00 27.19 654 ASN A CA 1
ATOM 2492 C C . ASN A 1 654 ? 169.339 144.489 178.167 1.00 30.12 654 ASN A C 1
ATOM 2493 O O . ASN A 1 654 ? 168.319 144.272 177.507 1.00 32.19 654 ASN A O 1
ATOM 2498 N N . VAL A 1 655 ? 170.521 143.947 177.882 1.00 30.41 655 VAL A N 1
ATOM 2499 C CA . VAL A 1 655 ? 170.677 142.956 176.828 1.00 29.75 655 VAL A CA 1
ATOM 2500 C C . VAL A 1 655 ? 170.992 141.566 177.366 1.00 35.25 655 VAL A C 1
ATOM 2501 O O . VAL A 1 655 ? 170.879 140.590 176.609 1.00 39.25 655 VAL A O 1
ATOM 2505 N N . GLY A 1 656 ? 171.376 141.437 178.630 1.00 33.68 656 GLY A N 1
ATOM 2506 C CA . GLY A 1 656 ? 171.658 140.128 179.187 1.00 34.48 656 GLY A CA 1
ATOM 2507 C C . GLY A 1 656 ? 172.038 140.240 180.644 1.00 36.13 656 GLY A C 1
ATOM 2508 O O . GLY A 1 656 ? 172.123 141.334 181.208 1.00 38.53 656 GLY A O 1
ATOM 2509 N N . VAL A 1 657 ? 172.261 139.078 181.252 1.00 41.11 657 VAL A N 1
ATOM 2510 C CA . VAL A 1 657 ? 172.665 138.965 182.649 1.00 42.57 657 VAL A CA 1
ATOM 2511 C C . VAL A 1 657 ? 174.014 138.267 182.703 1.00 47.45 657 VAL A C 1
ATOM 2512 O O . VAL A 1 657 ? 174.174 137.177 182.146 1.00 51.03 657 VAL A O 1
ATOM 2516 N N . ASP A 1 658 ? 174.973 138.884 183.384 1.00 48.36 658 ASP A N 1
ATOM 2517 C CA . ASP A 1 658 ? 176.299 138.318 183.573 1.00 50.30 658 ASP A CA 1
ATOM 2518 C C . ASP A 1 658 ? 176.448 137.867 185.016 1.00 55.08 658 ASP A C 1
ATOM 2519 O O . ASP A 1 658 ? 176.170 138.637 185.940 1.00 56.96 658 ASP A O 1
ATOM 2524 N N . VAL A 1 659 ? 176.893 136.632 185.209 1.00 57.90 659 VAL A N 1
ATOM 2525 C CA . VAL A 1 659 ? 177.113 136.074 186.536 1.00 60.00 659 VAL A CA 1
ATOM 2526 C C . VAL A 1 659 ? 178.615 135.989 186.762 1.00 63.23 659 VAL A C 1
ATOM 2527 O O . VAL A 1 659 ? 179.336 135.354 185.983 1.00 65.78 659 VAL A O 1
ATOM 2531 N N . TYR A 1 660 ? 179.081 136.630 187.827 1.00 64.05 660 TYR A N 1
ATOM 2532 C CA . TYR A 1 660 ? 180.496 136.799 188.110 1.00 67.57 660 TYR A CA 1
ATOM 2533 C C . TYR A 1 660 ? 180.919 135.968 189.312 1.00 70.40 660 TYR A C 1
ATOM 2534 O O . TYR A 1 660 ? 180.162 135.798 190.271 1.00 72.08 660 TYR A O 1
ATOM 2543 N N . LEU A 1 661 ? 182.142 135.453 189.247 1.00 73.46 661 LEU A N 1
ATOM 2544 C CA . LEU A 1 661 ? 182.779 134.768 190.362 1.00 76.19 661 LEU A CA 1
ATOM 2545 C C . LEU A 1 661 ? 183.907 135.641 190.891 1.00 79.28 661 LEU A C 1
ATOM 2546 O O . LEU A 1 661 ? 184.812 136.014 190.139 1.00 79.40 661 LEU A O 1
ATOM 2551 N N . ASP A 1 662 ? 183.852 135.961 192.179 1.00 82.56 662 ASP A N 1
ATOM 2552 C CA . ASP A 1 662 ? 184.837 136.838 192.792 1.00 86.33 662 ASP A CA 1
ATOM 2553 C C . ASP A 1 662 ? 186.041 136.031 193.284 1.00 89.28 662 ASP A C 1
ATOM 2554 O O . ASP A 1 662 ? 186.165 134.832 193.021 1.00 86.97 662 ASP A O 1
ATOM 2559 N N . GLU A 1 663 ? 186.951 136.693 194.003 1.00 91.45 663 GLU A N 1
ATOM 2560 C CA . GLU A 1 663 ? 188.108 136.009 194.570 1.00 90.90 663 GLU A CA 1
ATOM 2561 C C . GLU A 1 663 ? 187.742 135.075 195.716 1.00 92.38 663 GLU A C 1
ATOM 2562 O O . GLU A 1 663 ? 188.560 134.223 196.079 1.00 92.33 663 GLU A O 1
ATOM 2568 N N . LYS A 1 664 ? 186.550 135.210 196.290 1.00 92.78 664 LYS A N 1
ATOM 2569 C CA . LYS A 1 664 ? 186.068 134.290 197.310 1.00 93.21 664 LYS A CA 1
ATOM 2570 C C . LYS A 1 664 ? 185.278 133.129 196.723 1.00 91.54 664 LYS A C 1
ATOM 2571 O O . LYS A 1 664 ? 184.853 132.245 197.474 1.00 88.98 664 LYS A O 1
ATOM 2577 N N . GLY A 1 665 ? 185.073 133.110 195.407 1.00 91.98 665 GLY A N 1
ATOM 2578 C CA . GLY A 1 665 ? 184.322 132.044 194.776 1.00 88.79 665 GLY A CA 1
ATOM 2579 C C . GLY A 1 665 ? 182.823 132.123 194.945 1.00 87.08 665 GLY A C 1
ATOM 2580 O O . GLY A 1 665 ? 182.147 131.095 194.839 1.00 81.68 665 GLY A O 1
ATOM 2581 N N . LYS A 1 666 ? 182.279 133.308 195.204 1.00 88.36 666 LYS A N 1
ATOM 2582 C CA . LYS A 1 666 ? 180.850 133.485 195.427 1.00 83.25 666 LYS A CA 1
ATOM 2583 C C . LYS A 1 666 ? 180.211 134.140 194.209 1.00 78.45 666 LYS A C 1
ATOM 2584 O O . LYS A 1 666 ? 180.730 135.132 193.686 1.00 77.52 666 LYS A O 1
ATOM 2590 N N . LYS A 1 667 ? 179.090 133.579 193.762 1.00 75.03 667 LYS A N 1
ATOM 2591 C CA . LYS A 1 667 ? 178.413 134.072 192.570 1.00 71.38 667 LYS A CA 1
ATOM 2592 C C . LYS A 1 667 ? 177.730 135.407 192.836 1.00 69.70 667 LYS A C 1
ATOM 2593 O O . LYS A 1 667 ? 177.258 135.674 193.944 1.00 71.53 667 LYS A O 1
ATOM 2599 N N . LYS A 1 668 ? 177.682 136.251 191.807 1.00 66.78 668 LYS A N 1
ATOM 2600 C CA . LYS A 1 668 ? 176.916 137.488 191.851 1.00 62.30 668 LYS A CA 1
ATOM 2601 C C . LYS A 1 668 ? 176.492 137.841 190.433 1.00 60.18 668 LYS A C 1
ATOM 2602 O O . LYS A 1 668 ? 177.283 137.716 189.496 1.00 63.81 668 LYS A O 1
ATOM 2608 N N . ALA A 1 669 ? 175.247 138.283 190.281 1.00 57.75 669 ALA A N 1
ATOM 2609 C CA . ALA A 1 669 ? 174.683 138.588 188.975 1.00 54.62 669 ALA A CA 1
ATOM 2610 C C . ALA A 1 669 ? 174.671 140.090 188.728 1.00 52.94 669 ALA A C 1
ATOM 2611 O O . ALA A 1 669 ? 174.298 140.874 189.604 1.00 53.58 669 ALA A O 1
ATOM 2613 N N . TYR A 1 670 ? 175.084 140.478 187.525 1.00 53.25 670 TYR A N 1
ATOM 2614 C CA . TYR A 1 670 ? 175.032 141.856 187.060 1.00 47.72 670 TYR A CA 1
ATOM 2615 C C . TYR A 1 670 ? 174.349 141.897 185.703 1.00 45.09 670 TYR A C 1
ATOM 2616 O O . TYR A 1 670 ? 174.575 141.025 184.861 1.00 46.90 670 TYR A O 1
ATOM 2625 N N . GLU A 1 671 ? 173.510 142.908 185.498 1.00 43.05 671 GLU A N 1
ATOM 2626 C CA . GLU A 1 671 ? 172.856 143.099 184.211 1.00 39.17 671 GLU A CA 1
ATOM 2627 C C . GLU A 1 671 ? 173.832 143.696 183.207 1.00 39.35 671 GLU A C 1
ATOM 2628 O O . GLU A 1 671 ? 174.506 144.687 183.499 1.00 41.91 671 GLU A O 1
ATOM 2634 N N . ARG A 1 672 ? 173.908 143.091 182.026 1.00 38.38 672 ARG A N 1
ATOM 2635 C CA . ARG A 1 672 ? 174.651 143.677 180.918 1.00 35.48 672 ARG A CA 1
ATOM 2636 C C . ARG A 1 672 ? 173.781 144.721 180.233 1.00 33.84 672 ARG A C 1
ATOM 2637 O O . ARG A 1 672 ? 172.666 144.419 179.797 1.00 33.60 672 ARG A O 1
ATOM 2645 N N . LYS A 1 673 ? 174.279 145.948 180.150 1.00 32.44 673 LYS A N 1
ATOM 2646 C CA . LYS A 1 673 ? 173.516 147.021 179.541 1.00 29.27 673 LYS A CA 1
ATOM 2647 C C . LYS A 1 673 ? 173.756 147.071 178.036 1.00 28.97 673 LYS A C 1
ATOM 2648 O O . LYS A 1 673 ? 174.705 146.484 177.509 1.00 30.04 673 LYS A O 1
ATOM 2654 N N . ASN A 1 674 ? 172.864 147.774 177.349 1.00 25.46 674 ASN A N 1
ATOM 2655 C CA . ASN A 1 674 ? 172.878 147.847 175.893 1.00 23.93 674 ASN A CA 1
ATOM 2656 C C . ASN A 1 674 ? 174.112 148.622 175.446 1.00 26.00 674 ASN A C 1
ATOM 2657 O O . ASN A 1 674 ? 174.322 149.749 175.910 1.00 26.44 674 ASN A O 1
ATOM 2662 N N . PRO A 1 675 ? 174.966 148.051 174.589 1.00 28.29 675 PRO A N 1
ATOM 2663 C CA . PRO A 1 675 ? 176.160 148.786 174.137 1.00 26.17 675 PRO A CA 1
ATOM 2664 C C . PRO A 1 675 ? 175.844 150.026 173.321 1.00 24.79 675 PRO A C 1
ATOM 2665 O O . PRO A 1 675 ? 176.660 150.954 173.281 1.00 25.42 675 PRO A O 1
ATOM 2669 N N . ARG A 1 676 ? 174.687 150.066 172.661 1.00 20.51 676 ARG A N 1
ATOM 2670 C CA . ARG A 1 676 ? 174.291 151.208 171.852 1.00 19.31 676 ARG A CA 1
ATOM 2671 C C . ARG A 1 676 ? 173.857 152.398 172.691 1.00 22.33 676 ARG A C 1
ATOM 2672 O O . ARG A 1 676 ? 173.724 153.500 172.152 1.00 25.25 676 ARG A O 1
ATOM 2680 N N . LEU A 1 677 ? 173.632 152.200 173.986 1.00 22.28 677 LEU A N 1
ATOM 2681 C CA . LEU A 1 677 ? 173.138 153.243 174.866 1.00 18.98 677 LEU A CA 1
ATOM 2682 C C . LEU A 1 677 ? 174.022 153.472 176.080 1.00 21.56 677 LEU A C 1
ATOM 2683 O O . LEU A 1 677 ? 173.651 154.275 176.941 1.00 25.02 677 LEU A O 1
ATOM 2688 N N . SER A 1 678 ? 175.171 152.794 176.176 1.00 23.10 678 SER A N 1
ATOM 2689 C CA . SER A 1 678 ? 175.961 152.806 177.406 1.00 23.27 678 SER A CA 1
ATOM 2690 C C . SER A 1 678 ? 176.530 154.187 177.701 1.00 24.12 678 SER A C 1
ATOM 2691 O O . SER A 1 678 ? 176.643 154.583 178.867 1.00 24.93 678 SER A O 1
ATOM 2694 N N . LYS A 1 679 ? 176.883 154.937 176.660 1.00 24.57 679 LYS A N 1
ATOM 2695 C CA . LYS A 1 679 ? 177.408 156.282 176.839 1.00 25.08 679 LYS A CA 1
ATOM 2696 C C . LYS A 1 679 ? 176.332 157.267 177.283 1.00 25.66 679 LYS A C 1
ATOM 2697 O O . LYS A 1 679 ? 176.658 158.304 177.875 1.00 26.68 679 LYS A O 1
ATOM 2703 N N . HIS A 1 680 ? 175.059 156.914 177.119 1.00 23.34 680 HIS A N 1
ATOM 2704 C CA . HIS A 1 680 ? 173.961 157.836 177.333 1.00 18.66 680 HIS A CA 1
ATOM 2705 C C . HIS A 1 680 ? 173.190 157.597 178.620 1.00 20.64 680 HIS A C 1
ATOM 2706 O O . HIS A 1 680 ? 172.350 158.430 178.967 1.00 22.16 680 HIS A O 1
ATOM 2713 N N . PHE A 1 681 ? 173.440 156.495 179.331 1.00 21.47 681 PHE A N 1
ATOM 2714 C CA . PHE A 1 681 ? 172.802 156.282 180.626 1.00 21.45 681 PHE A CA 1
ATOM 2715 C C . PHE A 1 681 ? 173.206 157.356 181.624 1.00 24.27 681 PHE A C 1
ATOM 2716 O O . PHE A 1 681 ? 174.384 157.698 181.749 1.00 27.78 681 PHE A O 1
ATOM 2724 N N . ILE A 1 682 ? 172.208 157.896 182.322 1.00 24.39 682 ILE A N 1
ATOM 2725 C CA . ILE A 1 682 ? 172.460 158.912 183.335 1.00 28.72 682 ILE A CA 1
ATOM 2726 C C . ILE A 1 682 ? 173.120 158.294 184.561 1.00 35.95 682 ILE A C 1
ATOM 2727 O O . ILE A 1 682 ? 174.073 158.852 185.117 1.00 37.28 682 ILE A O 1
ATOM 2732 N N . GLU A 1 683 ? 172.638 157.135 184.992 1.00 37.67 683 GLU A N 1
ATOM 2733 C CA . GLU A 1 683 ? 173.190 156.461 186.154 1.00 41.95 683 GLU A CA 1
ATOM 2734 C C . GLU A 1 683 ? 174.490 155.740 185.795 1.00 46.35 683 GLU A C 1
ATOM 2735 O O . GLU A 1 683 ? 174.689 155.347 184.644 1.00 41.34 683 GLU A O 1
ATOM 2741 N N . PRO A 1 684 ? 175.397 155.588 186.764 1.00 54.39 684 PRO A N 1
ATOM 2742 C CA . PRO A 1 684 ? 176.674 154.942 186.473 1.00 57.30 684 PRO A CA 1
ATOM 2743 C C . PRO A 1 684 ? 176.487 153.489 186.096 1.00 62.29 684 PRO A C 1
ATOM 2744 O O . PRO A 1 684 ? 175.517 152.835 186.531 1.00 60.61 684 PRO A O 1
ATOM 2748 N N . PRO A 1 685 ? 177.384 152.937 185.284 1.00 67.97 685 PRO A N 1
ATOM 2749 C CA . PRO A 1 685 ? 177.250 151.544 184.850 1.00 68.84 685 PRO A CA 1
ATOM 2750 C C . PRO A 1 685 ? 177.602 150.585 185.972 1.00 72.64 685 PRO A C 1
ATOM 2751 O O . PRO A 1 685 ? 178.169 151.001 186.994 1.00 71.17 685 PRO A O 1
ATOM 2755 N N . PRO A 1 686 ? 177.248 149.303 185.841 1.00 74.55 686 PRO A N 1
ATOM 2756 C CA . PRO A 1 686 ? 177.718 148.310 186.813 1.00 72.54 686 PRO A CA 1
ATOM 2757 C C . PRO A 1 686 ? 179.235 148.193 186.806 1.00 74.49 686 PRO A C 1
ATOM 2758 O O . PRO A 1 686 ? 179.890 148.349 185.773 1.00 71.70 686 PRO A O 1
ATOM 2762 N N . GLN A 1 687 ? 179.789 147.913 187.982 1.00 75.81 687 GLN A N 1
ATOM 2763 C CA . GLN A 1 687 ? 181.234 147.795 188.182 1.00 76.27 687 GLN A CA 1
ATOM 2764 C C . GLN A 1 687 ? 181.533 146.431 188.804 1.00 76.39 687 GLN A C 1
ATOM 2765 O O . GLN A 1 687 ? 181.791 146.308 190.010 1.00 76.64 687 GLN A O 1
ATOM 2771 N N . PRO A 1 688 ? 181.514 145.375 187.991 1.00 74.29 688 PRO A N 1
ATOM 2772 C CA . PRO A 1 688 ? 181.613 144.018 188.539 1.00 71.97 688 PRO A CA 1
ATOM 2773 C C . PRO A 1 688 ? 183.017 143.671 189.005 1.00 72.86 688 PRO A C 1
ATOM 2774 O O . PRO A 1 688 ? 184.013 144.031 188.375 1.00 69.53 688 PRO A O 1
ATOM 2778 N N . ASN A 1 689 ? 183.082 142.963 190.127 1.00 75.28 689 ASN A N 1
ATOM 2779 C CA . ASN A 1 689 ? 184.329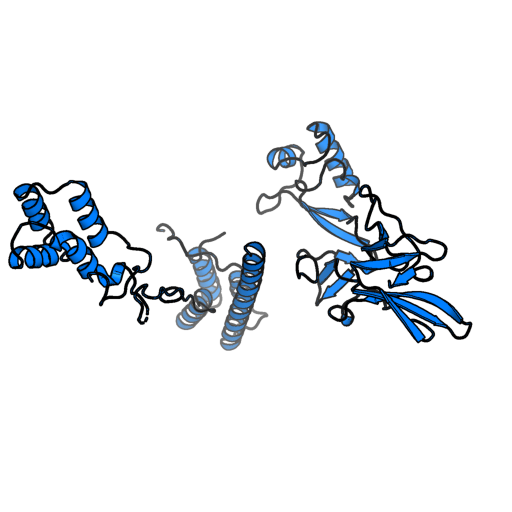 142.381 190.592 1.00 76.37 689 ASN A CA 1
ATOM 2780 C C . ASN A 1 689 ? 184.489 140.968 190.038 1.00 77.26 689 ASN A C 1
ATOM 2781 O O . ASN A 1 689 ? 183.524 140.322 189.623 1.00 76.94 689 ASN A O 1
ATOM 2786 N N . GLY A 1 690 ? 185.731 140.487 190.039 1.00 77.12 690 GLY A N 1
ATOM 2787 C CA . GLY A 1 690 ? 185.987 139.125 189.609 1.00 75.79 690 GLY A CA 1
ATOM 2788 C C . GLY A 1 690 ? 185.904 138.947 188.101 1.00 73.70 690 GLY A C 1
ATOM 2789 O O . GLY A 1 690 ? 186.142 139.870 187.318 1.00 73.71 690 GLY A O 1
ATOM 2790 N N . ARG A 1 691 ? 185.554 137.728 187.693 1.00 74.38 691 ARG A N 1
ATOM 2791 C CA . ARG A 1 691 ? 185.542 137.334 186.293 1.00 74.54 691 ARG A CA 1
ATOM 2792 C C . ARG A 1 691 ? 184.210 136.684 185.942 1.00 72.17 691 ARG A C 1
ATOM 2793 O O . ARG A 1 691 ? 183.550 136.083 186.793 1.00 72.70 691 ARG A O 1
ATOM 2801 N N . VAL A 1 692 ? 183.821 136.817 184.673 1.00 70.35 692 VAL A N 1
ATOM 2802 C CA . VAL A 1 692 ? 182.521 136.332 184.226 1.00 70.60 692 VAL A CA 1
ATOM 2803 C C . VAL A 1 692 ? 182.533 134.809 184.136 1.00 70.01 692 VAL A C 1
ATOM 2804 O O . VAL A 1 692 ? 183.556 134.189 183.811 1.00 71.50 692 VAL A O 1
ATOM 2808 N N . SER A 1 693 ? 181.402 134.194 184.481 1.00 68.01 693 SER A N 1
ATOM 2809 C CA . SER A 1 693 ? 181.226 132.751 184.391 1.00 66.19 693 SER A CA 1
ATOM 2810 C C . SER A 1 693 ? 180.317 132.347 183.237 1.00 64.12 693 SER A C 1
ATOM 2811 O O . SER A 1 693 ? 180.700 131.516 182.410 1.00 64.21 693 SER A O 1
ATOM 2814 N N . PHE A 1 694 ? 179.119 132.922 183.162 1.00 63.85 694 PHE A N 1
ATOM 2815 C CA . PHE A 1 694 ? 178.194 132.630 182.075 1.00 62.50 694 PHE A CA 1
ATOM 2816 C C . PHE A 1 694 ? 177.256 133.816 181.897 1.00 59.05 694 PHE A C 1
ATOM 2817 O O . PHE A 1 694 ? 177.142 134.677 182.772 1.00 59.07 694 PHE A O 1
ATOM 2825 N N . THR A 1 695 ? 176.597 133.853 180.740 1.00 56.15 695 THR A N 1
ATOM 2826 C CA . THR A 1 695 ? 175.750 134.973 180.348 1.00 55.07 695 THR A CA 1
ATOM 2827 C C . THR A 1 695 ? 174.378 134.459 179.941 1.00 54.63 695 THR A C 1
ATOM 2828 O O . THR A 1 695 ? 174.275 133.529 179.135 1.00 57.87 695 THR A O 1
ATOM 2832 N N . LEU A 1 696 ? 173.330 135.075 180.482 1.00 52.61 696 LEU A N 1
ATOM 2833 C CA . LEU A 1 696 ? 171.951 134.686 180.213 1.00 50.24 696 LEU A CA 1
ATOM 2834 C C . LEU A 1 696 ? 171.278 135.763 179.373 1.00 47.38 696 LEU A C 1
ATOM 2835 O O . LEU A 1 696 ? 171.081 136.887 179.842 1.00 46.69 696 LEU A O 1
ATOM 2840 N N . LYS A 1 697 ? 170.920 135.414 178.145 1.00 51.20 697 LYS A N 1
ATOM 2841 C CA . LYS A 1 697 ? 170.166 136.292 177.268 1.00 49.83 697 LYS A CA 1
ATOM 2842 C C . LYS A 1 697 ? 168.675 136.093 177.497 1.00 47.95 697 LYS A C 1
ATOM 2843 O O . LYS A 1 697 ? 168.243 135.172 178.192 1.00 49.70 697 LYS A O 1
ATOM 2849 N N . ARG A 1 698 ? 167.882 136.980 176.906 1.00 48.96 698 ARG A N 1
ATOM 2850 C CA . ARG A 1 698 ? 166.439 136.820 176.947 1.00 50.41 698 ARG A CA 1
ATOM 2851 C C . ARG A 1 698 ? 166.024 135.648 176.066 1.00 55.11 698 ARG A C 1
ATOM 2852 O O . ARG A 1 698 ? 166.655 135.361 175.044 1.00 55.41 698 ARG A O 1
ATOM 2860 N N . ARG A 1 699 ? 164.970 134.949 176.499 1.00 54.79 699 ARG A N 1
ATOM 2861 C CA . ARG A 1 699 ? 164.377 133.776 175.853 1.00 56.18 699 ARG A CA 1
ATOM 2862 C C . ARG A 1 699 ? 165.313 132.574 175.803 1.00 57.22 699 ARG A C 1
ATOM 2863 O O . ARG A 1 699 ? 165.090 131.662 175.000 1.00 58.23 699 ARG A O 1
ATOM 2871 N N . ASP A 1 700 ? 166.354 132.543 176.629 1.00 56.68 700 ASP A N 1
ATOM 2872 C CA . ASP A 1 700 ? 167.175 131.347 176.745 1.00 58.41 700 ASP A CA 1
ATOM 2873 C C . ASP A 1 700 ? 166.514 130.340 177.677 1.00 61.36 700 ASP A C 1
ATOM 2874 O O . ASP A 1 700 ? 165.869 130.711 178.660 1.00 62.81 700 ASP A O 1
ATOM 2879 N N . MET A 1 701 ? 166.674 129.057 177.363 1.00 64.35 701 MET A N 1
ATOM 2880 C CA . MET A 1 701 ? 166.142 128.000 178.210 1.00 63.59 701 MET A CA 1
ATOM 2881 C C . MET A 1 701 ? 167.131 127.689 179.324 1.00 65.92 701 MET A C 1
ATOM 2882 O O . MET A 1 701 ? 168.318 127.468 179.069 1.00 68.78 701 MET A O 1
ATOM 2887 N N . VAL A 1 702 ? 166.641 127.674 180.564 1.00 65.21 702 VAL A N 1
ATOM 2888 C CA . VAL A 1 702 ? 167.474 127.511 181.749 1.00 64.64 702 VAL A CA 1
ATOM 2889 C C . VAL A 1 702 ? 166.830 126.483 182.670 1.00 66.77 702 VAL A C 1
ATOM 2890 O O . VAL A 1 702 ? 165.715 126.014 182.438 1.00 69.45 702 VAL A O 1
ATOM 2894 N N . THR A 1 703 ? 167.558 126.134 183.726 1.00 65.08 703 THR A N 1
ATOM 2895 C CA . THR A 1 703 ? 167.033 125.321 184.810 1.00 68.36 703 THR A CA 1
ATOM 2896 C C . THR A 1 703 ? 167.459 125.939 186.135 1.00 69.26 703 THR A C 1
ATOM 2897 O O . THR A 1 703 ? 168.411 126.721 186.202 1.00 71.69 703 THR A O 1
ATOM 2901 N N . VAL A 1 704 ? 166.735 125.588 187.192 1.00 69.61 704 VAL A N 1
ATOM 2902 C CA . VAL A 1 704 ? 166.909 126.187 188.510 1.00 71.46 704 VAL A CA 1
ATOM 2903 C C . VAL A 1 704 ? 167.677 125.208 189.386 1.00 76.04 704 VAL A C 1
ATOM 2904 O O . VAL A 1 704 ? 167.482 123.991 189.286 1.00 76.20 704 VAL A O 1
ATOM 2908 N N . GLU A 1 705 ? 168.581 125.742 190.209 1.00 77.53 705 GLU A N 1
ATOM 2909 C CA . GLU A 1 705 ? 169.327 124.941 191.175 1.00 79.38 705 GLU A CA 1
ATOM 2910 C C . GLU A 1 705 ? 168.381 124.208 192.117 1.00 81.08 705 GLU A C 1
ATOM 2911 O O . GLU A 1 705 ? 167.504 124.820 192.735 1.00 80.11 705 GLU A O 1
ATOM 2917 N N . GLY A 1 706 ? 168.560 122.892 192.222 1.00 82.49 706 GLY A N 1
ATOM 2918 C CA . GLY A 1 706 ? 167.718 122.060 193.053 1.00 84.24 706 GLY A CA 1
ATOM 2919 C C . GLY A 1 706 ? 166.441 121.581 192.399 1.00 85.63 706 GLY A C 1
ATOM 2920 O O . GLY A 1 706 ? 165.664 120.869 193.047 1.00 84.44 706 GLY A O 1
ATOM 2921 N N . GLU A 1 707 ? 166.201 121.940 191.139 1.00 83.77 707 GLU A N 1
ATOM 2922 C CA . GLU A 1 707 ? 164.992 121.557 190.426 1.00 84.54 707 GLU A CA 1
ATOM 2923 C C . GLU A 1 707 ? 165.359 120.843 189.134 1.00 85.80 707 GLU A C 1
ATOM 2924 O O . GLU A 1 707 ? 166.448 121.034 188.586 1.00 85.06 707 GLU A O 1
ATOM 2930 N N . ASP A 1 708 ? 164.435 120.011 188.654 1.00 86.64 708 ASP A N 1
ATOM 2931 C CA . ASP A 1 708 ? 164.624 119.266 187.418 1.00 87.55 708 ASP A CA 1
ATOM 2932 C C . ASP A 1 708 ? 163.877 119.854 186.225 1.00 86.37 708 ASP A C 1
ATOM 2933 O O . ASP A 1 708 ? 164.141 119.443 185.090 1.00 84.40 708 ASP A O 1
ATOM 2938 N N . ALA A 1 709 ? 162.962 120.795 186.449 1.00 86.10 709 ALA A N 1
ATOM 2939 C CA . ALA A 1 709 ? 162.168 121.359 185.369 1.00 84.03 709 ALA A CA 1
ATOM 2940 C C . ALA A 1 709 ? 163.000 122.311 184.516 1.00 80.64 709 ALA A C 1
ATOM 2941 O O . ALA A 1 709 ? 164.005 122.873 184.957 1.00 80.22 709 ALA A O 1
ATOM 2943 N N . ILE A 1 710 ? 162.561 122.487 183.273 1.00 78.17 710 ILE A N 1
ATOM 2944 C CA . ILE A 1 710 ? 163.224 123.350 182.304 1.00 78.28 710 ILE A CA 1
ATOM 2945 C C . ILE A 1 710 ? 162.381 124.602 182.124 1.00 75.95 710 ILE A C 1
ATOM 2946 O O . ILE A 1 710 ? 161.193 124.518 181.788 1.00 74.68 710 ILE A O 1
ATOM 2951 N N . TYR A 1 711 ? 162.997 125.760 182.338 1.00 72.96 711 TYR A N 1
ATOM 2952 C CA . TYR A 1 711 ? 162.331 127.050 182.290 1.00 70.17 711 TYR A CA 1
ATOM 2953 C C . TYR A 1 711 ? 162.905 127.862 181.136 1.00 67.39 711 TYR A C 1
ATOM 2954 O O . TYR A 1 711 ? 163.872 127.457 180.490 1.00 68.21 711 TYR A O 1
ATOM 2963 N N . ARG A 1 712 ? 162.296 129.01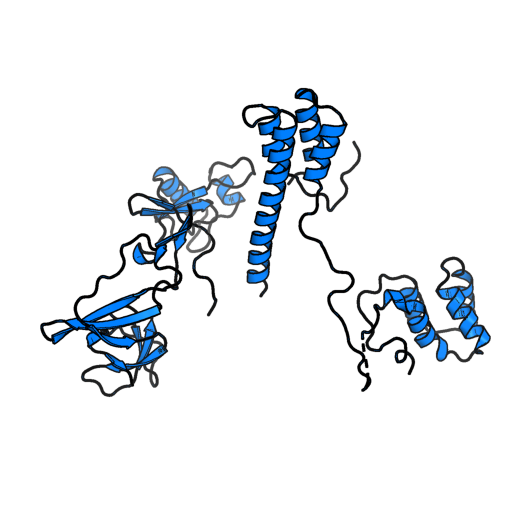3 180.859 1.00 64.57 712 ARG A N 1
ATOM 2964 C CA . ARG A 1 712 ? 162.870 129.947 179.901 1.00 62.55 712 ARG A CA 1
ATOM 2965 C C . ARG A 1 712 ? 162.684 131.371 180.406 1.00 61.42 712 ARG A C 1
ATOM 2966 O O . ARG A 1 712 ? 161.701 131.687 181.080 1.00 62.81 712 ARG A O 1
ATOM 2974 N N . ILE A 1 713 ? 163.651 132.224 180.081 1.00 58.02 713 ILE A N 1
ATOM 2975 C CA . ILE A 1 713 ? 163.717 133.576 180.626 1.00 56.41 713 ILE A CA 1
ATOM 2976 C C . ILE A 1 713 ? 162.795 134.492 179.830 1.00 56.39 713 ILE A C 1
ATOM 2977 O O . ILE A 1 713 ? 162.989 134.694 178.629 1.00 56.35 713 ILE A O 1
ATOM 2982 N N . LYS A 1 714 ? 161.788 135.050 180.500 1.00 55.28 714 LYS A N 1
ATOM 2983 C CA . LYS A 1 714 ? 160.869 135.978 179.851 1.00 53.50 714 LYS A CA 1
ATOM 2984 C C . LYS A 1 714 ? 161.357 137.420 179.952 1.00 50.64 714 LYS A C 1
ATOM 2985 O O . LYS A 1 714 ? 161.515 138.103 178.936 1.00 49.01 714 LYS A O 1
ATOM 2991 N N . LYS A 1 715 ? 161.594 137.887 181.173 1.00 47.39 715 LYS A N 1
ATOM 2992 C CA . LYS A 1 715 ? 162.112 139.215 181.455 1.00 41.32 715 LYS A CA 1
ATOM 2993 C C . LYS A 1 715 ? 163.314 139.050 182.367 1.00 42.96 715 LYS A C 1
ATOM 2994 O O . LYS A 1 715 ? 163.324 138.178 183.236 1.00 47.58 715 LYS A O 1
ATOM 3000 N N . LEU A 1 716 ? 164.333 139.881 182.176 1.00 40.91 716 LEU A N 1
ATOM 3001 C CA . LEU A 1 716 ? 165.610 139.594 182.808 1.00 43.48 716 LEU A CA 1
ATOM 3002 C C . LEU A 1 716 ? 166.062 140.747 183.696 1.00 41.98 716 LEU A C 1
ATOM 3003 O O . LEU A 1 716 ? 165.494 141.841 183.693 1.00 44.31 716 LEU A O 1
ATOM 3008 N N . GLY A 1 717 ? 167.096 140.460 184.474 1.00 44.26 717 GLY A N 1
ATOM 3009 C CA . GLY A 1 717 ? 167.552 141.351 185.518 1.00 42.78 717 GLY A CA 1
ATOM 3010 C C . GLY A 1 717 ? 168.512 140.602 186.418 1.00 45.60 717 GLY A C 1
ATOM 3011 O O . GLY A 1 717 ? 169.033 139.552 186.047 1.00 50.27 717 GLY A O 1
ATOM 3012 N N . THR A 1 718 ? 168.740 141.160 187.608 1.00 45.01 718 THR A N 1
ATOM 3013 C CA . THR A 1 718 ? 169.541 140.445 188.596 1.00 49.50 718 THR A CA 1
ATOM 3014 C C . THR A 1 718 ? 168.842 139.166 189.048 1.00 53.27 718 THR A C 1
ATOM 3015 O O . THR A 1 718 ? 169.495 138.136 189.248 1.00 57.34 718 THR A O 1
ATOM 3019 N N . SER A 1 719 ? 167.514 139.201 189.160 1.00 52.59 719 SER A N 1
ATOM 3020 C CA . SER A 1 719 ? 166.683 138.012 189.339 1.00 51.73 719 SER A CA 1
ATOM 3021 C C . SER A 1 719 ? 165.721 137.964 188.162 1.00 52.22 719 SER A C 1
ATOM 3022 O O . SER A 1 719 ? 164.641 138.571 188.209 1.00 53.56 719 SER A O 1
ATOM 3025 N N . PRO A 1 720 ? 166.079 137.276 187.080 1.00 50.95 720 PRO A N 1
ATOM 3026 C CA . PRO A 1 720 ? 165.224 137.261 185.890 1.00 49.05 720 PRO A CA 1
ATOM 3027 C C . PRO A 1 720 ? 163.921 136.509 186.109 1.00 51.30 720 PRO A C 1
ATOM 3028 O O . PRO A 1 720 ? 163.794 135.648 186.981 1.00 54.11 720 PRO A O 1
ATOM 3032 N N . THR A 1 721 ? 162.937 136.865 185.289 1.00 50.05 721 THR A N 1
ATOM 3033 C CA . THR A 1 721 ? 161.606 136.277 185.344 1.00 53.40 721 THR A CA 1
ATOM 3034 C C . THR A 1 721 ? 161.550 135.098 184.381 1.00 56.73 721 THR A C 1
ATOM 3035 O O . THR A 1 721 ? 161.836 135.252 183.189 1.00 55.08 721 THR A O 1
ATOM 3039 N N . ILE A 1 722 ? 161.186 133.924 184.892 1.00 61.62 722 ILE A N 1
ATOM 3040 C CA . ILE A 1 722 ? 161.221 132.691 184.116 1.00 61.66 722 ILE A CA 1
ATOM 3041 C C . ILE A 1 722 ? 159.811 132.125 183.971 1.00 63.50 722 ILE A C 1
ATOM 3042 O O . ILE A 1 722 ? 158.994 132.195 184.897 1.00 63.00 722 ILE A O 1
ATOM 3047 N N . GLU A 1 723 ? 159.510 131.640 182.772 1.00 64.99 723 GLU A N 1
ATOM 3048 C CA . GLU A 1 723 ? 158.320 130.852 182.492 1.00 69.64 723 GLU A CA 1
ATOM 3049 C C . GLU A 1 723 ? 158.703 129.377 182.503 1.00 74.26 723 GLU A C 1
ATOM 3050 O O . GLU A 1 723 ? 159.736 128.988 181.971 1.00 74.41 723 GLU A O 1
ATOM 3056 N N . ALA A 1 724 ? 157.720 128.492 182.786 1.00 75.76 724 ALA A N 1
ATOM 3057 C CA . ALA A 1 724 ? 157.828 127.063 182.385 1.00 76.56 724 ALA A CA 1
ATOM 3058 C C . ALA A 1 724 ? 157.628 126.898 180.885 1.00 79.71 724 ALA A C 1
ATOM 3059 O O . ALA A 1 724 ? 156.724 127.495 180.294 1.00 80.40 724 ALA A O 1
ATOM 3061 N N . VAL A 1 725 ? 158.488 126.085 180.267 1.00 80.90 725 VAL A N 1
ATOM 3062 C CA . VAL A 1 725 ? 158.339 125.794 178.844 1.00 83.35 725 VAL A CA 1
ATOM 3063 C C . VAL A 1 725 ? 157.108 124.928 178.604 1.00 84.10 725 VAL A C 1
ATOM 3064 O O . VAL A 1 725 ? 156.308 125.196 177.698 1.00 81.77 725 VAL A O 1
ATOM 3068 N N . VAL A 1 726 ? 156.927 123.892 179.418 1.00 85.58 726 VAL A N 1
ATOM 3069 C CA . VAL A 1 726 ? 155.792 122.983 179.316 1.00 87.10 726 VAL A CA 1
ATOM 3070 C C . VAL A 1 726 ? 155.067 122.980 180.653 1.00 86.13 726 VAL A C 1
ATOM 3071 O O . VAL A 1 726 ? 155.690 122.776 181.701 1.00 82.11 726 VAL A O 1
ATOM 3075 N N . GLY A 1 727 ? 153.756 123.196 180.617 1.00 86.48 727 GLY A N 1
ATOM 3076 C CA . GLY A 1 727 ? 152.951 123.195 181.820 1.00 89.07 727 GLY A CA 1
ATOM 3077 C C . GLY A 1 727 ? 152.744 124.542 182.473 1.00 92.87 727 GLY A C 1
ATOM 3078 O O . GLY A 1 727 ? 152.215 124.592 183.590 1.00 92.38 727 GLY A O 1
ATOM 3079 N N . SER A 1 728 ? 153.141 125.633 181.823 1.00 92.45 728 SER A N 1
ATOM 3080 C CA . SER A 1 728 ? 152.892 126.963 182.361 1.00 92.58 728 SER A CA 1
ATOM 3081 C C . SER A 1 728 ? 151.460 127.386 182.065 1.00 94.27 728 SER A C 1
ATOM 3082 O O . SER A 1 728 ? 150.980 127.244 180.937 1.00 92.70 728 SER A O 1
ATOM 3085 N N . ASP A 1 729 ? 150.780 127.909 183.084 1.00 94.85 729 ASP A N 1
ATOM 3086 C CA . ASP A 1 729 ? 149.430 128.433 182.945 1.00 95.58 729 ASP A CA 1
ATOM 3087 C C . ASP A 1 729 ? 149.421 129.921 182.618 1.00 94.67 729 ASP A C 1
ATOM 3088 O O . ASP A 1 729 ? 148.431 130.605 182.902 1.00 92.35 729 ASP A O 1
ATOM 3093 N N . GLY A 1 730 ? 150.499 130.432 182.025 1.00 94.63 730 GLY A N 1
ATOM 3094 C CA . GLY A 1 730 ? 150.717 131.854 181.911 1.00 89.91 730 GLY A CA 1
ATOM 3095 C C . GLY A 1 730 ? 151.363 132.484 183.124 1.00 88.57 730 GLY A C 1
ATOM 3096 O O . GLY A 1 730 ? 151.660 133.684 183.096 1.00 86.87 730 GLY A O 1
ATOM 3097 N N . LYS A 1 731 ? 151.584 131.717 184.188 1.00 89.37 731 LYS A N 1
ATOM 3098 C CA . LYS A 1 731 ? 152.220 132.229 185.390 1.00 84.58 731 LYS A CA 1
ATOM 3099 C C . LYS A 1 731 ? 153.736 132.151 185.266 1.00 78.29 731 LYS A C 1
ATOM 3100 O O . LYS A 1 731 ? 154.283 131.284 184.579 1.00 78.01 731 LYS A O 1
ATOM 3106 N N . THR A 1 732 ? 154.415 133.078 185.940 1.00 74.18 732 THR A N 1
ATOM 3107 C CA . THR A 1 732 ? 155.869 133.154 185.932 1.00 69.58 732 THR A CA 1
ATOM 3108 C C . THR A 1 732 ? 156.365 133.317 187.361 1.00 65.63 732 THR A C 1
ATOM 3109 O O . THR A 1 732 ? 155.586 133.553 188.287 1.00 65.57 732 THR A O 1
ATOM 3113 N N . ARG A 1 733 ? 157.677 133.174 187.534 1.00 64.07 733 ARG A N 1
ATOM 3114 C CA . ARG A 1 733 ? 158.307 133.364 188.832 1.00 64.99 733 ARG A CA 1
ATOM 3115 C C . ARG A 1 733 ? 159.732 133.861 188.624 1.00 62.84 733 ARG A C 1
ATOM 3116 O O . ARG A 1 733 ? 160.324 133.677 187.559 1.00 61.33 733 ARG A O 1
ATOM 3124 N N . THR A 1 734 ? 160.270 134.521 189.645 1.00 63.21 734 THR A N 1
ATOM 3125 C CA . THR A 1 734 ? 161.590 135.133 189.574 1.00 63.25 734 THR A CA 1
ATOM 3126 C C . THR A 1 734 ? 162.576 134.317 190.395 1.00 66.51 734 THR A C 1
ATOM 3127 O O . THR A 1 734 ? 162.311 134.003 191.560 1.00 70.35 734 THR A O 1
ATOM 3131 N N . VAL A 1 735 ? 163.706 133.976 189.785 1.00 63.90 735 VAL A N 1
ATOM 3132 C CA . VAL A 1 735 ? 164.779 133.238 190.438 1.00 65.42 735 VAL A CA 1
ATOM 3133 C C . VAL A 1 735 ? 166.063 134.021 190.222 1.00 63.93 735 VAL A C 1
ATOM 3134 O O . VAL A 1 735 ? 166.295 134.543 189.126 1.00 63.86 735 VAL A O 1
ATOM 3138 N N . SER A 1 736 ? 166.872 134.139 191.276 1.00 64.71 736 SER A N 1
ATOM 3139 C CA . SER A 1 736 ? 168.159 134.812 191.170 1.00 61.58 736 SER A CA 1
ATOM 3140 C C . SER A 1 736 ? 169.035 134.128 190.129 1.00 62.29 736 SER A C 1
ATOM 3141 O O . SER A 1 736 ? 169.083 132.898 190.048 1.00 65.66 736 SER A O 1
ATOM 3144 N N . ALA A 1 737 ? 169.711 134.939 189.312 1.00 60.84 737 ALA A N 1
ATOM 3145 C CA . ALA A 1 737 ? 170.481 134.410 188.191 1.00 60.57 737 ALA A CA 1
ATOM 3146 C C . ALA A 1 737 ? 171.681 133.590 188.640 1.00 61.76 737 ALA A C 1
ATOM 3147 O O . ALA A 1 737 ? 172.214 132.810 187.845 1.00 63.41 737 ALA A O 1
ATOM 3149 N N . THR A 1 738 ? 172.122 133.752 189.891 1.00 60.85 738 THR A N 1
ATOM 3150 C CA . THR A 1 738 ? 173.164 132.885 190.430 1.00 62.95 738 THR A CA 1
ATOM 3151 C C . THR A 1 738 ? 172.674 131.452 190.588 1.00 65.89 738 THR A C 1
ATOM 3152 O O . THR A 1 738 ? 173.479 130.515 190.548 1.00 69.21 738 THR A O 1
ATOM 3156 N N . LYS A 1 739 ? 171.368 131.262 190.767 1.00 65.06 739 LYS A N 1
ATOM 3157 C CA . LYS A 1 739 ? 170.781 129.937 190.892 1.00 66.91 739 LYS A CA 1
ATOM 3158 C C . LYS A 1 739 ? 170.394 129.326 189.552 1.00 68.00 739 LYS A C 1
ATOM 3159 O O . LYS A 1 739 ? 169.990 128.160 189.516 1.00 71.37 739 LYS A O 1
ATOM 3165 N N . LEU A 1 740 ? 170.499 130.075 188.463 1.00 64.43 740 LEU A N 1
ATOM 3166 C CA . LEU A 1 740 ? 170.159 129.566 187.145 1.00 64.34 740 LEU A CA 1
ATOM 3167 C C . LEU A 1 740 ? 171.401 129.062 186.418 1.00 65.06 740 LEU A C 1
ATOM 3168 O O . LEU A 1 740 ? 172.530 129.468 186.702 1.00 66.03 740 LEU A O 1
ATOM 3173 N N . THR A 1 741 ? 171.173 128.152 185.474 1.00 65.10 741 THR A N 1
ATOM 3174 C CA . THR A 1 741 ? 172.208 127.681 184.568 1.00 64.52 741 THR A CA 1
ATOM 3175 C C . THR A 1 741 ? 171.551 127.312 183.246 1.00 64.10 741 THR A C 1
ATOM 3176 O O . THR A 1 741 ? 170.436 126.786 183.218 1.00 66.38 741 THR A O 1
ATOM 3180 N N . LYS A 1 742 ? 172.252 127.592 182.152 1.00 63.47 742 LYS A N 1
ATOM 3181 C CA . LYS A 1 742 ? 171.667 127.445 180.828 1.00 65.38 742 LYS A CA 1
ATOM 3182 C C . LYS A 1 742 ? 171.607 125.978 180.423 1.00 68.41 742 LYS A C 1
ATOM 3183 O O . LYS A 1 742 ? 172.543 125.210 180.660 1.00 69.55 742 LYS A O 1
ATOM 3189 N N . ALA A 1 743 ? 170.490 125.594 179.815 1.00 68.36 743 ALA A N 1
ATOM 3190 C CA . ALA A 1 743 ? 170.301 124.234 179.339 1.00 69.92 743 ALA A CA 1
ATOM 3191 C C . ALA A 1 743 ? 170.918 124.062 177.955 1.00 71.57 743 ALA A C 1
ATOM 3192 O O . ALA A 1 743 ? 170.831 124.954 177.114 1.00 67.89 743 ALA A O 1
#